Protein AF-A0A9W9ZQ58-F1 (afdb_monomer_lite)

InterPro domains:
  IPR001190 SRCR domain [PF00530] (100-196)
  IPR001190 SRCR domain [PF00530] (314-384)
  IPR001190 SRCR domain [PR00258] (96-112)
  IPR001190 SRCR domain [PR00258] (115-126)
  IPR001190 SRCR domain [PR00258] (130-140)
  IPR001190 SRCR domain [PR00258] (161-175)
  IPR001190 SRCR domain [PR00258] (184-196)
  IPR001190 SRCR domain [PS50287] (96-196)
  IPR001190 SRCR domain [PS50287] (310-385)
  IPR001190 SRCR domain [SM00202] (96-196)
  IPR001190 SRCR domain [SM00202] (310-382)
  IPR006212 Furin-like repeat [SM00261] (34-82)
  IPR006212 Furin-like repeat [SM00261] (215-259)
  IPR006212 Furin-like repeat [SM00261] (260-304)
  IPR006212 Furin-like repeat [cd00064] (221-266)
  IPR009030 Growth factor receptor cysteine-rich domain superfamily [SSF57184] (6-83)
  IPR009030 Growth factor receptor cysteine-rich domain superfamily [SSF57184] (175-304)
  IPR036772 SRCR-like domain superfamily [G3DSA:3.10.250.10] (91-202)
  IPR036772 SRCR-like domain superfamily [G3DSA:3.10.250.10] (310-385)
  IPR036772 SRCR-like domain superfamily [SSF56487] (94-198)

Sequence (385 aa):
MNGKCADNCGPKMYRKNGRCVDDCGISMYKFPGNYSCLPCPSECITCEFTSGKPVCTICNPPLVLHDASTACVANCTVGKYAVPSVNFTLKTTPTIRLSNGVDYLEGLLEVYHEGVWGTVCDDGWDSSETNVICRELHLGSADTSASLGHIRKGTGKMWLDDIFCIGTEKSLLACRHRPWGHSNCQHNEDTVLRCTGPGVRTCKDSCPDGFFEKGTSCLQCNASCSTCSEAADKCNTCADGFFKKNDSCVTDCGIGYYLDNVCKQCSSSCADCEVTADNCSSCSLPLFRNGSTCVENCTYGYKPSSRPLVRLRNGNTPLEGRVEVLHDGVYGTVCDDNWDLVDANVVCNMLKMGNASRAVIRAGFGSGPALQKVWMDEVQCFGES

Foldseek 3Di:
DPDDPDPDLPPCWADDPNDTHNDLFWQWEQDPPRRYTDGADPQARHWYDDPNDTAHPWGQPPWAQEPPRSDTHNAYDPLKAWEADPPDDRPDDQQWAAPQAQDRQKHFIWGDDPNDIAFEFCVVDDQLLQQLVCQLQSFAGFDPPDDDVNHDFDDDFHFWYPWDGPNPDNHSVPTDTDHTRDDPDDRVRTDITGGPGPGITYIDSDHDFQWEDDPRYTDGAGSQARHAYPDNQQHPHGDPCWAADHRGTHNDLDFQWEDDSHTDGADQQARGAYPDNAQHPHGDPPWDDDHRHTHNDPDPPDDDPSDQQWAAPQDPDRQHHFIWGADPNATAGAAQPPWFQLNVQVVCVSVVVHGDPGTDHPRPSHDDPPPGDHPYYPDDDPNDD

Radius of gyration: 30.87 Å; chains: 1; bounding box: 72×53×91 Å

Structure (mmCIF, N/CA/C/O backbone):
data_AF-A0A9W9ZQ58-F1
#
_entry.id   AF-A0A9W9ZQ58-F1
#
loop_
_atom_site.group_PDB
_atom_site.id
_atom_site.type_symbol
_atom_site.label_atom_id
_atom_site.label_alt_id
_atom_site.label_comp_id
_atom_site.label_asym_id
_atom_site.label_entity_id
_atom_site.label_seq_id
_atom_site.pdbx_PDB_ins_code
_atom_site.Cartn_x
_atom_site.Cartn_y
_atom_site.Cartn_z
_atom_site.occupancy
_atom_site.B_iso_or_equiv
_atom_site.auth_seq_id
_atom_site.auth_comp_id
_atom_site.auth_asym_id
_atom_site.auth_atom_id
_atom_site.pdbx_PDB_model_num
ATOM 1 N N . MET A 1 1 ? -31.488 -34.896 37.523 1.00 40.81 1 MET A N 1
ATOM 2 C CA . MET A 1 1 ? -30.553 -33.750 37.546 1.00 40.81 1 MET A CA 1
ATOM 3 C C . MET A 1 1 ? -31.390 -32.484 37.454 1.00 40.81 1 MET A C 1
ATOM 5 O O . MET A 1 1 ? -31.941 -32.207 36.399 1.00 40.81 1 MET A O 1
ATOM 9 N N . ASN A 1 2 ? -31.589 -31.786 38.573 1.00 36.47 2 ASN A N 1
ATOM 10 C CA . ASN A 1 2 ? -32.520 -30.656 38.673 1.00 36.47 2 ASN A CA 1
ATOM 11 C C . ASN A 1 2 ? -31.843 -29.380 38.168 1.00 36.47 2 ASN A C 1
ATOM 13 O O . ASN A 1 2 ? -31.382 -28.589 38.986 1.00 36.47 2 ASN A O 1
ATOM 17 N N . GLY A 1 3 ? -31.722 -29.237 36.843 1.00 46.12 3 GLY A N 1
ATOM 18 C CA . GLY A 1 3 ? -31.059 -28.117 36.170 1.00 46.12 3 GLY A CA 1
ATOM 19 C C . GLY A 1 3 ? -31.509 -26.758 36.707 1.00 46.12 3 GLY A C 1
ATOM 20 O O . GLY A 1 3 ? -32.508 -26.203 36.263 1.00 46.12 3 GLY A O 1
ATOM 21 N N . LYS A 1 4 ? -30.765 -26.234 37.683 1.00 51.47 4 LYS A N 1
ATOM 22 C CA . LYS A 1 4 ? -30.830 -24.842 38.110 1.00 51.47 4 LYS A CA 1
ATOM 23 C C . LYS A 1 4 ? -29.865 -24.072 37.223 1.00 51.47 4 LYS A C 1
ATOM 25 O O . LYS A 1 4 ? -28.712 -24.481 37.093 1.00 51.47 4 LYS A O 1
ATOM 30 N N . CYS A 1 5 ? -30.322 -22.971 36.633 1.00 50.84 5 CYS A N 1
ATOM 31 C CA . CYS A 1 5 ? -29.423 -21.992 36.037 1.00 50.84 5 CYS A CA 1
ATOM 32 C C . CYS A 1 5 ? -28.441 -21.554 37.127 1.00 50.84 5 CYS A C 1
ATOM 34 O O . CYS A 1 5 ? -28.856 -21.050 38.169 1.00 50.84 5 CYS A O 1
ATOM 36 N N . ALA A 1 6 ? -27.154 -21.825 36.935 1.00 57.62 6 ALA A N 1
ATOM 37 C CA . ALA A 1 6 ? -26.137 -21.263 37.800 1.00 57.62 6 ALA A CA 1
ATOM 38 C C . ALA A 1 6 ? -26.036 -19.771 37.462 1.00 57.62 6 ALA A C 1
ATOM 40 O O . ALA A 1 6 ? -25.772 -19.417 36.316 1.00 57.62 6 ALA A O 1
ATOM 41 N N . ASP A 1 7 ? -26.251 -18.894 38.445 1.00 63.16 7 ASP A N 1
ATOM 42 C CA . ASP A 1 7 ? -26.105 -17.446 38.247 1.00 63.16 7 ASP A CA 1
ATOM 43 C C . ASP A 1 7 ? -24.662 -17.055 37.902 1.00 63.16 7 ASP A C 1
ATOM 45 O O . ASP A 1 7 ? -24.411 -15.947 37.431 1.00 63.16 7 ASP A O 1
ATOM 49 N N . ASN A 1 8 ? -23.691 -17.941 38.143 1.00 69.31 8 ASN A N 1
ATOM 50 C CA . ASN A 1 8 ? -22.284 -17.729 37.848 1.00 69.31 8 ASN A CA 1
ATOM 51 C C . ASN A 1 8 ? -21.863 -18.444 36.555 1.00 69.31 8 ASN A C 1
ATOM 53 O O . ASN A 1 8 ? -22.284 -19.554 36.253 1.00 69.31 8 ASN A O 1
ATOM 57 N N . CYS A 1 9 ? -20.973 -17.810 35.795 1.00 77.06 9 CYS A N 1
ATOM 58 C CA . CYS A 1 9 ? -20.492 -18.339 34.520 1.00 77.06 9 CYS A CA 1
ATOM 59 C C . CYS A 1 9 ? -19.511 -19.516 34.641 1.00 77.06 9 CYS A C 1
ATOM 61 O O . CYS A 1 9 ? -18.913 -19.919 33.653 1.00 77.06 9 CYS A O 1
ATOM 63 N N . GLY A 1 10 ? -19.323 -20.070 35.838 1.00 76.19 10 GLY A N 1
ATOM 64 C CA . GLY A 1 10 ? -18.224 -20.984 36.115 1.00 76.19 10 GLY A CA 1
ATOM 65 C C . GLY A 1 10 ? -16.858 -20.277 36.186 1.00 76.19 10 GLY A C 1
ATOM 66 O O . GLY A 1 10 ? -16.758 -19.051 36.065 1.00 76.19 10 GLY A O 1
ATOM 67 N N . PRO A 1 11 ? -15.785 -21.034 36.459 1.00 78.25 11 PRO A N 1
ATOM 68 C CA . PRO A 1 11 ? -14.446 -20.485 36.636 1.00 78.25 11 PRO A CA 1
ATOM 69 C C . PRO A 1 11 ? -13.883 -19.913 35.326 1.00 78.25 11 PRO A C 1
ATOM 71 O O . PRO A 1 11 ? -13.961 -20.547 34.279 1.00 78.25 11 PRO A O 1
ATOM 74 N N . LYS A 1 12 ? -13.248 -18.733 35.408 1.00 79.44 12 LYS A N 1
ATOM 75 C CA . LYS A 1 12 ? -12.567 -18.024 34.298 1.00 79.44 12 LYS A CA 1
ATOM 76 C C . LYS A 1 12 ? -13.462 -17.535 33.143 1.00 79.44 12 LYS A C 1
ATOM 78 O O . LYS A 1 12 ? -12.929 -17.085 32.132 1.00 79.44 12 LYS A O 1
ATOM 83 N N . MET A 1 13 ? -14.784 -17.556 33.300 1.00 89.00 13 MET A N 1
ATOM 84 C CA . MET A 1 13 ? -15.729 -16.972 32.341 1.00 89.00 13 MET A CA 1
ATOM 85 C C . MET A 1 13 ? -16.334 -15.668 32.873 1.00 89.00 13 MET A C 1
ATOM 87 O O . MET A 1 13 ? -16.415 -15.447 34.082 1.00 89.00 13 MET A O 1
ATOM 91 N N . TYR A 1 14 ? -16.781 -14.811 31.959 1.00 90.38 14 TYR A N 1
ATOM 92 C CA . TYR A 1 14 ? -17.277 -13.465 32.227 1.00 90.38 14 TYR A CA 1
ATOM 93 C C . TYR A 1 14 ? -18.670 -13.269 31.629 1.00 90.38 14 TYR A C 1
ATOM 95 O O . TYR A 1 14 ? -18.988 -13.785 30.559 1.00 90.38 14 TYR A O 1
ATOM 103 N N . ARG A 1 15 ? -19.516 -12.503 32.317 1.00 89.81 15 ARG A N 1
ATOM 104 C CA . ARG A 1 15 ? -20.858 -12.139 31.847 1.00 89.81 15 ARG A CA 1
ATOM 105 C C . ARG A 1 15 ? -20.784 -11.030 30.798 1.00 89.81 15 ARG A C 1
ATOM 107 O O . ARG A 1 15 ? -20.295 -9.942 31.093 1.00 89.81 15 ARG A O 1
ATOM 114 N N . LYS A 1 16 ? -21.339 -11.282 29.612 1.00 89.25 16 LYS A N 1
ATOM 115 C CA . LYS A 1 16 ? -21.502 -10.330 28.504 1.00 89.25 16 LYS A CA 1
ATOM 116 C C . LYS A 1 16 ? -22.903 -10.479 27.912 1.00 89.25 16 LYS A C 1
ATOM 118 O O . LYS A 1 16 ? -23.233 -11.538 27.389 1.00 89.25 16 LYS A O 1
ATOM 123 N N . ASN A 1 17 ? -23.734 -9.438 28.002 1.00 86.25 17 ASN A N 1
ATOM 124 C CA . ASN A 1 17 ? -25.108 -9.419 27.465 1.00 86.25 17 ASN A CA 1
ATOM 125 C C . ASN A 1 17 ? -25.938 -10.669 27.836 1.00 86.25 17 ASN A C 1
ATOM 127 O O . ASN A 1 17 ? -26.576 -11.283 26.984 1.00 86.25 17 ASN A O 1
ATOM 131 N N . GLY A 1 18 ? -25.873 -11.090 29.104 1.00 83.62 18 GLY A N 1
ATOM 132 C CA . GLY A 1 18 ? -26.597 -12.267 29.604 1.00 83.62 18 GLY A CA 1
ATOM 133 C C . GLY A 1 18 ? -26.001 -13.626 29.212 1.00 83.62 18 GLY A C 1
ATOM 134 O O . GLY A 1 18 ? -26.583 -14.653 29.543 1.00 83.62 18 GLY A O 1
ATOM 135 N N . ARG A 1 19 ? -24.845 -13.659 28.536 1.00 86.75 19 ARG A N 1
ATOM 136 C CA . ARG A 1 19 ? -24.116 -14.884 28.179 1.00 86.75 19 ARG A CA 1
ATOM 137 C C . ARG A 1 19 ? -22.779 -14.960 28.904 1.00 86.75 19 ARG A C 1
ATOM 139 O O . ARG A 1 19 ? -22.197 -13.940 29.267 1.00 86.75 19 ARG A O 1
ATOM 146 N N . CYS A 1 20 ? -22.292 -16.178 29.086 1.00 89.00 20 CYS A N 1
ATOM 147 C CA . CYS A 1 20 ? -20.977 -16.450 29.643 1.00 89.00 20 CYS A CA 1
ATOM 148 C C . CYS A 1 20 ? -19.968 -16.610 28.512 1.00 89.00 20 CYS A C 1
ATOM 150 O O . CYS A 1 20 ? -20.158 -17.453 27.639 1.00 89.00 20 CYS A O 1
ATOM 152 N N . VAL A 1 21 ? -18.918 -15.795 28.529 1.00 87.44 21 VAL A N 1
ATOM 153 C CA . VAL A 1 21 ? -17.858 -15.783 27.517 1.00 87.44 21 VAL A CA 1
ATOM 154 C C . VAL A 1 21 ? -16.493 -15.871 28.188 1.00 87.44 21 VAL A C 1
ATOM 156 O O . VAL A 1 21 ? -16.289 -15.345 29.281 1.00 87.44 21 VAL A O 1
ATOM 159 N N . ASP A 1 22 ? -15.551 -16.547 27.553 1.00 88.12 22 ASP A N 1
ATOM 160 C CA . ASP A 1 22 ? -14.147 -16.559 27.959 1.00 88.12 22 ASP A CA 1
ATOM 161 C C . ASP A 1 22 ? -13.369 -15.373 27.372 1.00 88.12 22 ASP A C 1
ATOM 163 O O . ASP A 1 22 ? -12.344 -14.993 27.934 1.00 88.12 22 ASP A O 1
ATOM 167 N N . ASP A 1 23 ? -13.874 -14.737 26.314 1.00 86.44 23 ASP A N 1
ATOM 168 C CA . ASP A 1 23 ? -13.363 -13.489 25.753 1.00 86.44 23 ASP A CA 1
ATOM 169 C C . ASP A 1 23 ? -14.442 -12.399 25.671 1.00 86.44 23 ASP A C 1
ATOM 171 O O . ASP A 1 23 ? -15.541 -12.590 25.147 1.00 86.44 23 ASP A O 1
ATOM 175 N N . CYS A 1 24 ? -14.109 -11.213 26.184 1.00 87.25 24 CYS A N 1
ATOM 176 C CA . CYS A 1 24 ? -14.990 -10.053 26.121 1.00 87.25 24 CYS A CA 1
ATOM 177 C C . CYS A 1 24 ? -14.992 -9.401 24.731 1.00 87.25 24 CYS A C 1
ATOM 179 O O . CYS A 1 24 ? -15.927 -8.658 24.429 1.00 87.25 24 CYS A O 1
ATOM 181 N N . GLY A 1 25 ? -14.025 -9.729 23.868 1.00 82.31 25 GLY A N 1
ATOM 182 C CA . GLY A 1 25 ? -13.881 -9.154 22.533 1.00 82.31 25 GLY A CA 1
ATOM 183 C C . GLY A 1 25 ? -13.372 -7.710 22.554 1.00 82.31 25 GLY A C 1
ATOM 184 O O . GLY A 1 25 ? -13.005 -7.175 23.599 1.00 82.31 25 GLY A O 1
ATOM 185 N N . ILE A 1 26 ? -13.347 -7.079 21.379 1.00 82.38 26 ILE A N 1
ATOM 186 C CA . ILE A 1 26 ? -12.883 -5.695 21.219 1.00 82.38 26 ILE A CA 1
ATOM 187 C C . ILE A 1 26 ? -13.761 -4.699 21.989 1.00 82.38 26 ILE A C 1
ATOM 189 O O . ILE A 1 26 ? -14.945 -4.946 22.235 1.00 82.38 26 ILE A O 1
ATOM 193 N N . SER A 1 27 ? -13.163 -3.573 22.383 1.00 87.25 27 SER A N 1
ATOM 194 C CA . SER A 1 27 ? -13.812 -2.483 23.126 1.00 87.25 27 SER A CA 1
ATOM 195 C C . SER A 1 27 ? -14.394 -2.863 24.494 1.00 87.25 27 SER A C 1
ATOM 197 O O . SER A 1 27 ? -15.096 -2.055 25.102 1.00 87.25 27 SER A O 1
ATOM 199 N N . MET A 1 28 ? -14.102 -4.059 25.014 1.00 91.94 28 MET A N 1
ATOM 200 C CA . MET A 1 28 ? -14.491 -4.489 26.356 1.00 91.94 28 MET A CA 1
ATOM 201 C C . MET A 1 28 ? -13.335 -5.204 27.057 1.00 91.94 28 MET A C 1
ATOM 203 O O . MET A 1 28 ? -12.514 -5.858 26.422 1.00 91.94 28 MET A O 1
ATOM 207 N N . TYR A 1 29 ? -13.302 -5.135 28.384 1.00 92.25 29 TYR A N 1
ATOM 208 C CA . TYR A 1 29 ? -12.316 -5.822 29.208 1.00 92.25 29 TYR A CA 1
ATOM 209 C C . TYR A 1 29 ? -12.969 -6.718 30.256 1.00 92.25 29 TYR A C 1
ATOM 211 O O . TYR A 1 29 ? -14.121 -6.540 30.659 1.00 92.25 29 TYR A O 1
ATOM 219 N N . LYS A 1 30 ? -12.182 -7.681 30.727 1.00 93.00 30 LYS A N 1
ATOM 220 C CA . LYS A 1 30 ? -12.534 -8.618 31.793 1.00 93.00 30 LYS A CA 1
ATOM 221 C C . LYS A 1 30 ? -12.411 -7.938 33.151 1.00 93.00 30 LYS A C 1
ATOM 223 O O . LYS A 1 30 ? -11.296 -7.687 33.599 1.00 93.00 30 LYS A O 1
ATOM 228 N N . PHE A 1 31 ? -13.524 -7.667 33.827 1.00 93.38 31 PHE A N 1
ATOM 229 C CA . PHE A 1 31 ? -13.512 -7.097 35.173 1.00 93.38 31 PHE A CA 1
ATOM 230 C C . PHE A 1 31 ? -13.568 -8.204 36.243 1.00 93.38 31 PHE A C 1
ATOM 232 O O . PHE A 1 31 ? -14.587 -8.896 36.356 1.00 93.38 31 PHE A O 1
ATOM 239 N N . PRO A 1 32 ? -12.509 -8.390 37.059 1.00 90.50 32 PRO A N 1
ATOM 240 C CA . PRO A 1 32 ? -12.459 -9.473 38.045 1.00 90.50 32 PRO A CA 1
ATOM 241 C C . PRO A 1 32 ? -13.435 -9.303 39.214 1.00 90.50 32 PRO A C 1
ATOM 243 O O . PRO A 1 32 ? -13.824 -10.295 39.818 1.00 90.50 32 PRO A O 1
ATOM 246 N N . GLY A 1 33 ? -13.850 -8.069 39.533 1.00 88.69 33 GLY A N 1
ATOM 247 C CA . GLY A 1 33 ? -14.642 -7.785 40.736 1.00 88.69 33 GLY A CA 1
ATOM 248 C C . GLY A 1 33 ? -15.998 -8.495 40.779 1.00 88.69 33 GLY A C 1
ATOM 249 O O . GLY A 1 33 ? -16.446 -8.905 41.844 1.00 88.69 33 GLY A O 1
ATOM 250 N N . ASN A 1 34 ? -16.647 -8.681 39.627 1.00 88.75 34 ASN A N 1
ATOM 251 C CA . ASN A 1 34 ? -17.929 -9.392 39.526 1.00 88.75 34 ASN A CA 1
ATOM 252 C C . ASN A 1 34 ? -18.010 -10.350 38.319 1.00 88.75 34 ASN A C 1
ATOM 254 O O . ASN A 1 34 ? -19.106 -10.807 37.970 1.00 88.75 34 ASN A O 1
ATOM 258 N N . TYR A 1 35 ? -16.863 -10.655 37.700 1.00 90.25 35 TYR A N 1
ATOM 259 C CA . TYR A 1 35 ? -16.748 -11.497 36.507 1.00 90.25 35 TYR A CA 1
ATOM 260 C C . TYR A 1 35 ? -17.660 -11.017 35.367 1.00 90.25 35 TYR A C 1
ATOM 262 O O . TYR A 1 35 ? -18.465 -11.780 34.834 1.00 90.25 35 TYR A O 1
ATOM 270 N N . SER A 1 36 ? -17.577 -9.734 35.012 1.00 92.12 36 SER A N 1
ATOM 271 C CA . SER A 1 36 ? -18.322 -9.151 33.887 1.00 92.12 36 SER A CA 1
ATOM 272 C C . SER A 1 36 ? -17.393 -8.570 32.829 1.00 92.12 36 SER A C 1
ATOM 274 O O . SER A 1 36 ? -16.236 -8.247 33.102 1.00 92.12 36 SER A O 1
ATOM 276 N N . CYS A 1 37 ? -17.909 -8.461 31.611 1.00 92.81 37 CYS A N 1
ATOM 277 C CA . CYS A 1 37 ? -17.290 -7.697 30.542 1.00 92.81 37 CYS A CA 1
ATOM 278 C C . CYS A 1 37 ? -17.782 -6.252 30.616 1.00 92.81 37 CYS A C 1
ATOM 280 O O . CYS A 1 37 ? -18.981 -6.001 30.482 1.00 92.81 37 CYS A O 1
ATOM 282 N N . LEU A 1 38 ? -16.861 -5.313 30.817 1.00 94.50 38 LEU A N 1
ATOM 283 C CA . LEU A 1 38 ? -17.153 -3.881 30.901 1.00 94.50 38 LEU A CA 1
ATOM 284 C C . LEU A 1 38 ? -16.532 -3.139 29.711 1.00 94.50 38 LEU A C 1
ATOM 286 O O . LEU A 1 38 ? -15.508 -3.590 29.200 1.00 94.50 38 LEU A O 1
ATOM 290 N N . PRO A 1 39 ? -17.133 -2.031 29.242 1.00 94.56 39 PRO A N 1
ATOM 291 C CA . PRO A 1 39 ? -16.610 -1.279 28.106 1.00 94.56 39 PRO A CA 1
ATOM 292 C C . PRO A 1 39 ? -15.254 -0.639 28.424 1.00 94.56 39 PRO A C 1
ATOM 294 O O . PRO A 1 39 ? -15.016 -0.179 29.541 1.00 94.56 39 PRO A O 1
ATOM 297 N N . CYS A 1 40 ? -14.378 -0.595 27.424 1.00 94.19 40 CYS A N 1
ATOM 298 C CA . CYS A 1 40 ? -13.123 0.141 27.486 1.00 94.19 40 CYS A CA 1
ATOM 299 C C . CYS A 1 40 ? -13.343 1.659 27.548 1.00 94.19 40 CYS A C 1
ATOM 301 O O . CYS A 1 40 ? -14.402 2.142 27.137 1.00 94.19 40 CYS A O 1
ATOM 303 N N . PRO A 1 41 ? -12.336 2.424 28.014 1.00 94.62 41 PRO A N 1
ATOM 304 C CA . PRO A 1 41 ? -12.286 3.861 27.774 1.00 94.62 41 PRO A CA 1
ATOM 305 C C . PRO A 1 41 ? -12.460 4.180 26.285 1.00 94.62 41 PRO A C 1
ATOM 307 O O . PRO A 1 41 ? -12.010 3.424 25.423 1.00 94.62 41 PRO A O 1
ATOM 310 N N . SER A 1 42 ? -13.115 5.302 25.987 1.00 92.06 42 SER A N 1
ATOM 311 C CA . SER A 1 42 ? -13.490 5.707 24.625 1.00 92.06 42 SER A CA 1
ATOM 312 C C . SER A 1 42 ? -12.306 5.903 23.675 1.00 92.06 42 SER A C 1
ATOM 314 O O . SER A 1 42 ? -12.446 5.798 22.461 1.00 92.06 42 SER A O 1
ATOM 316 N N . GLU A 1 43 ? -11.133 6.183 24.223 1.00 92.88 43 GLU A N 1
ATOM 317 C CA . GLU A 1 43 ? -9.871 6.355 23.521 1.00 92.88 43 GLU A CA 1
ATOM 318 C C . GLU A 1 43 ? -9.165 5.028 23.203 1.00 92.88 43 GLU A C 1
ATOM 320 O O . GLU A 1 43 ? -8.200 5.045 22.442 1.00 92.88 43 GLU A O 1
ATOM 325 N N . CYS A 1 44 ? -9.621 3.889 23.740 1.00 91.75 44 CYS A N 1
ATOM 326 C CA . CYS A 1 44 ? -9.026 2.582 23.465 1.00 91.75 44 CYS A CA 1
ATOM 327 C C . CYS A 1 44 ? -9.845 1.772 22.441 1.00 91.75 44 CYS A C 1
ATOM 329 O O . CYS A 1 44 ? -11.064 1.644 22.564 1.00 91.75 44 CYS A O 1
ATOM 331 N N . ILE A 1 45 ? -9.158 1.095 21.518 1.00 89.38 45 ILE A N 1
ATOM 332 C CA . ILE A 1 45 ? -9.736 -0.019 20.744 1.00 89.38 45 ILE A CA 1
ATOM 333 C C . ILE A 1 45 ? -9.850 -1.251 21.650 1.00 89.38 45 ILE A C 1
ATOM 335 O O . ILE A 1 45 ? -10.902 -1.887 21.732 1.00 89.38 45 ILE A O 1
ATOM 339 N N . THR A 1 46 ? -8.771 -1.572 22.368 1.00 89.06 46 THR A N 1
ATOM 340 C CA . THR A 1 46 ? -8.715 -2.672 23.338 1.00 89.06 46 THR A CA 1
ATOM 341 C C . THR A 1 46 ? -8.102 -2.200 24.646 1.00 89.06 46 THR A C 1
ATOM 343 O O . THR A 1 46 ? -7.272 -1.289 24.678 1.00 89.06 46 THR A O 1
ATOM 346 N N . CYS A 1 47 ? -8.506 -2.827 25.744 1.00 91.81 47 CYS A N 1
ATOM 347 C CA . CYS A 1 47 ? -8.018 -2.497 27.071 1.00 91.81 47 CYS A CA 1
ATOM 348 C C . CYS A 1 47 ? -8.037 -3.725 27.987 1.00 91.81 47 CYS A C 1
ATOM 350 O O . CYS A 1 47 ? -8.733 -4.709 27.729 1.00 91.81 47 CYS A O 1
ATOM 352 N N . GLU A 1 48 ? -7.281 -3.650 29.076 1.00 91.88 48 GLU A N 1
ATOM 353 C CA . GLU A 1 48 ? -7.198 -4.683 30.105 1.00 91.88 48 GLU A CA 1
ATOM 354 C C . GLU A 1 48 ? -7.368 -4.074 31.497 1.00 91.88 48 GLU A C 1
ATOM 356 O O . GLU A 1 48 ? -7.098 -2.894 31.713 1.00 91.88 48 GLU A O 1
ATOM 361 N N . PHE A 1 49 ? -7.852 -4.867 32.455 1.00 92.06 49 PHE A N 1
ATOM 362 C CA . PHE A 1 49 ? -7.993 -4.411 33.836 1.00 92.06 49 PHE A CA 1
ATOM 363 C C . PHE A 1 49 ? -6.730 -4.714 34.629 1.00 92.06 49 PHE A C 1
ATOM 365 O O . PHE A 1 49 ? -6.484 -5.865 34.993 1.00 92.06 49 PHE A O 1
ATOM 372 N N . THR A 1 50 ? -5.978 -3.668 34.954 1.00 90.56 50 THR A N 1
ATOM 373 C CA . THR A 1 50 ? -4.703 -3.783 35.661 1.00 90.56 50 THR A CA 1
ATOM 374 C C . THR A 1 50 ? -4.623 -2.706 36.733 1.00 90.56 50 THR A C 1
ATOM 376 O O . THR A 1 50 ? -5.028 -1.564 36.523 1.00 90.56 50 THR A O 1
ATOM 379 N N . SER A 1 51 ? -4.119 -3.063 37.916 1.00 88.56 51 SER A N 1
ATOM 380 C CA . SER A 1 51 ? -3.921 -2.113 39.023 1.00 88.56 51 SER A CA 1
ATOM 381 C C . SER A 1 51 ? -5.185 -1.320 39.404 1.00 88.56 51 SER A C 1
ATOM 383 O O . SER A 1 51 ? -5.119 -0.130 39.704 1.00 88.56 51 SER A O 1
ATOM 385 N N . GLY A 1 52 ? -6.350 -1.977 39.382 1.00 89.81 52 GLY A N 1
ATOM 386 C CA . GLY A 1 52 ? -7.617 -1.403 39.849 1.00 89.81 52 GLY A CA 1
ATOM 387 C C . GLY A 1 52 ? -8.360 -0.515 38.844 1.00 89.81 52 GLY A C 1
ATOM 388 O O . GLY A 1 52 ? -9.407 0.025 39.197 1.00 89.81 52 GLY A O 1
ATOM 389 N N . LYS A 1 53 ? -7.873 -0.371 37.607 1.00 91.62 53 LYS A N 1
ATOM 390 C CA . LYS A 1 53 ? -8.523 0.428 36.556 1.00 91.62 53 LYS A CA 1
ATOM 391 C C . LYS A 1 53 ? -8.380 -0.223 35.173 1.00 91.62 53 LYS A C 1
ATOM 393 O O . LYS A 1 53 ? -7.464 -1.023 34.976 1.00 91.62 53 LYS A O 1
ATOM 398 N N . PRO A 1 54 ? -9.260 0.091 34.206 1.00 92.25 54 PRO A N 1
ATOM 399 C CA . PRO A 1 54 ? -9.030 -0.284 32.820 1.00 92.25 54 PRO A CA 1
ATOM 400 C C . PRO A 1 54 ? -7.891 0.540 32.221 1.00 92.25 54 PRO A C 1
ATOM 402 O O . PRO A 1 54 ? -7.761 1.738 32.472 1.00 92.25 54 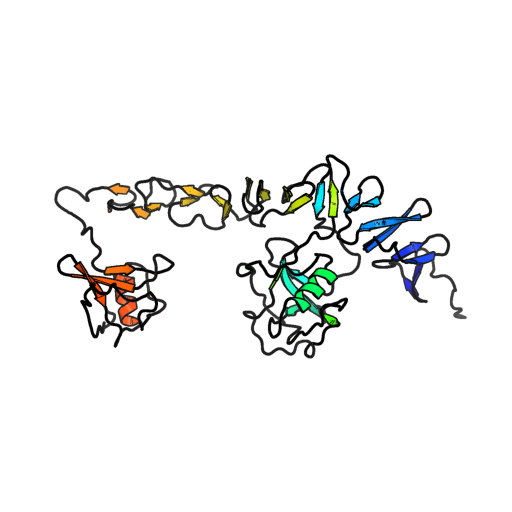PRO A O 1
ATOM 405 N N . VAL A 1 55 ? -7.071 -0.125 31.424 1.00 92.31 55 VAL A N 1
ATOM 406 C CA . VAL A 1 55 ? -5.828 0.386 30.866 1.00 92.31 55 VAL A CA 1
ATOM 407 C C . VAL A 1 55 ? -5.789 0.045 29.378 1.00 92.31 55 VAL A C 1
ATOM 409 O O . VAL A 1 55 ? -6.014 -1.111 29.022 1.00 92.31 55 VAL A O 1
ATOM 412 N N . CYS A 1 56 ? -5.530 1.021 28.503 1.00 92.00 56 CYS A N 1
ATOM 413 C CA . CYS A 1 56 ? -5.509 0.765 27.064 1.00 92.00 56 CYS A CA 1
ATOM 414 C C . CYS A 1 56 ? -4.343 -0.158 26.686 1.00 92.00 56 CYS A C 1
ATOM 416 O O . CYS A 1 56 ? -3.213 0.025 27.135 1.00 92.00 56 CYS A O 1
ATOM 418 N N . THR A 1 57 ? -4.618 -1.113 25.803 1.00 89.81 57 THR A N 1
ATOM 419 C CA . THR A 1 57 ? -3.597 -1.928 25.129 1.00 89.81 57 THR A CA 1
ATOM 420 C C . THR A 1 57 ? -3.460 -1.559 23.657 1.00 89.81 57 THR A C 1
ATOM 422 O O . THR A 1 57 ? -2.408 -1.785 23.072 1.00 89.81 57 THR A O 1
ATOM 425 N N . ILE A 1 58 ? -4.495 -0.947 23.073 1.00 89.50 58 ILE A N 1
ATOM 426 C CA . ILE A 1 58 ? -4.485 -0.355 21.736 1.00 89.50 58 ILE A CA 1
ATOM 427 C C . ILE A 1 58 ? -5.316 0.929 21.783 1.00 89.50 58 ILE A C 1
ATOM 429 O O . ILE A 1 58 ? -6.440 0.920 22.289 1.00 89.50 58 ILE A O 1
ATOM 433 N N . CYS A 1 59 ? -4.780 2.020 21.239 1.00 92.25 59 CYS A N 1
ATOM 434 C CA . CYS A 1 59 ? -5.457 3.314 21.165 1.00 92.25 59 CYS A CA 1
ATOM 435 C C . CYS A 1 59 ? -6.227 3.487 19.855 1.00 92.25 59 CYS A C 1
ATOM 437 O O . CYS A 1 59 ? -5.789 3.019 18.806 1.00 92.25 59 CYS A O 1
ATOM 439 N N . ASN A 1 60 ? -7.348 4.203 19.917 1.00 90.38 60 ASN A N 1
ATOM 440 C CA . ASN A 1 60 ? -8.058 4.679 18.738 1.00 90.38 60 ASN A CA 1
ATOM 441 C C . ASN A 1 60 ? -7.191 5.718 18.007 1.00 90.38 60 ASN A C 1
ATOM 443 O O . ASN A 1 60 ? -6.797 6.714 18.625 1.00 90.38 60 ASN A O 1
ATOM 447 N N . PRO A 1 61 ? -6.919 5.546 16.701 1.00 90.25 61 PRO A N 1
ATOM 448 C CA . PRO A 1 61 ? -6.293 6.591 15.902 1.00 90.25 61 PRO A CA 1
ATOM 449 C C . PRO A 1 61 ? -7.116 7.894 15.983 1.00 90.25 61 PRO A C 1
ATOM 451 O O . PRO A 1 61 ? -8.347 7.832 16.005 1.00 90.25 61 PRO A O 1
ATOM 454 N N . PRO A 1 62 ? -6.476 9.078 16.045 1.00 90.06 62 PRO A N 1
ATOM 455 C CA . PRO A 1 62 ? -5.048 9.324 15.841 1.00 90.06 62 PRO A CA 1
ATOM 456 C C . PRO A 1 62 ? -4.186 9.187 17.109 1.00 90.06 62 PRO A C 1
ATOM 458 O O . PRO A 1 62 ? -2.997 9.491 17.044 1.00 90.06 62 PRO A O 1
ATOM 461 N N . LEU A 1 63 ? -4.732 8.762 18.252 1.00 92.88 63 LEU A N 1
ATOM 462 C CA . LEU A 1 63 ? -3.960 8.648 19.491 1.00 92.88 63 LEU A CA 1
ATOM 463 C C . LEU A 1 63 ? -2.926 7.518 19.410 1.00 92.88 63 LEU A C 1
ATOM 465 O O . LEU A 1 63 ? -3.114 6.512 18.728 1.00 92.88 63 LEU A O 1
ATOM 469 N N . VAL A 1 64 ? -1.826 7.698 20.134 1.00 93.19 64 VAL A N 1
ATOM 470 C CA . VAL A 1 64 ? -0.679 6.789 20.161 1.00 93.19 64 VAL A CA 1
ATOM 471 C C . VAL A 1 64 ? -0.580 6.161 21.544 1.00 93.19 64 VAL A C 1
ATOM 473 O O . VAL A 1 64 ? -0.694 6.859 22.554 1.00 93.19 64 VAL A O 1
ATOM 476 N N . LEU A 1 65 ? -0.360 4.849 21.605 1.00 93.06 65 LEU A N 1
ATOM 477 C CA . LEU A 1 65 ? -0.136 4.168 22.875 1.00 93.06 65 LEU A CA 1
ATOM 478 C C . LEU A 1 65 ? 1.255 4.516 23.415 1.00 93.06 65 LEU A C 1
ATOM 480 O O . LEU A 1 65 ? 2.269 4.282 22.755 1.00 93.06 65 LEU A O 1
ATOM 484 N N . HIS A 1 66 ? 1.305 5.065 24.625 1.00 90.44 66 HIS A N 1
ATOM 485 C CA . HIS A 1 66 ? 2.558 5.393 25.290 1.00 90.44 66 HIS A CA 1
ATOM 486 C C . HIS A 1 66 ? 3.095 4.194 26.089 1.00 90.44 66 HIS A C 1
ATOM 488 O O . HIS A 1 66 ? 2.518 3.809 27.110 1.00 90.44 66 HIS A O 1
ATOM 494 N N . ASP A 1 67 ? 4.235 3.655 25.646 1.00 75.06 67 ASP A N 1
ATOM 495 C CA . ASP A 1 67 ? 4.851 2.411 26.133 1.00 75.06 67 ASP A CA 1
ATOM 496 C C . ASP A 1 67 ? 4.987 2.301 27.666 1.00 75.06 67 ASP A C 1
ATOM 498 O O . ASP A 1 67 ? 4.836 1.215 28.216 1.00 75.06 67 ASP A O 1
ATOM 502 N N . ALA A 1 68 ? 5.235 3.403 28.383 1.00 66.12 68 ALA A N 1
ATOM 503 C CA . ALA A 1 68 ? 5.483 3.364 29.832 1.00 66.12 68 ALA A CA 1
ATOM 504 C C . ALA A 1 68 ? 4.239 3.589 30.707 1.00 66.12 68 ALA A C 1
ATOM 506 O O . ALA A 1 68 ? 4.264 3.304 31.902 1.00 66.12 68 ALA A O 1
ATOM 507 N N . SER A 1 69 ? 3.163 4.148 30.150 1.00 67.75 69 SER A N 1
ATOM 508 C CA . SER A 1 69 ? 1.987 4.560 30.935 1.00 67.75 69 SER A CA 1
ATOM 509 C C . SER A 1 69 ? 0.701 3.901 30.480 1.00 67.75 69 SER A C 1
ATOM 511 O O . SER A 1 69 ? -0.329 4.111 31.127 1.00 67.75 69 SER A O 1
ATOM 513 N N . THR A 1 70 ? 0.740 3.110 29.395 1.00 80.19 70 THR A N 1
ATOM 514 C CA . THR A 1 70 ? -0.432 2.433 28.814 1.00 80.19 70 THR A CA 1
ATOM 515 C C . THR A 1 70 ? -1.595 3.402 28.542 1.00 80.19 70 THR A C 1
ATOM 517 O O . THR A 1 70 ? -2.772 3.042 28.545 1.00 80.19 70 THR A O 1
ATOM 520 N N . ALA A 1 71 ? -1.240 4.675 28.358 1.00 88.62 71 ALA A N 1
ATOM 521 C CA . ALA A 1 71 ? -2.142 5.786 28.137 1.00 88.62 71 ALA A CA 1
ATOM 522 C C . ALA A 1 71 ? -2.104 6.176 26.662 1.00 88.62 71 ALA A C 1
ATOM 524 O O . ALA A 1 71 ? -1.050 6.123 26.022 1.00 88.62 71 ALA A O 1
ATOM 525 N N . CYS A 1 72 ? -3.249 6.602 26.145 1.00 93.62 72 CYS A N 1
ATOM 526 C CA . CYS A 1 72 ? -3.360 7.138 24.800 1.00 93.62 72 CYS A CA 1
ATOM 527 C C . CYS A 1 72 ? -3.019 8.626 24.809 1.00 93.62 72 CYS A C 1
ATOM 529 O O . CYS A 1 72 ? -3.662 9.414 25.501 1.00 93.62 72 CYS A O 1
ATOM 531 N N . VAL A 1 73 ? -1.996 9.007 24.051 1.00 93.50 73 VAL A N 1
ATOM 532 C CA . VAL A 1 73 ? -1.499 10.385 23.964 1.00 93.50 73 VAL A CA 1
ATOM 533 C C . VAL A 1 73 ? -1.578 10.888 22.528 1.00 93.50 73 VAL A C 1
ATOM 535 O O . VAL A 1 73 ? -1.488 10.109 21.582 1.00 93.50 73 VAL A O 1
ATOM 538 N N . ALA A 1 74 ? -1.740 12.199 22.346 1.00 91.94 74 ALA A N 1
ATOM 539 C CA . ALA A 1 74 ? -1.761 12.794 21.008 1.00 91.94 74 ALA A CA 1
ATOM 540 C C . ALA A 1 74 ? -0.389 12.709 20.318 1.00 91.94 74 ALA A C 1
ATOM 542 O O . ALA A 1 74 ? -0.316 12.460 19.119 1.00 91.94 74 ALA A O 1
ATOM 543 N N . ASN A 1 75 ? 0.688 12.884 21.090 1.00 91.38 75 ASN A N 1
ATOM 544 C CA . ASN A 1 75 ? 2.069 12.854 20.621 1.00 91.38 75 ASN A CA 1
ATOM 545 C C . ASN A 1 75 ? 2.943 12.070 21.599 1.00 91.38 75 ASN A C 1
ATOM 547 O O . ASN A 1 75 ? 2.706 12.094 22.809 1.00 91.38 75 ASN A O 1
ATOM 551 N N . CYS A 1 76 ? 3.981 11.423 21.075 1.00 91.81 76 CYS A N 1
ATOM 552 C CA . CYS A 1 76 ? 4.999 10.790 21.900 1.00 91.81 76 CYS A CA 1
ATOM 553 C C . CYS A 1 76 ? 5.830 11.829 22.662 1.00 91.81 76 CYS A C 1
ATOM 555 O O . CYS A 1 76 ? 5.925 12.993 22.266 1.00 91.81 76 CYS A O 1
ATOM 557 N N . THR A 1 77 ? 6.429 11.407 23.777 1.00 90.81 77 THR A N 1
ATOM 558 C CA . THR A 1 77 ? 7.377 12.238 24.528 1.00 90.81 77 THR A CA 1
ATOM 559 C C . THR A 1 77 ? 8.573 12.620 23.658 1.00 90.81 77 THR A C 1
ATOM 561 O O . THR A 1 77 ? 8.917 11.900 22.722 1.00 90.81 77 THR A O 1
ATOM 564 N N . VAL A 1 78 ? 9.236 13.731 23.989 1.00 89.00 78 VAL A N 1
ATOM 565 C CA . VAL A 1 78 ? 10.432 14.204 23.270 1.00 89.00 78 VAL A CA 1
ATOM 566 C C . VAL A 1 78 ? 11.461 13.076 23.136 1.00 89.00 78 VAL A C 1
ATOM 568 O O . VAL A 1 78 ? 11.750 12.386 24.113 1.00 89.00 78 VAL A O 1
ATOM 571 N N . GLY A 1 79 ? 11.992 12.893 21.923 1.00 88.06 79 GLY A N 1
ATOM 572 C CA . GLY A 1 79 ? 12.953 11.833 21.598 1.00 88.06 79 GLY A CA 1
ATOM 573 C C . GLY A 1 79 ? 12.333 10.470 21.275 1.00 88.06 79 GLY A C 1
ATOM 574 O O . GLY A 1 79 ? 13.075 9.514 21.102 1.00 88.06 79 GLY A O 1
ATOM 575 N N . LYS A 1 80 ? 11.000 10.366 21.197 1.00 92.19 80 LYS A N 1
ATOM 576 C CA . LYS A 1 80 ? 10.293 9.153 20.768 1.00 92.19 80 LYS A CA 1
ATOM 577 C C . LYS A 1 80 ? 9.460 9.404 19.517 1.00 92.19 80 LYS A C 1
ATOM 579 O O . LYS A 1 80 ? 8.968 10.511 19.294 1.00 92.19 80 LYS A O 1
ATOM 584 N N . TYR A 1 81 ? 9.227 8.337 18.765 1.00 92.56 81 TYR A N 1
ATOM 585 C CA . TYR A 1 81 ? 8.500 8.352 17.506 1.00 92.56 81 TYR A CA 1
ATOM 586 C C . TYR A 1 81 ? 7.228 7.518 17.582 1.00 92.56 81 TYR A C 1
ATOM 588 O O . TYR A 1 81 ? 7.192 6.451 18.198 1.00 92.56 81 TYR A O 1
ATOM 596 N N . ALA A 1 82 ? 6.173 7.997 16.928 1.00 92.44 82 ALA A N 1
ATOM 597 C CA . ALA A 1 82 ? 4.957 7.222 16.745 1.00 92.44 82 ALA A CA 1
ATOM 598 C C . ALA A 1 82 ? 5.169 6.190 15.626 1.00 92.44 82 ALA A C 1
ATOM 600 O O . ALA A 1 82 ? 5.199 6.549 14.448 1.00 92.44 82 ALA A O 1
ATOM 601 N N . VAL A 1 83 ? 5.309 4.920 16.006 1.00 90.81 83 VAL A N 1
ATOM 602 C CA . VAL A 1 83 ? 5.538 3.795 15.091 1.00 90.81 83 VAL A CA 1
ATOM 603 C C . VAL A 1 83 ? 4.224 3.068 14.811 1.00 90.81 83 VAL A C 1
ATOM 605 O O . VAL A 1 83 ? 3.556 2.670 15.773 1.00 90.81 83 VAL A O 1
ATOM 608 N N . PRO A 1 84 ? 3.846 2.855 13.538 1.00 88.12 84 PRO A N 1
ATOM 609 C CA . PRO A 1 84 ? 2.751 1.967 13.175 1.00 88.12 84 PRO A CA 1
ATOM 610 C C . PRO A 1 84 ? 2.905 0.560 13.739 1.00 88.12 84 PRO A C 1
ATOM 612 O O . PRO A 1 84 ? 3.928 -0.099 13.579 1.00 88.12 84 PRO A O 1
ATOM 615 N N . SER A 1 85 ? 1.861 0.082 14.401 1.00 83.81 85 SER A N 1
ATOM 616 C CA . SER A 1 85 ? 1.775 -1.312 14.817 1.00 83.81 85 SER A CA 1
ATOM 617 C C . SER A 1 85 ? 1.173 -2.110 13.669 1.00 83.81 85 SER A C 1
ATOM 619 O O . SER A 1 85 ? -0.010 -1.974 13.397 1.00 83.81 85 SER A O 1
ATOM 621 N N . VAL A 1 86 ? 1.975 -2.933 12.996 1.00 71.38 86 VAL A N 1
ATOM 622 C CA . VAL A 1 86 ? 1.514 -3.775 11.870 1.00 71.38 86 VAL A CA 1
ATOM 623 C C . VAL A 1 86 ? 1.160 -5.207 12.289 1.00 71.38 86 VAL A C 1
ATOM 625 O O . VAL A 1 86 ? 0.426 -5.894 11.593 1.00 71.38 86 VAL A O 1
ATOM 628 N N . ASN A 1 87 ? 1.618 -5.633 13.472 1.00 64.38 87 ASN A N 1
ATOM 629 C CA . ASN A 1 87 ? 1.465 -6.999 13.989 1.00 64.38 87 ASN A CA 1
ATOM 630 C C . ASN A 1 87 ? 0.587 -7.067 15.248 1.00 64.38 87 ASN A C 1
ATOM 632 O O . ASN A 1 87 ? 0.891 -7.810 16.182 1.00 64.38 87 ASN A O 1
ATOM 636 N N . PHE A 1 88 ? -0.485 -6.276 15.324 1.00 66.19 88 PHE A N 1
ATOM 637 C CA . PHE A 1 88 ? -1.447 -6.433 16.414 1.00 66.19 88 PHE A CA 1
ATOM 638 C C . PHE A 1 88 ? -2.572 -7.376 15.979 1.00 66.19 88 PHE A C 1
ATOM 640 O O . PHE A 1 88 ? -3.351 -7.095 15.075 1.00 66.19 88 PHE A O 1
ATOM 647 N N . THR A 1 89 ? -2.676 -8.521 16.644 1.00 58.28 89 THR A N 1
ATOM 648 C CA . THR A 1 89 ? -3.845 -9.393 16.515 1.00 58.28 89 THR A CA 1
ATOM 649 C C . THR A 1 89 ? -4.996 -8.807 17.319 1.00 58.28 89 THR A C 1
ATOM 651 O O . THR A 1 89 ? -5.006 -8.873 18.551 1.00 58.28 89 THR A O 1
ATOM 654 N N . LEU A 1 90 ? -5.998 -8.265 16.627 1.00 64.75 90 LEU A N 1
ATOM 655 C CA . LEU A 1 90 ? -7.318 -8.089 17.224 1.00 64.75 90 LEU A CA 1
ATOM 656 C C . LEU A 1 90 ? -7.869 -9.484 17.550 1.00 64.75 90 LEU A C 1
ATOM 658 O O . LEU A 1 90 ? -7.782 -10.397 16.732 1.00 64.75 90 LEU A O 1
ATOM 662 N N . LYS A 1 91 ? -8.452 -9.671 18.740 1.00 58.59 91 LYS A N 1
ATOM 663 C CA . LYS A 1 91 ? -9.039 -10.962 19.171 1.00 58.59 91 LYS A CA 1
ATOM 664 C C . LYS A 1 91 ? -10.305 -11.365 18.392 1.00 58.59 91 LYS A C 1
ATOM 666 O O . LYS A 1 91 ? -11.040 -12.258 18.795 1.00 58.59 91 LYS A O 1
ATOM 671 N N . THR A 1 92 ? -10.567 -10.712 17.269 1.00 58.91 92 THR A N 1
ATOM 672 C CA . THR A 1 92 ? -11.654 -10.999 16.340 1.00 58.91 92 THR A CA 1
ATOM 673 C C . THR A 1 92 ? -11.055 -11.112 14.949 1.00 58.91 92 THR A C 1
ATOM 675 O O . THR A 1 92 ? -10.348 -10.202 14.519 1.00 58.91 92 THR A O 1
ATOM 678 N N . THR A 1 93 ? -11.333 -12.205 14.242 1.00 58.31 93 THR A N 1
ATOM 679 C CA . THR A 1 93 ? -11.009 -12.315 12.818 1.00 58.31 93 THR A CA 1
ATOM 680 C C . THR A 1 93 ? -11.759 -11.218 12.064 1.00 58.31 93 THR A C 1
ATOM 682 O O . THR A 1 93 ? -12.989 -11.169 12.154 1.00 58.31 93 THR A O 1
ATOM 685 N N . PRO A 1 94 ? -11.056 -10.308 11.370 1.00 63.50 94 PRO A N 1
ATOM 686 C CA . PRO A 1 94 ? -11.721 -9.249 10.635 1.00 63.50 94 PRO A CA 1
ATOM 687 C C . PRO A 1 94 ? -12.487 -9.855 9.455 1.00 63.50 94 PRO A C 1
ATOM 689 O O . PRO A 1 94 ? -12.025 -10.795 8.809 1.00 63.50 94 PRO A O 1
ATOM 692 N N . THR A 1 95 ? -13.683 -9.329 9.201 1.00 86.31 95 THR A N 1
ATOM 693 C CA . THR A 1 95 ? -14.535 -9.730 8.071 1.00 86.31 95 THR A CA 1
ATOM 694 C C . THR A 1 95 ? -14.030 -9.184 6.743 1.00 86.31 95 THR A C 1
ATOM 696 O O . THR A 1 95 ? -14.442 -9.680 5.700 1.00 86.31 95 THR A O 1
ATOM 699 N N . ILE A 1 96 ? -13.134 -8.195 6.781 1.00 92.94 96 ILE A N 1
ATOM 700 C CA . ILE A 1 96 ? -12.494 -7.585 5.618 1.00 92.94 96 ILE A CA 1
ATOM 701 C C . ILE A 1 96 ? -10.975 -7.501 5.813 1.00 92.94 96 ILE A C 1
ATOM 703 O O . ILE A 1 96 ? -10.498 -7.450 6.948 1.00 92.94 96 ILE A O 1
ATOM 707 N N . ARG A 1 97 ? -10.204 -7.472 4.724 1.00 90.88 97 ARG A N 1
ATOM 708 C CA . ARG A 1 97 ? -8.753 -7.224 4.755 1.00 90.88 97 ARG A CA 1
ATOM 709 C C . ARG A 1 97 ? -8.272 -6.550 3.474 1.00 90.88 97 ARG A C 1
ATOM 711 O O . ARG A 1 97 ? -8.955 -6.606 2.455 1.00 90.88 97 ARG A O 1
ATOM 718 N N . LEU A 1 98 ? -7.072 -5.981 3.539 1.00 92.56 98 LEU A N 1
ATOM 719 C CA . LEU A 1 98 ? -6.314 -5.527 2.377 1.00 92.56 98 LEU A CA 1
ATOM 720 C C . LEU A 1 98 ? -5.164 -6.510 2.125 1.00 92.56 98 LEU A C 1
ATOM 722 O O . LEU A 1 98 ? -4.441 -6.861 3.060 1.00 92.56 98 LEU A O 1
ATOM 726 N N . SER A 1 99 ? -5.018 -6.990 0.892 1.00 89.81 99 SER A N 1
ATOM 727 C CA . SER A 1 99 ? -3.935 -7.894 0.477 1.00 89.81 99 SER A CA 1
ATOM 728 C C . SER A 1 99 ? -3.204 -7.366 -0.758 1.00 89.81 99 SER A C 1
ATOM 730 O O . SER A 1 99 ? -3.652 -6.426 -1.400 1.00 89.81 99 SER A O 1
ATOM 732 N N . ASN A 1 100 ? -2.044 -7.932 -1.098 1.00 82.00 100 ASN A N 1
ATOM 733 C CA . ASN A 1 100 ? -1.249 -7.559 -2.283 1.00 82.00 100 ASN A CA 1
ATOM 734 C C . ASN A 1 100 ? -0.796 -6.082 -2.373 1.00 82.00 100 ASN A C 1
ATOM 736 O O . ASN A 1 100 ? -0.286 -5.677 -3.418 1.00 82.00 100 ASN A O 1
ATOM 740 N N . GLY A 1 101 ? -0.975 -5.285 -1.316 1.00 82.31 101 GLY A N 1
ATOM 741 C CA . GLY A 1 101 ? -0.443 -3.928 -1.212 1.00 82.31 101 GLY A CA 1
ATOM 742 C C . GLY A 1 101 ? 1.057 -3.912 -0.928 1.00 82.31 101 GLY A C 1
ATOM 743 O O . GLY A 1 101 ? 1.614 -4.901 -0.442 1.00 82.31 101 GLY A O 1
ATOM 744 N N . VAL A 1 102 ? 1.722 -2.785 -1.206 1.00 74.94 102 VAL A N 1
ATOM 745 C CA . VAL A 1 102 ? 3.134 -2.601 -0.816 1.00 74.94 102 VAL A CA 1
ATOM 746 C C . VAL A 1 102 ? 3.303 -2.261 0.669 1.00 74.94 102 VAL A C 1
ATOM 748 O O . VAL A 1 102 ? 4.411 -2.281 1.196 1.00 74.94 102 VAL A O 1
ATOM 751 N N . ASP A 1 103 ? 2.221 -1.925 1.361 1.00 77.69 103 ASP A N 1
ATOM 752 C CA . ASP A 1 103 ? 2.202 -1.680 2.798 1.00 77.69 103 ASP A CA 1
ATOM 753 C C . ASP A 1 103 ? 0.829 -2.068 3.387 1.00 77.69 103 ASP A C 1
ATOM 755 O O . ASP A 1 103 ? -0.038 -2.560 2.669 1.00 77.69 103 ASP A O 1
ATOM 759 N N . TYR A 1 104 ? 0.627 -1.902 4.702 1.00 82.31 104 TYR A N 1
ATOM 760 C CA . TYR A 1 104 ? -0.640 -2.276 5.360 1.00 82.31 104 TYR A CA 1
ATOM 761 C C . TYR A 1 104 ? -1.770 -1.247 5.167 1.00 82.31 104 TYR A C 1
ATOM 763 O O . TYR A 1 104 ? -2.891 -1.491 5.615 1.00 82.31 104 TYR A O 1
ATOM 771 N N . LEU A 1 105 ? -1.484 -0.082 4.576 1.00 89.69 105 LEU A N 1
ATOM 772 C CA . LEU A 1 105 ? -2.459 0.981 4.323 1.00 89.69 105 LEU A CA 1
ATOM 773 C C . LEU A 1 105 ? -3.144 0.827 2.970 1.00 89.69 105 LEU A C 1
ATOM 775 O O . LEU A 1 105 ? -4.149 1.495 2.735 1.00 89.69 105 LEU A O 1
ATOM 779 N N . GLU A 1 106 ? -2.629 -0.027 2.093 1.00 92.06 106 GLU A N 1
ATOM 780 C CA . GLU A 1 106 ? -3.214 -0.292 0.788 1.00 92.06 106 GLU A CA 1
ATOM 781 C C . GLU A 1 106 ? -3.368 -1.780 0.499 1.00 92.06 106 GLU A C 1
ATOM 783 O O . GLU A 1 106 ? -2.750 -2.642 1.123 1.00 92.06 106 GLU A O 1
ATOM 788 N N . GLY A 1 107 ? -4.195 -2.084 -0.491 1.00 93.75 107 GLY A N 1
ATOM 789 C CA . GLY A 1 107 ? -4.318 -3.435 -1.007 1.00 93.75 107 GLY A CA 1
ATOM 790 C C . GLY A 1 107 ? -5.573 -3.652 -1.833 1.00 93.75 107 GLY A C 1
ATOM 791 O O . GLY A 1 107 ? -6.450 -2.793 -1.934 1.00 93.75 107 GLY A O 1
ATOM 792 N N . LEU A 1 108 ? -5.638 -4.850 -2.399 1.00 95.56 108 LEU A N 1
ATOM 793 C CA . LEU A 1 108 ? -6.838 -5.508 -2.878 1.00 95.56 108 LEU A CA 1
ATOM 794 C C . LEU A 1 108 ? -7.779 -5.745 -1.698 1.00 95.56 108 LEU A C 1
ATOM 796 O O . LEU A 1 108 ? -7.394 -6.363 -0.702 1.00 95.56 108 LEU A O 1
ATOM 800 N N . LEU A 1 109 ? -9.009 -5.262 -1.823 1.00 96.88 109 LEU A N 1
ATOM 801 C CA . LEU A 1 109 ? -10.040 -5.470 -0.823 1.00 96.88 109 LEU A CA 1
ATOM 802 C C . LEU A 1 109 ? -10.604 -6.890 -0.924 1.00 96.88 109 LEU A C 1
ATOM 804 O O . LEU A 1 109 ? -11.140 -7.293 -1.957 1.00 96.88 109 LEU A O 1
ATOM 808 N N . GLU A 1 110 ? -10.546 -7.626 0.183 1.00 95.38 110 GLU A N 1
ATOM 809 C CA . GLU A 1 110 ? -11.162 -8.946 0.300 1.00 95.38 110 GLU A CA 1
ATOM 810 C C . GLU A 1 110 ? -12.126 -9.007 1.488 1.00 95.38 110 GLU 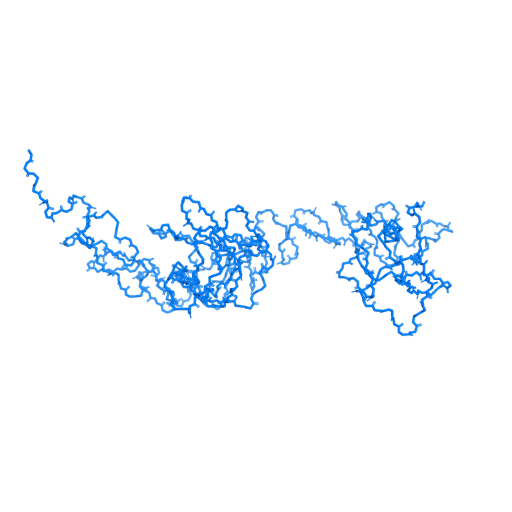A C 1
ATOM 812 O O . GLU A 1 110 ? -11.884 -8.411 2.540 1.00 95.38 110 GLU A O 1
ATOM 817 N N . VAL A 1 111 ? -13.198 -9.787 1.333 1.00 95.19 111 VAL A N 1
ATOM 818 C CA . VAL A 1 111 ? -14.223 -10.044 2.352 1.00 95.19 111 VAL A CA 1
ATOM 819 C C . VAL A 1 111 ? -14.294 -11.539 2.644 1.00 95.19 111 VAL A C 1
ATOM 821 O O . VAL A 1 111 ? -14.229 -12.367 1.734 1.00 95.19 111 VAL A O 1
ATOM 824 N N . TYR A 1 112 ? -14.429 -11.897 3.918 1.00 90.19 112 TYR A N 1
ATOM 825 C CA . TYR A 1 112 ? -14.605 -13.276 4.355 1.00 90.19 112 TYR A CA 1
ATOM 826 C C . TYR A 1 112 ? -16.090 -13.617 4.479 1.00 90.19 112 TYR A C 1
ATOM 828 O O . TYR A 1 112 ? -16.796 -13.062 5.324 1.00 90.19 112 TYR A O 1
ATOM 836 N N . HIS A 1 113 ? -16.561 -14.557 3.662 1.00 91.38 113 HIS A N 1
ATOM 837 C CA . HIS A 1 113 ? -17.948 -15.013 3.666 1.00 91.38 113 HIS A CA 1
ATOM 838 C C . HIS A 1 113 ? -18.016 -16.519 3.391 1.00 91.38 113 HIS A C 1
ATOM 840 O O . HIS A 1 113 ? -17.231 -17.051 2.612 1.00 91.38 113 HIS A O 1
ATOM 846 N N . GLU A 1 114 ? -18.913 -17.226 4.087 1.00 90.25 114 GLU A N 1
ATOM 847 C CA . GLU A 1 114 ? -19.107 -18.684 3.954 1.00 90.25 114 GLU A CA 1
ATOM 848 C C . GLU A 1 114 ? -17.813 -19.520 4.001 1.00 90.25 114 GLU A C 1
ATOM 850 O O . GLU A 1 114 ? -17.656 -20.530 3.320 1.00 90.25 114 GLU A O 1
ATOM 855 N N . GLY A 1 115 ? -16.866 -19.114 4.847 1.00 85.31 115 GLY A N 1
ATOM 856 C CA . GLY A 1 115 ? -15.638 -19.873 5.062 1.00 85.31 115 GLY A CA 1
ATOM 857 C C . GLY A 1 115 ? -14.498 -19.542 4.095 1.00 85.31 115 GLY A C 1
ATOM 858 O O . GLY A 1 115 ? -13.393 -20.054 4.291 1.00 85.31 115 GLY A O 1
ATOM 859 N N . VAL A 1 116 ? -14.721 -18.681 3.096 1.00 89.69 116 VAL A N 1
ATOM 860 C CA . VAL A 1 116 ? -13.728 -18.342 2.068 1.00 89.69 116 VAL A CA 1
ATOM 861 C C . VAL A 1 116 ? -13.579 -16.831 1.878 1.00 89.69 116 VAL A C 1
ATOM 863 O O . VAL A 1 116 ? -14.534 -16.060 1.979 1.00 89.69 116 VAL A O 1
ATOM 866 N N . TRP A 1 117 ? -12.350 -16.403 1.594 1.00 92.56 117 TRP A N 1
ATOM 867 C CA . TRP A 1 117 ? -12.064 -15.034 1.169 1.00 92.56 117 TRP A CA 1
ATOM 868 C C . TRP A 1 117 ? -12.448 -14.852 -0.299 1.00 92.56 117 TRP A C 1
ATOM 870 O O . TRP A 1 117 ? -12.269 -15.767 -1.104 1.00 92.56 117 TRP A O 1
ATOM 880 N N . GLY A 1 118 ? -12.971 -13.678 -0.627 1.00 94.56 118 GLY A N 1
ATOM 881 C CA . GLY A 1 118 ? -13.294 -13.293 -1.995 1.00 94.56 118 GLY A CA 1
ATOM 882 C C . GLY A 1 118 ? -13.190 -11.788 -2.204 1.00 94.56 118 GLY A C 1
ATOM 883 O O . GLY A 1 118 ? -13.165 -11.027 -1.235 1.00 94.56 118 GLY A O 1
ATOM 884 N N . THR A 1 119 ? -13.108 -11.378 -3.465 1.00 96.44 119 THR A N 1
ATOM 885 C CA . THR A 1 119 ? -12.900 -9.981 -3.867 1.00 96.44 119 THR A CA 1
ATOM 886 C C . THR A 1 119 ? -14.202 -9.181 -3.901 1.00 96.44 119 THR A C 1
ATOM 888 O O . THR A 1 119 ? -15.301 -9.720 -3.709 1.00 96.44 119 THR A O 1
ATOM 891 N N . VAL A 1 120 ? -14.063 -7.877 -4.125 1.00 97.25 120 VAL A N 1
ATOM 892 C CA . VAL A 1 120 ? -15.149 -6.899 -4.218 1.00 97.25 120 VAL A CA 1
ATOM 893 C C . VAL A 1 120 ? -15.012 -6.149 -5.541 1.00 97.25 120 VAL A C 1
ATOM 895 O O . VAL A 1 120 ? -13.894 -5.766 -5.879 1.00 97.25 120 VAL A O 1
ATOM 898 N N . CYS A 1 121 ? -16.114 -5.966 -6.268 1.00 96.88 121 CYS A N 1
ATOM 899 C CA . CYS A 1 121 ? -16.131 -5.199 -7.518 1.00 96.88 121 CYS A CA 1
ATOM 900 C C . CYS A 1 121 ? -16.059 -3.680 -7.274 1.00 96.88 121 CYS A C 1
ATOM 902 O O . CYS A 1 121 ? -16.590 -3.193 -6.270 1.00 96.88 121 CYS A O 1
ATOM 904 N N . ASP A 1 122 ? -15.437 -2.949 -8.204 1.00 94.44 122 ASP A N 1
ATOM 905 C CA . ASP A 1 122 ? -15.310 -1.488 -8.201 1.00 94.44 122 ASP A CA 1
ATOM 906 C C . ASP A 1 122 ? -16.479 -0.742 -8.882 1.00 94.44 122 ASP A C 1
ATOM 908 O O . ASP A 1 122 ? -16.506 0.493 -8.889 1.00 94.44 122 ASP A O 1
ATOM 912 N N . ASP A 1 123 ? -17.496 -1.462 -9.368 1.00 93.81 123 ASP A N 1
ATOM 913 C CA . ASP A 1 123 ? -18.740 -0.876 -9.875 1.00 93.81 123 ASP A CA 1
ATOM 914 C C . ASP A 1 123 ? -19.422 -0.014 -8.798 1.00 93.81 123 ASP A C 1
ATOM 916 O O . ASP A 1 123 ? -19.768 -0.465 -7.701 1.00 93.81 123 ASP A O 1
ATOM 920 N N . GLY A 1 124 ? -19.620 1.268 -9.123 1.00 85.88 124 GLY A N 1
ATOM 921 C CA . GLY A 1 124 ? -20.224 2.247 -8.216 1.00 85.88 124 GLY A CA 1
ATOM 922 C C . GLY A 1 124 ? -19.312 2.720 -7.079 1.00 85.88 124 GLY A C 1
ATOM 923 O O . GLY A 1 124 ? -19.797 3.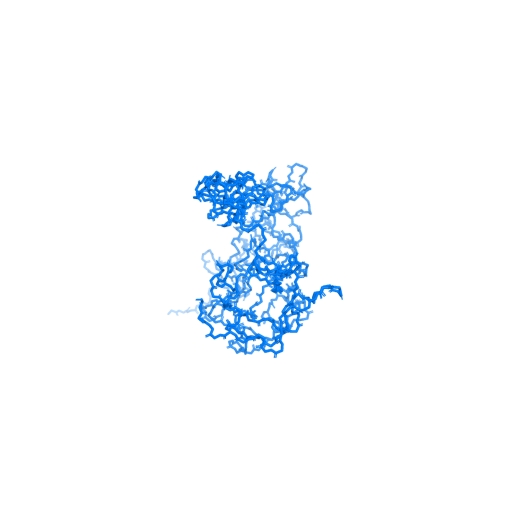423 -6.196 1.00 85.88 124 GLY A O 1
ATOM 924 N N . TRP A 1 125 ? -18.021 2.374 -7.105 1.00 92.69 125 TRP A N 1
ATOM 925 C CA . TRP A 1 125 ? -17.079 2.678 -6.032 1.00 92.69 125 TRP A CA 1
ATOM 926 C C . TRP A 1 125 ? -16.638 4.141 -5.999 1.00 92.69 125 TRP A C 1
ATOM 928 O O . TRP A 1 125 ? -16.147 4.682 -6.995 1.00 92.69 125 TRP A O 1
ATOM 938 N N . ASP A 1 126 ? -16.707 4.769 -4.823 1.00 90.88 126 ASP A N 1
ATOM 939 C CA . ASP A 1 126 ? -16.130 6.084 -4.587 1.00 90.88 126 ASP A CA 1
ATOM 940 C C . ASP A 1 126 ? -15.376 6.200 -3.240 1.00 90.88 126 ASP A C 1
ATOM 942 O O . ASP A 1 126 ? -14.958 5.234 -2.583 1.00 90.88 126 ASP A O 1
ATOM 946 N N . SER A 1 127 ? -15.061 7.439 -2.860 1.00 93.81 127 SER A N 1
ATOM 947 C CA . SER A 1 127 ? -14.339 7.731 -1.619 1.00 93.81 127 SER A CA 1
ATOM 948 C C . SER A 1 127 ? -15.119 7.340 -0.353 1.00 93.81 127 SER A C 1
ATOM 950 O O . SER A 1 127 ? -14.515 7.171 0.706 1.00 93.81 127 SER A O 1
ATOM 952 N N . SER A 1 128 ? -16.440 7.198 -0.428 1.00 96.12 128 SER A N 1
ATOM 953 C CA . SER A 1 128 ? -17.349 6.907 0.682 1.00 96.12 128 SER A CA 1
ATOM 954 C C . SER A 1 128 ? -17.179 5.472 1.165 1.00 96.12 128 SER A C 1
ATOM 956 O O . SER A 1 128 ? -16.974 5.261 2.364 1.00 96.12 128 SER A O 1
ATOM 958 N N . GLU A 1 129 ? -17.154 4.500 0.249 1.00 96.25 129 GLU A N 1
ATOM 959 C CA . GLU A 1 129 ? -16.866 3.088 0.542 1.00 96.25 129 GLU A CA 1
ATOM 960 C C . GLU A 1 129 ? -15.458 2.950 1.119 1.00 96.25 129 GLU A C 1
ATOM 962 O O . GLU A 1 129 ? -15.242 2.322 2.161 1.00 96.25 129 GLU A O 1
ATOM 967 N N . THR A 1 130 ? -14.500 3.635 0.490 1.00 95.56 130 THR A N 1
ATOM 968 C CA . THR A 1 130 ? -13.104 3.638 0.931 1.00 95.56 130 THR A CA 1
ATOM 969 C C . THR A 1 130 ? -12.967 4.190 2.354 1.00 95.56 130 THR A C 1
ATOM 971 O O . THR A 1 130 ? -12.266 3.612 3.182 1.00 95.56 130 THR A O 1
ATOM 974 N N . ASN A 1 131 ? -13.684 5.265 2.694 1.00 95.38 131 ASN A N 1
ATOM 975 C CA . ASN A 1 131 ? -13.689 5.826 4.046 1.00 95.38 131 ASN A CA 1
ATOM 976 C C . ASN A 1 131 ? -14.302 4.875 5.081 1.00 95.38 131 ASN A C 1
ATOM 978 O O . ASN A 1 131 ? -13.805 4.802 6.208 1.00 95.38 131 ASN A O 1
ATOM 982 N N . VAL A 1 132 ? -15.363 4.143 4.724 1.00 95.75 132 VAL A N 1
ATOM 983 C CA . VAL A 1 132 ? -15.953 3.118 5.601 1.00 95.75 132 VAL A CA 1
ATOM 984 C C . VAL A 1 132 ? -14.924 2.035 5.908 1.00 95.75 132 VAL A C 1
ATOM 986 O O . VAL A 1 132 ? -14.724 1.716 7.078 1.00 95.75 132 VAL A O 1
ATOM 989 N N . ILE A 1 133 ? -14.211 1.544 4.894 1.00 94.81 133 ILE A N 1
ATOM 990 C CA . ILE A 1 133 ? -13.203 0.489 5.053 1.00 94.81 133 ILE A CA 1
ATOM 991 C C . ILE A 1 133 ? -11.988 0.969 5.835 1.00 94.81 133 ILE A C 1
ATOM 993 O O . ILE A 1 133 ? -11.569 0.308 6.784 1.00 94.81 133 ILE A O 1
ATOM 997 N N . CYS A 1 134 ? -11.441 2.136 5.493 1.00 94.06 134 CYS A N 1
ATOM 998 C CA . CYS A 1 134 ? -10.306 2.699 6.218 1.00 94.06 134 CYS A CA 1
ATOM 999 C C . CYS A 1 134 ? -10.646 2.939 7.692 1.00 94.06 134 CYS A C 1
ATOM 1001 O O . CYS A 1 134 ? -9.799 2.738 8.563 1.00 94.06 134 CYS A O 1
ATOM 1003 N N . ARG A 1 135 ? -11.899 3.287 8.005 1.00 91.25 135 ARG A N 1
ATOM 1004 C CA . ARG A 1 135 ? -12.374 3.387 9.386 1.00 91.25 135 ARG A CA 1
ATOM 1005 C C . ARG A 1 135 ? -12.561 2.020 10.045 1.00 91.25 135 ARG A C 1
ATOM 1007 O O . ARG A 1 135 ? -12.128 1.864 11.184 1.00 91.25 135 ARG A O 1
ATOM 1014 N N . GLU A 1 136 ? -13.182 1.059 9.362 1.00 91.19 136 GLU A N 1
ATOM 1015 C CA . GLU A 1 136 ? -13.410 -0.311 9.856 1.00 91.19 136 GLU A CA 1
ATOM 1016 C C . GLU A 1 136 ? -12.090 -1.025 10.183 1.00 91.19 136 GLU A C 1
ATOM 1018 O O . GLU A 1 136 ? -11.992 -1.713 11.196 1.00 91.19 136 GLU A O 1
ATOM 1023 N N . LEU A 1 137 ? -11.047 -0.788 9.383 1.00 89.12 137 LEU A N 1
ATOM 1024 C CA . LEU A 1 137 ? -9.698 -1.319 9.591 1.00 89.12 137 LEU A CA 1
ATOM 1025 C C . LEU A 1 137 ? -8.832 -0.469 10.537 1.00 89.12 137 LEU A C 1
ATOM 1027 O O . LEU A 1 137 ? -7.690 -0.831 10.816 1.00 89.12 137 LEU A O 1
ATOM 1031 N N . HIS A 1 138 ? -9.347 0.658 11.038 1.00 89.25 138 HIS A N 1
ATOM 1032 C CA . HIS A 1 138 ? -8.600 1.626 11.848 1.00 89.25 138 HIS A CA 1
ATOM 1033 C C . HIS A 1 138 ? -7.342 2.185 11.157 1.00 89.25 138 HIS A C 1
ATOM 1035 O O . HIS A 1 138 ? -6.342 2.464 11.813 1.00 89.25 138 HIS A O 1
ATOM 1041 N N . LEU A 1 139 ? -7.402 2.388 9.840 1.00 90.31 139 LEU A N 1
ATOM 1042 C CA . LEU A 1 139 ? -6.324 2.887 8.978 1.00 90.31 139 LEU A CA 1
ATOM 1043 C C . LEU A 1 139 ? -6.498 4.357 8.562 1.00 90.31 139 LEU A C 1
ATOM 1045 O O . LEU A 1 139 ? -5.728 4.854 7.748 1.00 90.31 139 LEU A O 1
ATOM 1049 N N . GLY A 1 140 ? -7.464 5.078 9.135 1.00 90.44 140 GLY A N 1
ATOM 1050 C CA . GLY A 1 140 ? -7.683 6.502 8.864 1.00 90.44 140 GLY A CA 1
ATOM 1051 C C . GLY A 1 140 ? -8.808 6.754 7.865 1.00 90.44 140 GLY A C 1
ATOM 1052 O O . GLY A 1 140 ? -9.889 6.189 8.010 1.00 90.44 140 GLY A O 1
ATOM 1053 N N . SER A 1 141 ? -8.571 7.648 6.903 1.00 91.81 141 SER A N 1
ATOM 1054 C CA . SER A 1 141 ? -9.528 8.036 5.850 1.00 91.81 141 SER A CA 1
ATOM 1055 C C . SER A 1 141 ? -9.057 7.544 4.479 1.00 91.81 141 SER A C 1
ATOM 1057 O O . SER A 1 141 ? -7.955 7.017 4.364 1.00 91.81 141 SER A O 1
ATOM 1059 N N . ALA A 1 142 ? -9.876 7.714 3.446 1.00 94.06 142 ALA A N 1
ATOM 1060 C CA . ALA A 1 142 ? -9.522 7.387 2.068 1.00 94.06 142 ALA A CA 1
ATOM 1061 C C . ALA A 1 142 ? -8.398 8.291 1.530 1.00 94.06 142 ALA A C 1
ATOM 1063 O O . ALA A 1 142 ? -8.477 9.515 1.654 1.00 94.06 142 ALA A O 1
ATOM 1064 N N . ASP A 1 143 ? -7.384 7.698 0.896 1.00 93.56 143 ASP A N 1
ATOM 1065 C CA . ASP A 1 143 ? -6.383 8.416 0.101 1.00 93.56 143 ASP A CA 1
ATOM 1066 C C . ASP A 1 143 ? -6.692 8.245 -1.390 1.00 93.56 143 ASP A C 1
ATOM 1068 O O . ASP A 1 143 ? -6.333 7.249 -2.016 1.00 93.56 143 ASP A O 1
ATOM 1072 N N . THR A 1 144 ? -7.370 9.234 -1.970 1.00 88.50 144 THR A N 1
ATOM 1073 C CA . THR A 1 144 ? -7.772 9.218 -3.385 1.00 88.50 144 THR A CA 1
ATOM 1074 C C . THR A 1 144 ? -6.679 9.720 -4.331 1.00 88.50 144 THR A C 1
ATOM 1076 O O . THR A 1 144 ? -6.920 9.842 -5.529 1.00 88.50 144 THR A O 1
ATOM 1079 N N . SER A 1 145 ? -5.504 10.090 -3.811 1.00 85.44 145 SER A N 1
ATOM 1080 C CA . SER A 1 145 ? -4.404 10.646 -4.610 1.00 85.44 145 SER A CA 1
ATOM 1081 C C . SER A 1 145 ? -3.413 9.587 -5.104 1.00 85.44 145 SER A C 1
ATOM 1083 O O . SER A 1 145 ? -2.586 9.871 -5.971 1.00 85.44 145 SER A O 1
ATOM 1085 N N . ALA A 1 146 ? -3.497 8.368 -4.568 1.00 81.25 146 ALA A N 1
ATOM 1086 C CA . ALA A 1 146 ? -2.569 7.290 -4.865 1.00 81.25 146 ALA A CA 1
ATOM 1087 C C . ALA A 1 146 ? -2.895 6.559 -6.176 1.00 81.25 146 ALA A C 1
ATOM 1089 O O . ALA A 1 146 ? -4.040 6.200 -6.446 1.00 81.25 146 ALA A O 1
ATOM 1090 N N . SER A 1 147 ? -1.857 6.284 -6.971 1.00 84.81 147 SER A N 1
ATOM 1091 C CA . SER A 1 147 ? -1.945 5.365 -8.110 1.00 84.81 147 SER A CA 1
ATOM 1092 C C . SER A 1 147 ? -1.703 3.937 -7.625 1.00 84.81 147 SER A C 1
ATOM 1094 O O . SER A 1 147 ? -0.649 3.656 -7.060 1.00 84.81 147 SER A O 1
ATOM 1096 N N . LEU A 1 148 ? -2.672 3.045 -7.845 1.00 88.69 148 LEU A N 1
ATOM 1097 C CA . LEU A 1 148 ? -2.684 1.681 -7.294 1.00 88.69 148 LEU A CA 1
ATOM 1098 C C . LEU A 1 148 ? -2.562 0.587 -8.367 1.00 88.69 148 LEU A C 1
ATOM 1100 O O . LEU A 1 148 ? -2.881 -0.575 -8.126 1.00 88.69 148 LEU A O 1
ATOM 1104 N N . GLY A 1 149 ? -2.096 0.948 -9.568 1.00 85.56 149 GLY A N 1
ATOM 1105 C CA . GLY A 1 149 ? -1.986 0.025 -10.705 1.00 85.56 149 GLY A CA 1
ATOM 1106 C C . GLY A 1 149 ? -0.984 -1.123 -10.510 1.00 85.56 149 GLY A C 1
ATOM 1107 O O . GLY A 1 149 ? -1.013 -2.089 -11.267 1.00 85.56 149 GLY A O 1
ATOM 1108 N N . HIS A 1 150 ? -0.106 -1.040 -9.507 1.00 83.94 150 HIS A N 1
ATOM 1109 C CA . HIS A 1 150 ? 0.838 -2.102 -9.141 1.00 83.94 150 HIS A CA 1
ATOM 1110 C C . HIS A 1 150 ? 0.197 -3.240 -8.340 1.00 83.94 150 HIS A C 1
ATOM 1112 O O . HIS A 1 150 ? 0.764 -4.334 -8.280 1.00 83.94 150 HIS A O 1
ATOM 1118 N N . ILE A 1 151 ? -0.960 -3.002 -7.718 1.00 87.00 151 ILE A N 1
ATOM 1119 C CA . ILE A 1 151 ? -1.636 -3.996 -6.886 1.00 87.00 151 ILE A CA 1
ATOM 1120 C C . ILE A 1 151 ? -2.270 -5.041 -7.796 1.00 87.00 151 ILE A C 1
ATOM 1122 O O . ILE A 1 151 ? -3.117 -4.750 -8.644 1.00 87.00 151 ILE A O 1
ATOM 1126 N N . ARG A 1 152 ? -1.845 -6.292 -7.615 1.00 86.19 152 ARG A N 1
ATOM 1127 C CA . ARG A 1 152 ? -2.367 -7.408 -8.399 1.00 86.19 152 ARG A CA 1
ATOM 1128 C C . ARG A 1 152 ? -3.825 -7.659 -8.044 1.00 86.19 152 ARG A C 1
ATOM 1130 O O . ARG A 1 152 ? -4.175 -7.797 -6.870 1.00 86.19 152 ARG A O 1
ATOM 1137 N N . LYS A 1 153 ? -4.632 -7.782 -9.094 1.00 90.56 153 LYS A N 1
ATOM 1138 C CA . LYS A 1 153 ? -6.023 -8.212 -9.020 1.00 90.56 153 LYS A CA 1
ATOM 1139 C C . LYS A 1 153 ? -6.126 -9.625 -8.445 1.00 90.56 153 LYS A C 1
ATOM 1141 O O . LYS A 1 153 ? -5.171 -10.407 -8.501 1.00 90.56 153 LYS A O 1
ATOM 1146 N N . GLY A 1 154 ? -7.266 -9.915 -7.844 1.00 89.44 154 GLY A N 1
ATOM 1147 C CA . GLY A 1 154 ? -7.537 -11.185 -7.205 1.00 89.44 154 GLY A CA 1
ATOM 1148 C C . GLY A 1 154 ? -7.897 -12.282 -8.195 1.00 89.44 154 GLY A C 1
ATOM 1149 O O . GLY A 1 154 ? -7.819 -12.146 -9.416 1.00 89.44 154 GLY A O 1
ATOM 1150 N N . THR A 1 155 ? -8.250 -13.427 -7.623 1.00 87.56 155 THR A N 1
ATOM 1151 C CA . THR A 1 155 ? -8.729 -14.600 -8.353 1.00 87.56 155 THR A CA 1
ATOM 1152 C C . THR A 1 155 ? -9.797 -15.299 -7.517 1.00 87.56 155 THR A C 1
ATOM 1154 O O . THR A 1 155 ? -9.805 -15.181 -6.291 1.00 87.56 155 THR A O 1
ATOM 1157 N N . GLY A 1 156 ? -10.669 -16.076 -8.155 1.00 90.31 156 GLY A N 1
ATOM 1158 C CA . GLY A 1 156 ? -11.636 -16.920 -7.458 1.00 90.31 156 GLY A CA 1
ATOM 1159 C C . GLY A 1 156 ? -12.985 -16.240 -7.242 1.00 90.31 156 GLY A C 1
ATOM 1160 O O . GLY A 1 156 ? -13.601 -15.755 -8.186 1.00 90.31 156 GLY A O 1
ATOM 1161 N N . LYS A 1 157 ? -13.518 -16.317 -6.018 1.00 92.81 157 LYS A N 1
ATOM 1162 C CA . LYS A 1 157 ? -14.878 -15.852 -5.720 1.00 92.81 157 LYS A CA 1
ATOM 1163 C C . LYS A 1 157 ? -14.892 -14.334 -5.566 1.00 92.81 157 LYS A C 1
ATOM 1165 O O . LYS A 1 157 ? -14.113 -13.787 -4.795 1.00 92.81 157 LYS A O 1
ATOM 1170 N N . MET A 1 158 ? -15.844 -13.686 -6.224 1.00 94.56 158 MET A N 1
ATOM 1171 C CA . MET A 1 158 ? -16.223 -12.306 -5.943 1.00 94.56 158 MET A CA 1
ATOM 1172 C C . MET A 1 158 ? -17.480 -12.309 -5.074 1.00 94.56 158 MET A C 1
ATOM 1174 O O . MET A 1 158 ? -18.473 -12.965 -5.414 1.00 94.56 158 MET A O 1
ATOM 1178 N N . TRP A 1 159 ? -17.411 -11.660 -3.913 1.00 96.75 159 TRP A N 1
ATOM 1179 C CA . TRP A 1 159 ? -18.470 -11.723 -2.906 1.00 96.75 159 TRP A CA 1
ATOM 1180 C C . TRP A 1 159 ? -19.444 -10.563 -2.967 1.00 96.75 159 TRP A C 1
ATOM 1182 O O . TRP A 1 159 ? -20.636 -10.782 -2.748 1.00 96.75 159 TRP A O 1
ATOM 1192 N N . LEU A 1 160 ? -18.946 -9.363 -3.241 1.00 96.56 160 LEU A N 1
ATOM 1193 C CA . LEU A 1 160 ? -19.744 -8.148 -3.224 1.00 96.56 160 LEU A CA 1
ATOM 1194 C C . LEU A 1 160 ? -19.579 -7.374 -4.528 1.00 96.56 160 LEU A C 1
ATOM 1196 O O . LEU A 1 160 ? -18.520 -7.392 -5.153 1.00 96.56 160 LEU A O 1
ATOM 1200 N N . ASP A 1 161 ? -20.662 -6.708 -4.895 1.00 96.62 161 ASP A N 1
ATOM 1201 C CA . ASP A 1 161 ? -20.849 -5.929 -6.110 1.00 96.62 161 ASP A CA 1
ATOM 1202 C C . ASP A 1 161 ? -21.877 -4.828 -5.813 1.00 96.62 161 ASP A C 1
ATOM 1204 O O . ASP A 1 161 ? -22.730 -5.010 -4.926 1.00 96.62 161 ASP A O 1
ATOM 1208 N N . ASP A 1 162 ? -21.803 -3.716 -6.549 1.00 94.62 162 ASP A N 1
ATOM 1209 C CA . ASP A 1 162 ? -22.684 -2.554 -6.411 1.00 94.62 162 ASP A CA 1
ATOM 1210 C C . ASP A 1 162 ? -22.764 -2.085 -4.944 1.00 94.62 162 ASP A C 1
ATOM 1212 O O . ASP A 1 162 ? -23.849 -1.997 -4.351 1.00 94.62 162 ASP A O 1
ATOM 1216 N N . ILE A 1 163 ? -21.605 -1.853 -4.317 1.00 95.50 163 ILE A N 1
ATOM 1217 C CA . ILE A 1 163 ? -21.557 -1.342 -2.944 1.00 95.50 163 ILE A CA 1
ATOM 1218 C C . ILE A 1 163 ? -21.792 0.165 -2.966 1.00 95.50 163 ILE A C 1
ATOM 1220 O O . ILE A 1 163 ? -21.057 0.909 -3.596 1.00 95.50 163 ILE A O 1
ATOM 1224 N N . PHE A 1 164 ? -22.794 0.605 -2.210 1.00 95.38 164 PHE A N 1
ATOM 1225 C CA . PHE A 1 164 ? -23.122 2.009 -2.014 1.00 95.38 164 PHE A CA 1
ATOM 1226 C C . PHE A 1 164 ? -23.221 2.318 -0.524 1.00 95.38 164 PHE A C 1
ATOM 1228 O O . PHE A 1 164 ? -24.177 1.921 0.158 1.00 95.38 164 PHE A O 1
ATOM 1235 N N . CYS A 1 165 ? -22.230 3.047 -0.036 1.00 96.38 165 CYS A N 1
ATOM 1236 C CA . CYS A 1 165 ? -22.141 3.591 1.301 1.00 96.38 165 CYS A CA 1
ATOM 1237 C C . CYS A 1 165 ? -22.542 5.074 1.305 1.00 96.38 165 CYS A C 1
ATOM 1239 O O . CYS A 1 165 ? -22.297 5.833 0.374 1.00 96.38 165 CYS A O 1
ATOM 1241 N N . ILE A 1 166 ? -23.111 5.523 2.418 1.00 95.12 166 ILE A N 1
ATOM 1242 C CA . ILE A 1 166 ? -23.281 6.944 2.743 1.00 95.12 166 ILE A CA 1
ATOM 1243 C C . ILE A 1 166 ? -21.943 7.533 3.235 1.00 95.12 166 ILE A C 1
ATOM 1245 O O . ILE A 1 166 ? -21.731 8.742 3.187 1.00 95.12 166 ILE A O 1
ATOM 1249 N N . GLY A 1 167 ? -21.045 6.688 3.754 1.00 92.50 167 GLY A N 1
ATOM 1250 C CA . GLY A 1 167 ? -19.729 7.053 4.289 1.00 92.50 167 GLY A CA 1
ATOM 1251 C C . GLY A 1 167 ? -19.665 7.075 5.823 1.00 92.50 167 GLY A C 1
ATOM 1252 O O . GLY A 1 167 ? -18.596 7.275 6.411 1.00 92.50 167 GLY A O 1
ATOM 1253 N N . THR A 1 168 ? -20.785 6.834 6.513 1.00 93.94 168 THR A N 1
ATOM 1254 C CA . THR A 1 168 ? -20.900 6.880 7.993 1.00 93.94 168 THR A CA 1
ATOM 1255 C C . THR A 1 168 ? -21.086 5.504 8.635 1.00 93.94 168 THR A C 1
ATOM 1257 O O . THR A 1 168 ? -21.050 5.365 9.859 1.00 93.94 168 THR A O 1
ATOM 1260 N N . GLU A 1 169 ? -21.230 4.471 7.812 1.00 95.56 169 GLU A N 1
ATOM 1261 C CA . GLU A 1 169 ? -21.408 3.085 8.203 1.00 95.56 169 GLU A CA 1
ATOM 1262 C C . GLU A 1 169 ? -20.206 2.565 8.997 1.00 95.56 169 GLU A C 1
ATOM 1264 O O . GLU A 1 169 ? -19.051 2.864 8.705 1.00 95.56 169 GLU A O 1
ATOM 1269 N N . LYS A 1 170 ? -20.450 1.754 10.026 1.00 90.31 170 LYS A N 1
ATOM 1270 C CA . LYS A 1 170 ? -19.355 1.191 10.836 1.00 90.31 170 LYS A CA 1
ATOM 1271 C C . LYS A 1 170 ? -18.652 0.006 10.177 1.00 90.31 170 LYS A C 1
ATOM 1273 O O . LYS A 1 170 ? -17.587 -0.373 10.646 1.00 90.31 170 LYS A O 1
ATOM 1278 N N . SER A 1 171 ? -19.273 -0.587 9.164 1.00 92.12 171 SER A N 1
ATOM 1279 C CA . SER A 1 171 ? -18.749 -1.731 8.427 1.00 92.12 171 SER A CA 1
ATOM 1280 C C . SER A 1 171 ? -19.233 -1.680 6.984 1.00 92.12 171 SER A C 1
ATOM 1282 O O . SER A 1 171 ? -20.363 -1.248 6.741 1.00 92.12 171 SER A O 1
ATOM 1284 N N . LEU A 1 172 ? -18.410 -2.171 6.059 1.00 94.50 172 LEU A N 1
ATOM 1285 C CA . LEU A 1 172 ? -18.740 -2.339 4.644 1.00 94.50 172 LEU A CA 1
ATOM 1286 C C . LEU A 1 172 ? -20.043 -3.128 4.453 1.00 94.50 172 LEU A C 1
ATOM 1288 O O . LEU A 1 172 ? -20.854 -2.810 3.590 1.00 94.50 172 LEU A O 1
ATOM 1292 N N . LEU A 1 173 ? -20.286 -4.118 5.316 1.00 91.75 173 LEU A N 1
ATOM 1293 C CA . LEU A 1 173 ? -21.467 -4.986 5.243 1.00 91.75 173 LEU A CA 1
ATOM 1294 C C . LEU A 1 173 ? -22.765 -4.294 5.679 1.00 91.75 173 LEU A C 1
ATOM 1296 O O . LEU A 1 173 ? -23.841 -4.876 5.573 1.00 91.75 173 LEU A O 1
ATOM 1300 N N . ALA A 1 174 ? -22.674 -3.077 6.221 1.00 94.69 174 ALA A N 1
ATOM 1301 C CA . ALA A 1 174 ? -23.836 -2.253 6.532 1.00 94.69 174 ALA A CA 1
ATOM 1302 C C . ALA A 1 174 ? -24.215 -1.314 5.376 1.00 94.69 174 ALA A C 1
ATOM 1304 O O . ALA A 1 174 ? -25.283 -0.703 5.425 1.00 94.69 174 ALA A O 1
ATOM 1305 N N . CYS A 1 175 ? -23.358 -1.195 4.359 1.00 95.31 175 CYS A N 1
ATOM 1306 C CA . CYS A 1 175 ? -23.670 -0.461 3.143 1.00 95.31 175 CYS A CA 1
ATOM 1307 C C . CYS A 1 175 ? -24.663 -1.247 2.285 1.00 95.31 175 CYS A C 1
ATOM 1309 O O . CYS A 1 175 ? -24.805 -2.466 2.407 1.00 95.31 175 CYS A O 1
ATOM 1311 N N . ARG A 1 176 ? -25.370 -0.553 1.393 1.00 95.50 176 ARG A N 1
ATOM 1312 C CA . ARG A 1 176 ? -26.235 -1.228 0.426 1.00 95.50 176 ARG A CA 1
ATOM 1313 C C . ARG A 1 176 ? -25.343 -1.973 -0.562 1.00 95.50 176 ARG A C 1
ATOM 1315 O O . ARG A 1 176 ? -24.458 -1.363 -1.137 1.00 95.50 176 ARG A O 1
ATOM 1322 N N . HIS A 1 177 ? -25.603 -3.253 -0.780 1.00 95.06 177 HIS A N 1
ATOM 1323 C CA . HIS A 1 177 ? -24.875 -4.063 -1.753 1.00 95.06 177 HIS A CA 1
ATOM 1324 C C . HIS A 1 177 ? -25.809 -5.099 -2.388 1.00 95.06 177 HIS A C 1
ATOM 1326 O O . HIS A 1 177 ? -26.899 -5.373 -1.866 1.00 95.06 177 HIS A O 1
ATOM 1332 N N . ARG A 1 178 ? -25.408 -5.685 -3.520 1.00 94.62 178 ARG A N 1
ATOM 1333 C CA . ARG A 1 178 ? -26.133 -6.819 -4.119 1.00 94.62 178 ARG A CA 1
ATOM 1334 C C . ARG A 1 178 ? -26.100 -8.064 -3.228 1.00 94.62 178 ARG A C 1
ATOM 1336 O O . ARG A 1 178 ? -25.244 -8.170 -2.352 1.00 94.62 178 ARG A O 1
ATOM 1343 N N . PRO A 1 179 ? -27.008 -9.037 -3.428 1.00 95.88 179 PRO A N 1
ATOM 1344 C CA . PRO A 1 179 ? -26.935 -10.312 -2.722 1.00 95.88 179 PRO A CA 1
ATOM 1345 C C . PRO A 1 179 ? -25.549 -10.963 -2.834 1.00 95.88 179 PRO A C 1
ATOM 1347 O O . PRO A 1 179 ? -24.903 -10.901 -3.877 1.00 95.88 179 PRO A O 1
ATOM 1350 N N . TRP A 1 180 ? -25.110 -11.611 -1.757 1.00 95.12 180 TRP A N 1
ATOM 1351 C CA . TRP A 1 180 ? -23.791 -12.233 -1.664 1.00 95.12 180 TRP A CA 1
ATOM 1352 C C . TRP A 1 180 ? -23.481 -13.161 -2.838 1.00 95.12 180 TRP A C 1
ATOM 1354 O O . TRP A 1 180 ? -24.247 -14.068 -3.159 1.00 95.12 180 TRP A O 1
ATOM 1364 N N . GLY A 1 181 ? -22.325 -12.951 -3.463 1.00 94.19 181 GLY A N 1
ATOM 1365 C CA . GLY A 1 181 ? -21.827 -13.782 -4.551 1.00 94.19 181 GLY A CA 1
ATOM 1366 C C . GLY A 1 181 ? -22.527 -13.576 -5.895 1.00 94.19 181 GLY A C 1
ATOM 1367 O O . GLY A 1 181 ? -22.232 -14.341 -6.816 1.00 94.19 181 GLY A O 1
ATOM 1368 N N . HIS A 1 182 ? -23.422 -12.587 -6.001 1.00 94.56 182 HIS A N 1
ATOM 1369 C CA . HIS A 1 182 ? -24.003 -12.124 -7.256 1.00 94.56 182 HIS A CA 1
ATOM 1370 C C . HIS A 1 182 ? -23.223 -10.911 -7.759 1.00 94.56 182 HIS A C 1
ATOM 1372 O O . HIS A 1 182 ? -23.368 -9.818 -7.219 1.00 94.56 182 HIS A O 1
ATOM 1378 N N . SER A 1 183 ? -22.434 -11.117 -8.809 1.00 92.94 183 SER A N 1
ATOM 1379 C CA . SER A 1 183 ? -21.709 -10.059 -9.507 1.00 92.94 183 SER A CA 1
ATOM 1380 C C . SER A 1 183 ? -21.701 -10.326 -11.009 1.00 92.94 183 SER A C 1
ATOM 1382 O O . SER A 1 183 ? -21.700 -11.487 -11.430 1.00 92.94 183 SER A O 1
ATOM 1384 N N . ASN A 1 184 ? -21.712 -9.259 -11.809 1.00 93.75 184 ASN A N 1
ATOM 1385 C CA . ASN A 1 184 ? -21.448 -9.317 -13.250 1.00 93.75 184 ASN A CA 1
ATOM 1386 C C . ASN A 1 184 ? -20.019 -8.891 -13.622 1.00 93.75 184 ASN A C 1
ATOM 1388 O O . ASN A 1 184 ? -19.736 -8.787 -14.815 1.00 93.75 184 ASN A O 1
ATOM 1392 N N . CYS A 1 185 ? -19.156 -8.655 -12.635 1.00 95.88 185 CYS A N 1
ATOM 1393 C CA . CYS A 1 185 ? -17.804 -8.163 -12.847 1.00 95.88 185 CYS A CA 1
ATOM 1394 C C . CYS A 1 185 ? -16.787 -9.289 -13.085 1.00 95.88 185 CYS A C 1
ATOM 1396 O O . CYS A 1 185 ? -17.007 -10.466 -12.772 1.00 95.88 185 CYS A O 1
ATOM 1398 N N . GLN A 1 186 ? -15.637 -8.904 -13.622 1.00 94.38 186 GLN A N 1
ATOM 1399 C CA . GLN A 1 186 ? -14.429 -9.706 -13.779 1.00 94.38 186 GLN A CA 1
ATOM 1400 C C . GLN A 1 186 ? -13.309 -9.170 -12.869 1.00 94.38 186 GLN A C 1
ATOM 1402 O O . GLN A 1 186 ? -13.388 -8.073 -12.334 1.00 94.38 186 GLN A O 1
ATOM 1407 N N . HIS A 1 187 ? -12.223 -9.924 -12.671 1.00 94.94 187 HIS A N 1
ATOM 1408 C CA . HIS A 1 187 ? -11.168 -9.520 -11.722 1.00 94.94 187 HIS A CA 1
ATOM 1409 C C . HIS A 1 187 ? -10.373 -8.268 -12.132 1.00 94.94 187 HIS A C 1
ATOM 1411 O O . HIS A 1 187 ? -9.724 -7.644 -11.298 1.00 94.94 187 HIS A O 1
ATOM 1417 N N . ASN A 1 188 ? -10.422 -7.836 -13.392 1.00 92.81 188 ASN A N 1
ATOM 1418 C CA . ASN A 1 188 ? -9.899 -6.517 -13.772 1.00 92.81 188 ASN A CA 1
ATOM 1419 C C . ASN A 1 188 ? -10.652 -5.358 -13.087 1.00 92.81 188 ASN A C 1
ATOM 1421 O O . ASN A 1 188 ? -10.070 -4.281 -12.970 1.00 92.81 188 ASN A O 1
ATOM 1425 N N . GLU A 1 189 ? -11.862 -5.613 -12.590 1.00 95.19 189 GLU A N 1
ATOM 1426 C CA . GLU A 1 189 ? -12.741 -4.707 -11.838 1.00 95.19 189 GLU A CA 1
ATOM 1427 C C . GLU A 1 189 ? -12.648 -4.957 -10.318 1.00 95.19 189 GLU A C 1
ATOM 1429 O O . GLU A 1 189 ? -13.487 -4.497 -9.554 1.00 95.19 189 GLU A O 1
ATOM 1434 N N . ASP A 1 190 ? -11.645 -5.706 -9.825 1.00 96.06 190 ASP A N 1
ATOM 1435 C CA . ASP A 1 190 ? -11.481 -5.830 -8.372 1.00 96.06 190 ASP A CA 1
ATOM 1436 C C . ASP A 1 190 ? -11.050 -4.492 -7.755 1.00 96.06 190 ASP A C 1
ATOM 1438 O O . ASP A 1 190 ? -10.079 -3.861 -8.202 1.00 96.06 190 ASP A O 1
ATOM 1442 N N . THR A 1 191 ? -11.691 -4.131 -6.649 1.00 96.00 191 THR A N 1
ATOM 1443 C CA . THR A 1 191 ? -11.393 -2.928 -5.880 1.00 96.00 191 THR A CA 1
ATOM 1444 C C . THR A 1 191 ? -10.036 -3.014 -5.194 1.00 96.00 191 THR A C 1
ATOM 1446 O O . THR A 1 191 ? -9.771 -3.886 -4.361 1.00 96.00 191 THR A O 1
ATOM 1449 N N . VAL A 1 192 ? -9.194 -2.025 -5.480 1.00 95.94 192 VAL A N 1
ATOM 1450 C CA . VAL A 1 192 ? -7.959 -1.747 -4.743 1.00 95.94 192 VAL A CA 1
ATOM 1451 C C . VAL A 1 192 ? -8.076 -0.365 -4.115 1.00 95.94 192 VAL A C 1
ATOM 1453 O O . VAL A 1 192 ? -8.617 0.552 -4.731 1.00 95.94 192 VAL A O 1
ATOM 1456 N N . LEU A 1 193 ? -7.598 -0.202 -2.886 1.00 95.88 193 LEU A N 1
ATOM 1457 C CA . LEU A 1 193 ? -7.723 1.065 -2.168 1.00 95.88 193 LEU A CA 1
ATOM 1458 C C . LEU A 1 193 ? -6.499 1.369 -1.317 1.00 95.88 193 LEU A C 1
ATOM 1460 O O . LEU A 1 193 ? -5.715 0.474 -0.999 1.00 95.88 193 LEU A O 1
ATOM 1464 N N . ARG A 1 194 ? -6.374 2.640 -0.927 1.00 94.06 194 ARG A N 1
ATOM 1465 C CA . ARG A 1 194 ? -5.373 3.126 0.020 1.00 94.06 194 ARG A CA 1
ATOM 1466 C C . ARG A 1 194 ? -6.009 4.026 1.071 1.00 94.06 194 ARG A C 1
ATOM 1468 O O . ARG A 1 194 ? -6.881 4.844 0.778 1.00 94.06 194 ARG A O 1
ATOM 1475 N N . CYS A 1 195 ? -5.531 3.880 2.297 1.00 94.25 195 CYS A N 1
ATOM 1476 C CA . CYS A 1 195 ? -5.895 4.693 3.441 1.00 94.25 195 CYS A CA 1
ATOM 1477 C C . CYS A 1 195 ? -4.788 5.695 3.789 1.00 94.25 195 CYS A C 1
ATOM 1479 O O . CYS A 1 195 ? -3.601 5.443 3.588 1.00 94.25 195 CYS A O 1
ATOM 1481 N N . THR A 1 196 ? -5.162 6.822 4.389 1.00 90.75 196 THR A N 1
ATOM 1482 C CA . THR A 1 196 ? -4.232 7.900 4.761 1.00 90.75 196 THR A CA 1
ATOM 1483 C C . THR A 1 196 ? -3.335 7.560 5.952 1.00 90.75 196 THR A C 1
ATOM 1485 O O . THR A 1 196 ? -2.401 8.302 6.256 1.00 90.75 196 THR A O 1
ATOM 1488 N N . GLY A 1 197 ? -3.645 6.503 6.704 1.00 88.25 197 GLY A N 1
ATOM 1489 C CA . GLY A 1 197 ? -3.088 6.310 8.034 1.00 88.25 197 GLY A CA 1
ATOM 1490 C C . GLY A 1 197 ? -3.654 7.326 9.046 1.00 88.25 197 GLY A C 1
ATOM 1491 O O . GLY A 1 197 ? -4.618 8.042 8.761 1.00 88.25 197 GLY A O 1
ATOM 1492 N N . PRO A 1 198 ? -3.091 7.395 10.263 1.00 82.25 198 PRO A N 1
ATOM 1493 C CA . PRO A 1 198 ? -1.799 6.823 10.634 1.00 82.25 198 PRO A CA 1
ATOM 1494 C C . PRO A 1 198 ? -1.877 5.387 11.182 1.00 82.25 198 PRO A C 1
ATOM 1496 O O . PRO A 1 198 ? -0.860 4.846 11.611 1.00 82.25 198 PRO A O 1
ATOM 1499 N N . GLY A 1 199 ? -3.060 4.763 11.177 1.00 86.62 199 GLY A N 1
ATOM 1500 C CA . GLY A 1 199 ? -3.236 3.435 11.757 1.00 86.62 199 GLY A CA 1
ATOM 1501 C C . GLY A 1 199 ? -3.124 3.428 13.285 1.00 86.62 199 GLY A C 1
ATOM 1502 O O . GLY A 1 199 ? -2.995 4.472 13.936 1.00 86.62 199 GLY A O 1
ATOM 1503 N N . VAL A 1 200 ? -3.127 2.228 13.862 1.00 88.19 200 VAL A N 1
ATOM 1504 C CA . VAL A 1 200 ? -2.726 2.011 15.257 1.00 88.19 200 VAL A CA 1
ATOM 1505 C C . VAL A 1 200 ? -1.227 2.266 15.401 1.00 88.19 200 VAL A C 1
ATOM 1507 O O . VAL A 1 200 ? -0.430 1.777 14.602 1.00 88.19 200 VAL A O 1
ATOM 1510 N N . ARG A 1 201 ? -0.826 3.006 16.441 1.00 90.94 201 ARG A N 1
ATOM 1511 C CA . ARG A 1 201 ? 0.579 3.359 16.687 1.00 90.94 201 ARG A CA 1
ATOM 1512 C C . ARG A 1 201 ? 0.982 3.224 18.150 1.00 90.94 201 ARG A C 1
ATOM 1514 O O . ARG A 1 201 ? 0.172 3.433 19.054 1.00 90.94 201 ARG A O 1
ATOM 1521 N N . THR A 1 202 ? 2.272 2.985 18.363 1.00 91.56 202 THR A N 1
ATOM 1522 C CA . THR A 1 202 ? 2.934 2.930 19.677 1.00 91.56 202 THR A CA 1
ATOM 1523 C C . THR A 1 202 ? 4.152 3.846 19.700 1.00 91.56 202 THR A C 1
ATOM 1525 O O . THR A 1 202 ? 4.837 3.979 18.686 1.00 91.56 202 THR A O 1
ATOM 1528 N N . CYS A 1 203 ? 4.450 4.456 20.842 1.00 92.50 203 CYS A N 1
ATOM 1529 C CA . CYS A 1 203 ? 5.636 5.295 20.992 1.00 92.50 203 CYS A CA 1
ATOM 1530 C C . CYS A 1 203 ? 6.895 4.457 21.202 1.00 92.50 203 CYS A C 1
ATOM 1532 O O . CYS A 1 203 ? 7.023 3.823 22.242 1.00 92.50 203 CYS A O 1
ATOM 1534 N N . LYS A 1 204 ? 7.856 4.529 20.281 1.00 92.00 204 LYS A N 1
ATOM 1535 C CA . LYS A 1 204 ? 9.159 3.854 20.388 1.00 92.00 204 LYS A CA 1
ATOM 1536 C C . LYS A 1 204 ? 10.306 4.852 20.406 1.00 92.00 204 LYS A C 1
ATOM 1538 O O . LYS A 1 204 ? 10.141 5.997 19.999 1.00 92.00 204 LYS A O 1
ATOM 1543 N N . ASP A 1 205 ? 11.463 4.409 20.884 1.00 91.88 205 ASP A N 1
ATOM 1544 C CA . ASP A 1 205 ? 12.667 5.246 20.966 1.00 91.88 205 ASP A CA 1
ATOM 1545 C C . ASP A 1 205 ? 13.311 5.488 19.585 1.00 91.88 205 ASP A C 1
ATOM 1547 O O . ASP A 1 205 ? 14.020 6.471 19.402 1.00 91.88 205 ASP A O 1
ATOM 1551 N N . SER A 1 206 ? 13.025 4.637 18.595 1.00 91.94 206 SER A N 1
ATOM 1552 C CA . SER A 1 206 ? 13.480 4.777 17.206 1.00 91.94 206 SER A CA 1
ATOM 1553 C C . SER A 1 206 ? 12.494 4.130 16.226 1.00 91.94 206 SER A C 1
ATOM 1555 O O . SER A 1 206 ? 11.655 3.312 16.624 1.00 91.94 206 SER A O 1
ATOM 1557 N N . CYS A 1 207 ? 12.591 4.485 14.940 1.00 91.56 207 CYS A N 1
ATOM 1558 C CA . CYS A 1 207 ? 11.887 3.768 13.877 1.00 91.56 207 CYS A CA 1
ATOM 1559 C C . CYS A 1 207 ? 12.562 2.407 13.626 1.00 91.56 207 CYS A C 1
ATOM 1561 O O . CYS A 1 207 ? 13.778 2.376 13.435 1.00 91.56 207 CYS A O 1
ATOM 1563 N N . PRO A 1 208 ? 11.819 1.286 13.655 1.00 91.94 208 PRO A N 1
ATOM 1564 C CA . PRO A 1 208 ? 12.370 -0.022 13.311 1.00 91.94 208 PRO A CA 1
ATOM 1565 C C . PRO A 1 208 ? 12.568 -0.169 11.794 1.00 91.94 208 PRO A C 1
ATOM 1567 O O . PRO A 1 208 ? 12.040 0.627 11.015 1.00 91.94 208 PRO A O 1
ATOM 1570 N N . ASP A 1 209 ? 13.282 -1.221 11.382 1.00 91.56 209 ASP A N 1
ATOM 1571 C CA . ASP A 1 209 ? 13.415 -1.607 9.972 1.00 91.56 209 ASP A CA 1
ATOM 1572 C C . ASP A 1 209 ? 12.042 -1.714 9.290 1.00 91.56 209 ASP A C 1
ATOM 1574 O O . ASP 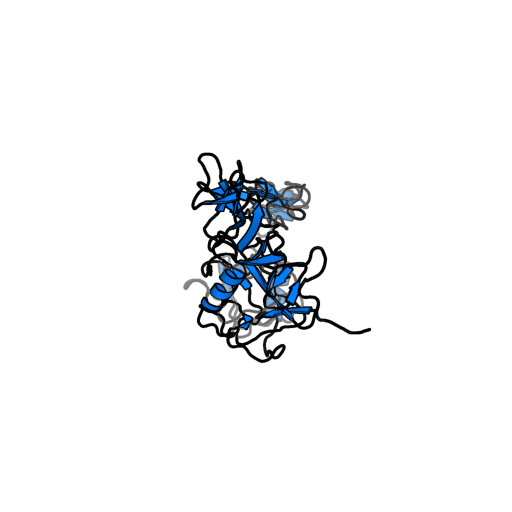A 1 209 ? 11.033 -2.063 9.911 1.00 91.56 209 ASP A O 1
ATOM 1578 N N . GLY A 1 210 ? 12.000 -1.373 8.003 1.00 88.38 210 GLY A N 1
ATOM 1579 C CA . GLY A 1 210 ? 10.757 -1.170 7.261 1.00 88.38 210 GLY A CA 1
ATOM 1580 C C . GLY A 1 210 ? 10.100 0.193 7.495 1.00 88.38 210 GLY A C 1
ATOM 1581 O O . GLY A 1 210 ? 9.063 0.457 6.892 1.00 88.38 210 GLY A O 1
ATOM 1582 N N . PHE A 1 211 ? 10.685 1.079 8.310 1.00 90.56 211 PHE A N 1
ATOM 1583 C CA . PHE A 1 211 ? 10.209 2.448 8.510 1.00 90.56 211 PHE A CA 1
ATOM 1584 C C . PHE A 1 211 ? 11.346 3.474 8.432 1.00 90.56 211 PHE A C 1
ATOM 1586 O O . PHE A 1 211 ? 12.500 3.171 8.721 1.00 90.56 211 PHE A O 1
ATOM 1593 N N . PHE A 1 212 ? 11.001 4.717 8.097 1.00 91.38 212 PHE A N 1
ATOM 1594 C CA . PHE A 1 212 ? 11.897 5.870 8.126 1.00 91.38 212 PHE A CA 1
ATOM 1595 C C . PHE A 1 212 ? 11.289 7.033 8.914 1.00 91.38 212 PHE A C 1
ATOM 1597 O O . PHE A 1 212 ? 10.070 7.165 9.062 1.00 91.38 212 PHE A O 1
ATOM 1604 N N . GLU A 1 213 ? 12.161 7.895 9.426 1.00 91.00 213 GLU A N 1
ATOM 1605 C CA . GLU A 1 213 ? 11.777 9.048 10.235 1.00 91.00 213 GLU A CA 1
ATOM 1606 C C . GLU A 1 213 ? 11.177 10.167 9.371 1.00 91.00 213 GLU A C 1
ATOM 1608 O O . GLU A 1 213 ? 11.780 10.624 8.398 1.00 91.00 213 GLU A O 1
ATOM 1613 N N . LYS A 1 214 ? 9.997 10.663 9.765 1.00 88.12 214 LYS A N 1
ATOM 1614 C CA . LYS A 1 214 ? 9.409 11.897 9.230 1.00 88.12 214 LYS A CA 1
ATOM 1615 C C . LYS A 1 214 ? 8.809 12.728 10.362 1.00 88.12 214 LYS A C 1
ATOM 1617 O O . LYS A 1 214 ? 7.693 12.485 10.826 1.00 88.12 214 LYS A O 1
ATOM 1622 N N . GLY A 1 215 ? 9.551 13.740 10.808 1.00 87.56 215 GLY A N 1
ATOM 1623 C CA . GLY A 1 215 ? 9.170 14.536 11.977 1.00 87.56 215 GLY A CA 1
ATOM 1624 C C . GLY A 1 215 ? 9.202 13.684 13.248 1.00 87.56 215 GLY A C 1
ATOM 1625 O O . GLY A 1 215 ? 10.236 13.124 13.578 1.00 87.56 215 GLY A O 1
ATOM 1626 N N . THR A 1 216 ? 8.077 13.568 13.956 1.00 88.00 216 THR A N 1
ATOM 1627 C CA . THR A 1 216 ? 7.929 12.743 15.178 1.00 88.00 216 THR A CA 1
ATOM 1628 C C . THR A 1 216 ? 7.212 11.410 14.926 1.00 88.00 216 THR A C 1
ATOM 1630 O O . THR A 1 216 ? 6.737 10.754 15.856 1.00 88.00 216 THR A O 1
ATOM 1633 N N . SER A 1 217 ? 7.073 11.013 13.661 1.00 88.56 217 SER A N 1
ATOM 1634 C CA . SER A 1 217 ? 6.404 9.776 13.252 1.00 88.56 217 SER A CA 1
ATOM 1635 C C . SER A 1 217 ? 7.322 8.922 12.392 1.00 88.56 217 SER A C 1
ATOM 1637 O O . SER A 1 217 ? 8.180 9.442 11.679 1.00 88.56 217 SER A O 1
ATOM 1639 N N . CYS A 1 218 ? 7.103 7.615 12.443 1.00 90.50 218 CYS A N 1
ATOM 1640 C CA . CYS A 1 218 ? 7.733 6.671 11.536 1.00 90.50 218 CYS A CA 1
ATOM 1641 C C . CYS A 1 218 ? 6.766 6.370 10.398 1.00 90.50 218 CYS A C 1
ATOM 1643 O O . CYS A 1 218 ? 5.636 5.944 10.643 1.00 90.50 218 CYS A O 1
ATOM 1645 N N . LEU A 1 219 ? 7.198 6.617 9.166 1.00 86.06 219 LEU A N 1
ATOM 1646 C CA . LEU A 1 219 ? 6.460 6.220 7.973 1.00 86.06 219 LEU A CA 1
ATOM 1647 C C . LEU A 1 219 ? 7.068 4.955 7.395 1.00 86.06 219 LEU A C 1
ATOM 1649 O O . LEU A 1 219 ? 8.269 4.740 7.509 1.00 86.06 219 LEU A O 1
ATOM 1653 N N . GLN A 1 220 ? 6.238 4.109 6.802 1.00 85.12 220 GLN A N 1
ATOM 1654 C CA . GLN A 1 220 ? 6.705 2.842 6.263 1.00 85.12 220 GLN A CA 1
ATOM 1655 C C . GLN A 1 220 ? 7.502 3.049 4.973 1.00 85.12 220 GLN A C 1
ATOM 1657 O O . GLN A 1 220 ? 7.205 3.935 4.169 1.00 85.12 220 GLN A O 1
ATOM 1662 N N . CYS A 1 221 ? 8.515 2.215 4.787 1.00 88.62 221 CYS A N 1
ATOM 1663 C CA . CYS A 1 221 ? 9.193 2.039 3.518 1.00 88.62 221 CYS A CA 1
ATOM 1664 C C . CYS A 1 221 ? 8.265 1.388 2.487 1.00 88.62 221 CYS A C 1
ATOM 1666 O O . CYS A 1 221 ? 7.305 0.702 2.831 1.00 88.62 221 CYS A O 1
ATOM 1668 N N . ASN A 1 222 ? 8.584 1.560 1.209 1.00 83.62 222 ASN A N 1
ATOM 1669 C CA . ASN A 1 222 ? 7.993 0.771 0.138 1.00 83.62 222 ASN A CA 1
ATOM 1670 C C . ASN A 1 222 ? 8.296 -0.723 0.378 1.00 83.62 222 ASN A C 1
ATOM 1672 O O . ASN A 1 222 ? 9.415 -1.034 0.784 1.00 83.62 222 ASN A O 1
ATOM 1676 N N . ALA A 1 223 ? 7.360 -1.641 0.090 1.00 84.44 223 ALA A N 1
ATOM 1677 C CA . ALA A 1 223 ? 7.576 -3.095 0.213 1.00 84.44 223 ALA A CA 1
ATOM 1678 C C . ALA A 1 223 ? 8.852 -3.598 -0.465 1.00 84.44 223 ALA A C 1
ATOM 1680 O O . ALA A 1 223 ? 9.416 -4.596 -0.026 1.00 84.44 223 ALA A O 1
ATOM 1681 N N . SER A 1 224 ? 9.305 -2.949 -1.543 1.00 85.19 224 SER A N 1
ATOM 1682 C CA . SER A 1 224 ? 10.548 -3.344 -2.210 1.00 85.19 224 SER A CA 1
ATOM 1683 C C . SER A 1 224 ? 11.788 -3.139 -1.327 1.00 85.19 224 SER A C 1
ATOM 1685 O O . SER A 1 224 ? 12.837 -3.728 -1.591 1.00 85.19 224 SER A O 1
ATOM 1687 N N . CYS A 1 225 ? 11.693 -2.298 -0.292 1.00 91.06 225 CYS A N 1
ATOM 1688 C CA . CYS A 1 225 ? 12.774 -1.993 0.635 1.00 91.06 225 CYS A CA 1
ATOM 1689 C C . CYS A 1 225 ? 12.644 -2.804 1.937 1.00 91.06 225 CYS A C 1
ATOM 1691 O O . CYS A 1 225 ? 11.600 -2.798 2.584 1.00 91.06 225 CYS A O 1
ATOM 1693 N N . SER A 1 226 ? 13.755 -3.375 2.404 1.00 92.69 226 SER A N 1
ATOM 1694 C CA . SER A 1 226 ? 13.882 -3.837 3.797 1.00 92.69 226 SER A CA 1
ATOM 1695 C C . SER A 1 226 ? 14.129 -2.660 4.746 1.00 92.69 226 SER A C 1
ATOM 1697 O O . SER A 1 226 ? 13.607 -2.615 5.856 1.00 92.69 226 SER A O 1
ATOM 1699 N N . THR A 1 227 ? 14.914 -1.674 4.306 1.00 94.88 227 THR A N 1
ATOM 1700 C CA . THR A 1 227 ? 15.162 -0.420 5.034 1.00 94.88 227 THR A CA 1
ATOM 1701 C C . THR A 1 227 ? 15.186 0.746 4.051 1.00 94.88 227 THR A C 1
ATOM 1703 O O . THR A 1 227 ? 15.567 0.575 2.891 1.00 94.88 227 THR A O 1
ATOM 1706 N N . CYS A 1 228 ? 14.803 1.941 4.494 1.00 93.50 228 CYS A N 1
ATOM 1707 C CA . CYS A 1 228 ? 14.769 3.147 3.668 1.00 93.50 228 CYS A CA 1
ATOM 1708 C C . CYS A 1 228 ? 15.100 4.392 4.499 1.00 93.50 228 CYS A C 1
ATOM 1710 O O . CYS A 1 228 ? 15.111 4.348 5.730 1.00 93.50 228 CYS A O 1
ATOM 1712 N N . SER A 1 229 ? 15.388 5.502 3.825 1.00 93.50 229 SER A N 1
ATOM 1713 C CA . SER A 1 229 ? 15.635 6.794 4.470 1.00 93.50 229 SER A CA 1
ATOM 1714 C C . SER A 1 229 ? 15.145 7.944 3.606 1.00 93.50 229 SER A C 1
ATOM 1716 O O . SER A 1 229 ? 15.179 7.856 2.386 1.00 93.50 229 SER A O 1
ATOM 1718 N N . GLU A 1 230 ? 14.749 9.050 4.243 1.00 88.56 230 GLU A N 1
ATOM 1719 C CA . GLU A 1 230 ? 14.244 10.290 3.618 1.00 88.56 230 GLU A CA 1
ATOM 1720 C C . GLU A 1 230 ? 12.880 10.166 2.915 1.00 88.56 230 GLU A C 1
ATOM 1722 O O . GLU A 1 230 ? 12.041 11.059 3.047 1.00 88.56 230 GLU A O 1
ATOM 1727 N N . ALA A 1 231 ? 12.645 9.074 2.189 1.00 87.50 231 ALA A N 1
ATOM 1728 C CA . ALA A 1 231 ? 11.401 8.760 1.499 1.00 87.50 231 ALA A CA 1
ATOM 1729 C C . ALA A 1 231 ? 11.147 7.246 1.505 1.00 87.50 231 ALA A C 1
ATOM 1731 O O . ALA A 1 231 ? 12.068 6.450 1.690 1.00 87.50 231 ALA A O 1
ATOM 1732 N N . ALA A 1 232 ? 9.893 6.849 1.278 1.00 85.44 232 ALA A N 1
ATOM 1733 C CA . ALA A 1 232 ? 9.494 5.444 1.323 1.00 85.44 232 ALA A CA 1
ATOM 1734 C C . ALA A 1 232 ? 10.197 4.595 0.247 1.00 85.44 232 ALA A C 1
ATOM 1736 O O . ALA A 1 232 ? 10.507 3.435 0.485 1.00 85.44 232 ALA A O 1
ATOM 1737 N N . ASP A 1 233 ? 10.458 5.171 -0.924 1.00 83.88 233 ASP A N 1
ATOM 1738 C CA . ASP A 1 233 ? 11.050 4.538 -2.107 1.00 83.88 233 ASP A CA 1
ATOM 1739 C C . ASP A 1 233 ? 12.579 4.674 -2.200 1.00 83.88 233 ASP A C 1
ATOM 1741 O O . ASP A 1 233 ? 13.198 4.054 -3.065 1.00 83.88 233 ASP A O 1
ATOM 1745 N N . LYS A 1 234 ? 13.194 5.446 -1.295 1.00 93.19 234 LYS A N 1
ATOM 1746 C CA . LYS A 1 234 ? 14.649 5.583 -1.158 1.00 93.19 234 LYS A CA 1
ATOM 1747 C C . LYS A 1 234 ? 15.213 4.460 -0.286 1.00 93.19 234 LYS A C 1
ATOM 1749 O O . LYS A 1 234 ? 15.475 4.629 0.908 1.00 93.19 234 LYS A O 1
ATOM 1754 N N . CYS A 1 235 ? 15.361 3.285 -0.884 1.00 94.00 235 CYS A N 1
ATOM 1755 C CA . CYS A 1 235 ? 15.791 2.064 -0.224 1.00 94.00 235 CYS A CA 1
ATOM 1756 C C . CYS A 1 235 ? 17.295 2.059 0.117 1.00 94.00 235 CYS A C 1
ATOM 1758 O O . CYS A 1 235 ? 18.177 2.149 -0.745 1.00 94.00 235 CYS A O 1
ATOM 1760 N N . ASN A 1 236 ? 17.599 1.794 1.385 1.00 95.00 236 ASN A N 1
ATOM 1761 C CA . ASN A 1 236 ? 18.950 1.492 1.853 1.00 95.00 236 ASN A CA 1
ATOM 1762 C C . ASN A 1 236 ? 19.300 0.022 1.606 1.00 95.00 236 ASN A C 1
ATOM 1764 O O . ASN A 1 236 ? 20.380 -0.275 1.089 1.00 95.00 236 ASN A O 1
ATOM 1768 N N . THR A 1 237 ? 18.368 -0.885 1.891 1.00 95.50 237 THR A N 1
ATOM 1769 C CA . THR A 1 237 ? 18.476 -2.320 1.598 1.00 95.50 237 THR A CA 1
ATOM 1770 C C . THR A 1 237 ? 17.176 -2.831 0.989 1.00 95.50 237 THR A C 1
ATOM 1772 O O . THR A 1 237 ? 16.104 -2.290 1.262 1.00 95.50 237 THR A O 1
ATOM 1775 N N . CYS A 1 238 ? 17.263 -3.867 0.156 1.00 93.69 238 CYS A N 1
ATOM 1776 C CA . CYS A 1 238 ? 16.107 -4.432 -0.538 1.00 93.69 238 CYS A CA 1
ATOM 1777 C C . CYS A 1 238 ? 15.470 -5.580 0.236 1.00 93.69 238 CYS A C 1
ATOM 1779 O O . CYS A 1 238 ? 16.145 -6.262 1.011 1.00 93.69 238 CYS A O 1
ATOM 1781 N N . ALA A 1 239 ? 14.166 -5.753 0.038 1.00 90.75 239 ALA A N 1
ATOM 1782 C CA . ALA A 1 239 ? 13.437 -6.938 0.466 1.00 90.75 239 ALA A CA 1
ATOM 1783 C C . ALA A 1 239 ? 13.866 -8.164 -0.353 1.00 90.75 239 ALA A C 1
ATOM 1785 O O . ALA A 1 239 ? 14.425 -8.036 -1.447 1.00 90.75 239 ALA A O 1
ATOM 1786 N N . ASP A 1 240 ? 13.596 -9.355 0.175 1.00 89.00 240 ASP A N 1
ATOM 1787 C CA . ASP A 1 240 ? 13.920 -10.608 -0.504 1.00 89.00 240 ASP A CA 1
ATOM 1788 C C . ASP A 1 240 ? 13.275 -10.667 -1.899 1.00 89.00 240 ASP A C 1
ATOM 1790 O O . ASP A 1 240 ? 12.098 -10.354 -2.082 1.00 89.00 240 ASP A O 1
ATOM 1794 N N . GLY A 1 241 ? 14.062 -11.068 -2.900 1.00 85.25 241 GLY A N 1
ATOM 1795 C CA . GLY A 1 241 ? 13.629 -11.107 -4.302 1.00 85.25 241 GLY A CA 1
ATOM 1796 C C . GLY A 1 241 ? 13.726 -9.772 -5.052 1.00 85.25 241 GLY A C 1
ATOM 1797 O O . GLY A 1 241 ? 13.413 -9.740 -6.242 1.00 85.25 241 GLY A O 1
ATOM 1798 N N . PHE A 1 242 ? 14.189 -8.697 -4.404 1.00 88.81 242 PHE A N 1
ATOM 1799 C CA . PHE A 1 242 ? 14.486 -7.415 -5.045 1.00 88.81 242 PHE A CA 1
ATOM 1800 C C . PHE A 1 242 ? 15.990 -7.119 -5.053 1.00 88.81 242 PHE A C 1
ATOM 1802 O O . PHE A 1 242 ? 16.728 -7.460 -4.129 1.00 88.81 242 PHE A O 1
ATOM 1809 N N . PHE A 1 243 ? 16.436 -6.414 -6.089 1.00 91.25 243 PHE A N 1
ATOM 1810 C CA . PHE A 1 243 ? 17.824 -6.030 -6.310 1.00 91.25 243 PHE A CA 1
ATOM 1811 C C . PHE A 1 243 ? 17.984 -4.517 -6.221 1.00 91.25 243 PHE A C 1
ATOM 1813 O O . PHE A 1 243 ? 17.164 -3.754 -6.737 1.00 91.25 243 PHE A O 1
ATOM 1820 N N . LYS A 1 244 ? 19.066 -4.068 -5.578 1.00 95.12 244 LYS A N 1
ATOM 1821 C CA . LYS A 1 244 ? 19.327 -2.636 -5.416 1.00 95.12 244 LYS A CA 1
ATOM 1822 C C . LYS A 1 244 ? 19.773 -2.027 -6.742 1.00 95.12 244 LYS A C 1
ATOM 1824 O O . LYS A 1 244 ? 20.764 -2.471 -7.318 1.00 95.12 244 LYS A O 1
ATOM 1829 N N . LYS A 1 245 ? 19.075 -0.986 -7.188 1.00 93.25 245 LYS A N 1
ATOM 1830 C CA . LYS A 1 245 ? 19.409 -0.139 -8.334 1.00 93.25 245 LYS A CA 1
ATOM 1831 C C . LYS A 1 245 ? 19.412 1.314 -7.874 1.00 93.25 245 LYS A C 1
ATOM 1833 O O . LYS A 1 245 ? 18.357 1.923 -7.718 1.00 93.25 245 LYS A O 1
ATOM 1838 N N . ASN A 1 246 ? 20.605 1.872 -7.676 1.00 91.50 246 ASN A N 1
ATOM 1839 C CA . ASN A 1 246 ? 20.785 3.182 -7.041 1.00 91.50 246 ASN A CA 1
ATOM 1840 C C . ASN A 1 246 ? 20.061 3.218 -5.678 1.00 91.50 246 ASN A C 1
ATOM 1842 O O . ASN A 1 246 ? 20.315 2.347 -4.846 1.00 91.50 246 ASN A O 1
ATOM 1846 N N . ASP A 1 247 ? 19.145 4.165 -5.474 1.00 92.38 247 ASP A N 1
ATOM 1847 C CA . ASP A 1 247 ? 18.342 4.301 -4.251 1.00 92.38 247 ASP A CA 1
ATOM 1848 C C . ASP A 1 247 ? 17.009 3.540 -4.310 1.00 92.38 247 ASP A C 1
ATOM 1850 O O . ASP A 1 247 ? 16.164 3.733 -3.449 1.00 92.38 247 ASP A O 1
ATOM 1854 N N . SER A 1 248 ? 16.781 2.677 -5.301 1.00 90.88 248 SER A N 1
ATOM 1855 C CA . SER A 1 248 ? 15.525 1.927 -5.443 1.00 90.88 248 SER A CA 1
ATOM 1856 C C . SER A 1 248 ? 15.771 0.423 -5.477 1.00 90.88 248 SER A C 1
ATOM 1858 O O . SER A 1 248 ? 16.871 -0.042 -5.776 1.00 90.88 248 SER A O 1
ATOM 1860 N N . CYS A 1 249 ? 14.733 -0.354 -5.187 1.00 90.31 249 CYS A N 1
ATOM 1861 C CA . CYS A 1 249 ? 14.770 -1.810 -5.245 1.00 90.31 249 CYS A CA 1
ATOM 1862 C C . CYS A 1 249 ? 13.845 -2.306 -6.353 1.00 90.31 249 CYS A C 1
ATOM 1864 O O . CYS A 1 249 ? 12.671 -1.948 -6.404 1.00 90.31 249 CYS A O 1
ATOM 1866 N N . VAL A 1 250 ? 14.389 -3.106 -7.266 1.00 85.50 250 VAL A N 1
ATOM 1867 C CA . VAL A 1 250 ? 13.715 -3.545 -8.495 1.00 85.50 250 VAL A CA 1
ATOM 1868 C C . VAL A 1 250 ? 13.844 -5.053 -8.665 1.00 85.50 250 VAL A C 1
ATOM 1870 O O . VAL A 1 250 ? 14.812 -5.651 -8.210 1.00 85.50 250 VAL A O 1
ATOM 1873 N N . THR A 1 251 ? 12.881 -5.686 -9.326 1.00 82.75 251 THR A N 1
ATOM 1874 C CA . THR A 1 251 ? 12.949 -7.122 -9.657 1.00 82.75 251 THR A CA 1
ATOM 1875 C C . THR A 1 251 ? 13.746 -7.396 -10.932 1.00 82.75 251 THR A C 1
ATOM 1877 O O . THR A 1 251 ? 14.231 -8.506 -11.124 1.00 82.75 251 THR A O 1
ATOM 1880 N N . ASP A 1 252 ? 13.902 -6.381 -11.783 1.00 81.56 252 ASP A N 1
ATOM 1881 C CA . ASP A 1 252 ? 14.706 -6.400 -13.002 1.00 81.56 252 ASP A CA 1
ATOM 1882 C C . ASP A 1 252 ? 15.514 -5.098 -13.093 1.00 81.56 252 ASP A C 1
ATOM 1884 O O . ASP A 1 252 ? 14.987 -4.001 -12.880 1.00 81.56 252 ASP A O 1
ATOM 1888 N N . CYS A 1 253 ? 16.806 -5.217 -13.395 1.00 81.69 253 CYS A N 1
ATOM 1889 C CA . CYS A 1 253 ? 17.696 -4.075 -13.554 1.00 81.69 253 CYS A CA 1
ATOM 1890 C C . CYS A 1 253 ? 17.342 -3.233 -14.786 1.00 81.69 253 CYS A C 1
ATOM 1892 O O . CYS A 1 253 ? 17.583 -2.019 -14.772 1.00 81.69 253 CYS A O 1
ATOM 1894 N N . GLY A 1 254 ? 16.716 -3.836 -15.800 1.00 79.56 254 GLY A N 1
ATOM 1895 C CA . GLY A 1 254 ? 16.330 -3.180 -17.044 1.00 79.56 254 GLY A CA 1
ATOM 1896 C C . GLY A 1 254 ? 17.521 -2.717 -17.892 1.00 79.56 254 GLY A C 1
ATOM 1897 O O . GLY A 1 254 ? 18.681 -2.861 -17.514 1.00 79.56 254 GLY A O 1
ATOM 1898 N N . ILE A 1 255 ? 17.210 -2.118 -19.043 1.00 77.00 255 ILE A N 1
ATOM 1899 C CA . ILE A 1 255 ? 18.194 -1.723 -20.064 1.00 77.00 255 ILE A CA 1
ATOM 1900 C C . ILE A 1 255 ? 19.275 -0.796 -19.483 1.00 77.00 255 ILE A C 1
ATOM 1902 O O . ILE A 1 255 ? 18.974 0.164 -18.764 1.00 77.00 255 ILE A O 1
ATOM 1906 N N . GLY A 1 256 ? 20.532 -1.067 -19.840 1.00 83.00 256 GLY A N 1
ATOM 1907 C CA . GLY A 1 256 ? 21.705 -0.288 -19.442 1.00 83.00 256 GLY A CA 1
ATOM 1908 C C . GLY A 1 256 ? 22.297 -0.706 -18.095 1.00 83.00 256 GLY A C 1
ATOM 1909 O O . GLY A 1 256 ? 23.221 -0.049 -17.601 1.00 83.00 256 GLY A O 1
ATOM 1910 N N . TYR A 1 257 ? 21.783 -1.785 -17.499 1.00 90.94 257 TYR A N 1
ATOM 1911 C CA . TYR A 1 257 ? 22.267 -2.361 -16.252 1.00 90.94 257 TYR A CA 1
ATOM 1912 C C . TYR A 1 257 ? 22.315 -3.889 -16.342 1.00 90.94 257 TYR A C 1
ATOM 1914 O O . TYR A 1 257 ? 21.436 -4.511 -16.924 1.00 90.94 257 TYR A O 1
ATOM 1922 N N . TYR A 1 258 ? 23.289 -4.498 -15.672 1.00 89.44 258 TYR A N 1
ATOM 1923 C CA . TYR A 1 258 ? 23.366 -5.946 -15.481 1.00 89.44 258 TYR A CA 1
ATOM 1924 C C . TYR A 1 258 ? 23.278 -6.296 -13.993 1.00 89.44 258 TYR A C 1
ATOM 1926 O O . TYR A 1 258 ? 23.590 -5.479 -13.118 1.00 89.44 258 TYR A O 1
ATOM 1934 N N . LEU A 1 259 ? 22.842 -7.520 -13.696 1.00 89.69 259 LEU A N 1
ATOM 1935 C CA . LEU A 1 259 ? 22.712 -8.014 -12.330 1.00 89.69 259 LEU A CA 1
ATOM 1936 C C . LEU A 1 259 ? 24.009 -8.685 -11.856 1.00 89.69 259 LEU A C 1
ATOM 1938 O O . LEU A 1 259 ? 24.421 -9.703 -12.405 1.00 89.69 259 LEU A O 1
ATOM 1942 N N . ASP A 1 260 ? 24.598 -8.157 -10.783 1.00 92.06 260 ASP A N 1
ATOM 1943 C CA . ASP A 1 260 ? 25.694 -8.784 -10.031 1.00 92.06 260 ASP A CA 1
ATOM 1944 C C . ASP A 1 260 ? 25.469 -8.569 -8.527 1.00 92.06 260 ASP A C 1
ATOM 1946 O O . ASP A 1 260 ? 26.068 -7.685 -7.904 1.00 92.06 260 ASP A O 1
ATOM 1950 N N . ASN A 1 261 ? 24.506 -9.318 -7.971 1.00 89.69 261 ASN A N 1
ATOM 1951 C CA . ASN A 1 261 ? 23.872 -9.142 -6.647 1.00 89.69 261 ASN A CA 1
ATOM 1952 C C . ASN A 1 261 ? 23.147 -7.794 -6.444 1.00 89.69 261 ASN A C 1
ATOM 1954 O O . ASN A 1 261 ? 22.164 -7.710 -5.713 1.00 89.69 261 ASN A O 1
ATOM 1958 N N . VAL A 1 262 ? 23.607 -6.748 -7.121 1.00 94.25 262 VAL A N 1
ATOM 1959 C CA . VAL A 1 262 ? 23.013 -5.422 -7.261 1.00 94.25 262 VAL A CA 1
ATOM 1960 C C . VAL A 1 262 ? 23.022 -5.044 -8.740 1.00 94.25 262 VAL A C 1
ATOM 1962 O O . VAL A 1 262 ? 23.824 -5.566 -9.519 1.00 94.25 262 VAL A O 1
ATOM 1965 N N . CYS A 1 263 ? 22.146 -4.130 -9.137 1.00 93.94 263 CYS A N 1
ATOM 1966 C CA . CYS A 1 263 ? 22.111 -3.622 -10.499 1.00 93.94 263 CYS A CA 1
ATOM 1967 C C . CYS A 1 263 ? 23.292 -2.683 -10.729 1.00 93.94 263 CYS A C 1
ATOM 1969 O O . CYS A 1 263 ? 23.357 -1.588 -10.165 1.00 93.94 263 CYS A O 1
ATOM 1971 N N . LYS A 1 264 ? 24.224 -3.113 -11.577 1.00 95.44 264 LYS A N 1
ATOM 1972 C CA . LYS A 1 264 ? 25.407 -2.341 -11.954 1.00 95.44 264 LYS A CA 1
ATOM 1973 C C . LYS A 1 264 ? 25.232 -1.789 -13.354 1.00 95.44 264 LYS A C 1
ATOM 1975 O O . LYS A 1 264 ? 24.710 -2.465 -14.233 1.00 95.44 264 LYS A O 1
ATOM 1980 N N . GLN A 1 265 ? 25.654 -0.548 -13.548 1.00 95.25 265 GLN A N 1
ATOM 1981 C CA . GLN A 1 265 ? 25.538 0.115 -14.838 1.00 95.25 265 GLN A CA 1
ATOM 1982 C C . GLN A 1 265 ? 26.490 -0.520 -15.856 1.00 95.25 265 GLN A C 1
ATOM 1984 O O . GLN A 1 265 ? 27.611 -0.909 -15.513 1.00 95.25 265 GLN A O 1
ATOM 1989 N N . CYS A 1 266 ? 26.043 -0.604 -17.104 1.00 92.56 266 CYS A N 1
ATOM 1990 C CA . CYS A 1 266 ? 26.894 -0.981 -18.221 1.00 92.56 266 CYS A CA 1
ATOM 1991 C C . CYS A 1 266 ? 27.983 0.067 -18.479 1.00 92.56 266 CYS A C 1
ATOM 1993 O O . CYS A 1 266 ? 27.844 1.244 -18.131 1.00 92.56 266 CYS A O 1
ATOM 1995 N N . SER A 1 267 ? 29.067 -0.354 -19.127 1.00 95.50 267 SER A N 1
ATOM 1996 C CA . SER A 1 267 ? 30.095 0.559 -19.620 1.00 95.50 267 SER A CA 1
ATOM 1997 C C . SER A 1 267 ? 29.489 1.554 -20.606 1.00 95.50 267 SER A C 1
ATOM 1999 O O . SER A 1 267 ? 28.565 1.228 -21.345 1.00 95.50 267 SER A O 1
ATOM 2001 N N . SER A 1 268 ? 30.026 2.775 -20.658 1.00 93.12 268 SER A N 1
ATOM 2002 C CA . SER A 1 268 ? 29.468 3.872 -21.468 1.00 93.12 268 SER A CA 1
ATOM 2003 C C . SER A 1 268 ? 29.381 3.569 -22.971 1.00 93.12 268 SER A C 1
ATOM 2005 O O . SER A 1 268 ? 28.568 4.165 -23.681 1.00 93.12 268 SER A O 1
ATOM 2007 N N . SER A 1 269 ? 30.199 2.636 -23.461 1.00 91.25 269 SER A N 1
ATOM 2008 C CA . SER A 1 269 ? 30.172 2.141 -24.837 1.00 91.25 269 SER A CA 1
ATOM 2009 C C . SER A 1 269 ? 28.972 1.230 -25.134 1.00 91.25 269 SER A C 1
ATOM 2011 O O . SER A 1 269 ? 28.542 1.152 -26.287 1.00 91.25 269 SER A O 1
ATOM 2013 N N . CYS A 1 270 ? 28.411 0.572 -24.120 1.00 85.81 270 CYS A N 1
ATOM 2014 C CA . CYS A 1 270 ? 27.235 -0.274 -24.241 1.00 85.81 270 CYS A CA 1
ATOM 2015 C C . CYS A 1 270 ? 25.959 0.550 -24.010 1.00 85.81 270 CYS A C 1
ATOM 2017 O O . CYS A 1 270 ? 25.843 1.260 -23.013 1.00 85.81 270 CYS A O 1
ATOM 2019 N N . ALA A 1 271 ? 24.970 0.394 -24.890 1.00 81.50 271 ALA A N 1
ATOM 2020 C CA . ALA A 1 271 ? 23.605 0.824 -24.585 1.00 81.50 271 ALA A CA 1
ATOM 2021 C C . ALA A 1 271 ? 22.927 -0.184 -23.644 1.00 81.50 271 ALA A C 1
ATOM 2023 O O . ALA A 1 271 ? 22.073 0.200 -22.849 1.00 81.50 271 ALA A O 1
ATOM 2024 N N . ASP A 1 272 ? 23.339 -1.453 -23.717 1.00 82.75 272 ASP A N 1
ATOM 2025 C CA . ASP A 1 272 ? 22.911 -2.520 -22.821 1.00 82.75 272 ASP A CA 1
ATOM 2026 C C . ASP A 1 272 ? 23.968 -3.631 -22.743 1.00 82.75 272 ASP A C 1
ATOM 2028 O O . ASP A 1 272 ? 24.772 -3.786 -23.672 1.00 82.75 272 ASP A O 1
ATOM 2032 N N . CYS A 1 273 ? 23.994 -4.385 -21.645 1.00 86.06 273 CYS A N 1
ATOM 2033 C CA . CYS A 1 273 ? 25.034 -5.372 -21.359 1.00 86.06 273 CYS A CA 1
ATOM 2034 C C . CYS A 1 273 ? 24.516 -6.575 -20.563 1.00 86.06 273 CYS A C 1
ATOM 2036 O O . CYS A 1 273 ? 23.531 -6.493 -19.835 1.00 86.06 273 CYS A O 1
ATOM 2038 N N . GLU A 1 274 ? 25.219 -7.699 -20.682 1.00 84.19 274 GLU A N 1
ATOM 2039 C CA . GLU A 1 274 ? 24.894 -8.959 -20.015 1.00 84.19 274 GLU A CA 1
ATOM 2040 C C . GLU A 1 274 ? 26.115 -9.485 -19.257 1.00 84.19 274 GLU A C 1
ATOM 2042 O O . GLU A 1 274 ? 27.228 -9.446 -19.766 1.00 84.19 274 GLU A O 1
ATOM 2047 N N . VAL A 1 275 ? 25.922 -10.056 -18.064 1.00 86.50 275 VAL A N 1
ATOM 2048 C CA . VAL A 1 275 ? 26.975 -10.673 -17.223 1.00 86.50 275 VAL A CA 1
ATOM 2049 C C . VAL A 1 275 ? 27.998 -9.689 -16.630 1.00 86.50 275 VAL A C 1
ATOM 2051 O O . VAL A 1 275 ? 28.260 -9.754 -15.432 1.00 86.50 275 VAL A O 1
ATOM 2054 N N . THR A 1 276 ? 28.588 -8.794 -17.425 1.00 93.56 276 THR A N 1
ATOM 2055 C CA . THR A 1 276 ? 29.557 -7.776 -16.984 1.00 93.56 276 THR A CA 1
ATOM 2056 C C . THR A 1 276 ? 29.322 -6.440 -17.687 1.00 93.56 276 THR A C 1
ATOM 2058 O O . THR A 1 276 ? 28.684 -6.382 -18.734 1.00 93.56 276 THR A O 1
ATOM 2061 N N . ALA A 1 277 ? 29.890 -5.358 -17.140 1.00 95.00 277 ALA A N 1
ATOM 2062 C CA . ALA A 1 277 ? 29.701 -4.004 -17.668 1.00 95.00 277 ALA A CA 1
ATOM 2063 C C . ALA A 1 277 ? 30.131 -3.844 -19.141 1.00 95.00 277 ALA A C 1
ATOM 2065 O O . ALA A 1 277 ? 29.500 -3.085 -19.872 1.00 95.00 277 ALA A O 1
ATOM 2066 N N . ASP A 1 278 ? 31.175 -4.560 -19.574 1.00 93.75 278 ASP A N 1
ATOM 2067 C CA . ASP A 1 278 ? 31.762 -4.455 -20.920 1.00 93.75 278 ASP A CA 1
ATOM 2068 C C . ASP A 1 278 ? 31.233 -5.493 -21.919 1.00 93.75 278 ASP A C 1
ATOM 2070 O O . ASP A 1 278 ? 31.592 -5.456 -23.096 1.00 93.75 278 ASP A O 1
ATOM 2074 N N . ASN A 1 279 ? 30.421 -6.451 -21.472 1.00 92.50 279 ASN A N 1
ATOM 2075 C CA . ASN A 1 279 ? 29.843 -7.464 -22.346 1.00 92.50 279 ASN A CA 1
ATOM 2076 C C . ASN A 1 279 ? 28.534 -6.923 -22.929 1.00 92.50 279 ASN A C 1
ATOM 2078 O O . ASN A 1 279 ? 27.439 -7.169 -22.430 1.00 92.50 279 ASN A O 1
ATOM 2082 N N . CYS A 1 280 ? 28.675 -6.104 -23.969 1.00 84.62 280 CYS A N 1
ATOM 2083 C CA . CYS A 1 280 ? 27.575 -5.367 -24.564 1.00 84.62 280 CYS A CA 1
ATOM 2084 C C . CYS A 1 280 ? 26.629 -6.290 -25.357 1.00 84.62 280 CYS A C 1
ATOM 2086 O O . CYS A 1 280 ? 27.033 -6.951 -26.326 1.00 84.62 280 CYS A O 1
ATOM 2088 N N . SER A 1 281 ? 25.340 -6.248 -25.019 1.00 81.88 281 SER A N 1
ATOM 2089 C CA . SER A 1 281 ? 24.241 -6.789 -25.829 1.00 81.88 281 SER A CA 1
ATOM 2090 C C . SER A 1 281 ? 23.790 -5.774 -26.892 1.00 81.88 281 SER A C 1
ATOM 2092 O O . SER A 1 281 ? 23.373 -6.150 -27.993 1.00 81.88 281 SER A O 1
ATOM 2094 N N . SER A 1 282 ? 23.966 -4.476 -26.627 1.00 80.75 282 SER A N 1
ATOM 2095 C CA . SER A 1 282 ? 23.753 -3.392 -27.590 1.00 80.75 282 SER A CA 1
ATOM 2096 C C . SER A 1 282 ? 24.720 -2.226 -27.354 1.00 80.75 282 SER A C 1
ATOM 2098 O O . SER A 1 282 ? 25.295 -2.089 -26.276 1.00 80.75 282 SER A O 1
ATOM 2100 N N . CYS A 1 283 ? 24.934 -1.383 -28.368 1.00 79.38 283 CYS A N 1
ATOM 2101 C CA . CYS A 1 283 ? 25.941 -0.319 -28.329 1.00 79.38 283 CYS A CA 1
ATOM 2102 C C . CYS A 1 283 ? 25.326 1.071 -28.239 1.00 79.38 283 CYS A C 1
ATOM 2104 O O . CYS A 1 283 ? 24.345 1.372 -28.921 1.00 79.38 283 CYS A O 1
ATOM 2106 N N . SER A 1 284 ? 25.954 1.930 -27.438 1.00 81.50 284 SER A N 1
ATOM 2107 C CA . SER A 1 284 ? 25.637 3.353 -27.387 1.00 81.50 284 SER A CA 1
ATOM 2108 C C . SER A 1 284 ? 25.929 3.979 -28.743 1.00 81.50 284 SER A C 1
ATOM 2110 O O . SER A 1 284 ? 26.985 3.743 -29.332 1.00 81.50 284 SER A O 1
ATOM 2112 N N . LEU A 1 285 ? 25.014 4.804 -29.250 1.00 70.19 285 LEU A N 1
ATOM 2113 C CA . LEU A 1 285 ? 25.257 5.537 -30.492 1.00 70.19 285 LEU A CA 1
ATOM 2114 C C . LEU A 1 285 ? 26.485 6.455 -30.329 1.00 70.19 285 LEU A C 1
ATOM 2116 O O . LEU A 1 285 ? 26.591 7.122 -29.298 1.00 70.19 285 LEU A O 1
ATOM 2120 N N . PRO A 1 286 ? 27.390 6.544 -31.327 1.00 73.81 286 PRO A N 1
ATOM 2121 C CA . PRO A 1 286 ? 27.319 5.993 -32.690 1.00 73.81 286 PRO A CA 1
ATOM 2122 C C . PRO A 1 286 ? 28.056 4.647 -32.895 1.00 73.81 286 PRO A C 1
ATOM 2124 O O . PRO A 1 286 ? 28.399 4.318 -34.029 1.00 73.81 286 PRO A O 1
ATOM 2127 N N . LEU A 1 287 ? 28.360 3.901 -31.832 1.00 75.69 287 LEU A N 1
ATOM 2128 C CA . LEU A 1 287 ? 29.179 2.686 -31.892 1.00 75.69 287 LEU A CA 1
ATOM 2129 C C . LEU A 1 287 ? 28.419 1.491 -32.489 1.00 75.69 287 LEU A C 1
ATOM 2131 O O . LEU A 1 287 ? 27.191 1.410 -32.437 1.00 75.69 287 LEU A O 1
ATOM 2135 N N . PHE A 1 288 ? 29.171 0.522 -33.009 1.00 76.69 288 PHE A N 1
ATOM 2136 C CA . PHE A 1 288 ? 28.654 -0.700 -33.621 1.00 76.69 288 PHE A CA 1
ATOM 2137 C C . PHE A 1 288 ? 29.083 -1.937 -32.839 1.00 76.69 288 PHE A C 1
ATOM 2139 O O . PHE A 1 288 ? 30.212 -2.026 -32.357 1.00 76.69 288 PHE A O 1
ATOM 2146 N N . ARG A 1 289 ? 28.187 -2.922 -32.747 1.00 77.31 289 ARG A N 1
ATOM 2147 C CA . ARG A 1 289 ? 28.442 -4.168 -32.020 1.00 77.31 289 ARG A CA 1
ATOM 2148 C C . ARG A 1 289 ? 29.324 -5.105 -32.846 1.00 77.31 289 ARG A C 1
ATOM 2150 O O . ARG A 1 289 ? 28.962 -5.481 -33.957 1.00 77.31 289 ARG A O 1
ATOM 2157 N N . ASN A 1 290 ? 30.454 -5.513 -32.279 1.00 82.38 290 ASN A N 1
ATOM 2158 C CA . ASN A 1 290 ? 31.336 -6.562 -32.779 1.00 82.38 290 ASN A CA 1
ATOM 2159 C C . ASN A 1 290 ? 31.479 -7.644 -31.695 1.00 82.38 290 ASN A C 1
ATOM 2161 O O . ASN A 1 290 ? 32.212 -7.474 -30.716 1.00 82.38 290 ASN A O 1
ATOM 2165 N N . GLY A 1 291 ? 30.718 -8.733 -31.831 1.00 83.81 291 GLY A N 1
ATOM 2166 C CA . GLY A 1 291 ? 30.571 -9.729 -30.767 1.00 83.81 291 GLY A CA 1
ATOM 2167 C C . GLY A 1 291 ? 29.935 -9.110 -29.517 1.00 83.81 291 GLY A C 1
ATOM 2168 O O . GLY A 1 291 ? 28.822 -8.592 -29.583 1.00 83.81 291 GLY A O 1
ATOM 2169 N N . SER A 1 292 ? 30.640 -9.144 -28.386 1.00 86.38 292 SER A N 1
ATOM 2170 C CA . SER A 1 292 ? 30.225 -8.504 -27.127 1.00 86.38 292 SER A CA 1
ATOM 2171 C C . SER A 1 292 ? 30.868 -7.132 -26.894 1.00 86.38 292 SER A C 1
ATOM 2173 O O . SER A 1 292 ? 30.737 -6.579 -25.813 1.00 86.38 292 SER A O 1
ATOM 2175 N N . THR A 1 293 ? 31.599 -6.585 -27.869 1.00 90.00 293 THR A N 1
ATOM 2176 C CA . THR A 1 293 ? 32.288 -5.290 -27.734 1.00 90.00 293 THR A CA 1
ATOM 2177 C C . THR A 1 293 ? 31.707 -4.254 -28.686 1.00 90.00 293 THR A C 1
ATOM 2179 O O . THR A 1 293 ? 31.200 -4.599 -29.754 1.00 90.00 293 THR A O 1
ATOM 2182 N N . CYS A 1 294 ? 31.790 -2.979 -28.316 1.00 85.25 294 CYS A N 1
ATOM 2183 C CA . CYS A 1 294 ? 31.336 -1.870 -29.148 1.00 85.25 294 CYS A CA 1
ATOM 2184 C C . CYS A 1 294 ? 32.530 -1.128 -29.745 1.00 85.25 294 CYS A C 1
ATOM 2186 O O . CYS A 1 294 ? 33.437 -0.713 -29.025 1.00 85.25 294 CYS A O 1
ATOM 2188 N N . VAL A 1 295 ? 32.529 -0.974 -31.068 1.00 86.44 295 VAL A N 1
ATOM 2189 C CA . VAL A 1 295 ? 33.629 -0.390 -31.843 1.00 86.44 295 VAL A CA 1
ATOM 2190 C C . VAL A 1 295 ? 33.126 0.739 -32.734 1.00 86.44 295 VAL A C 1
ATOM 2192 O O . VAL A 1 295 ? 31.989 0.723 -33.196 1.00 86.44 295 VAL A O 1
ATOM 2195 N N . GLU A 1 296 ? 33.983 1.715 -33.025 1.00 82.62 296 GLU A N 1
ATOM 2196 C CA . GLU A 1 296 ? 33.637 2.816 -33.936 1.00 82.62 296 GLU A CA 1
ATOM 2197 C C . GLU A 1 296 ? 33.523 2.361 -35.399 1.00 82.62 296 GLU A C 1
ATOM 2199 O O . GLU A 1 296 ? 32.773 2.955 -36.168 1.00 82.62 296 GLU A O 1
ATOM 2204 N N . ASN A 1 297 ? 34.255 1.311 -35.797 1.00 74.50 297 ASN A N 1
ATOM 2205 C CA . ASN A 1 297 ? 34.263 0.777 -37.161 1.00 74.50 297 ASN A CA 1
ATOM 2206 C C . ASN A 1 297 ? 34.438 -0.750 -37.167 1.00 74.50 297 ASN A C 1
ATOM 2208 O O . ASN A 1 297 ? 35.273 -1.292 -36.442 1.00 74.50 297 ASN A O 1
ATOM 2212 N N . CYS A 1 298 ? 33.714 -1.448 -38.044 1.00 63.28 298 CYS A N 1
ATOM 2213 C CA . CYS A 1 298 ? 33.748 -2.909 -38.164 1.00 63.28 298 CYS A CA 1
ATOM 2214 C C . CYS A 1 298 ? 34.863 -3.405 -39.109 1.00 63.28 298 CYS A C 1
ATOM 2216 O O . CYS A 1 298 ? 34.599 -4.200 -40.008 1.00 63.28 298 CYS A O 1
ATOM 2218 N N . THR A 1 299 ? 36.122 -3.009 -38.867 1.00 67.94 299 THR A N 1
ATOM 2219 C CA . THR A 1 299 ? 37.331 -3.291 -39.694 1.00 67.94 299 THR A CA 1
ATOM 2220 C C . THR A 1 299 ? 37.479 -2.416 -40.958 1.00 67.94 299 THR A C 1
ATOM 2222 O O . THR A 1 299 ? 36.513 -1.829 -41.444 1.00 67.94 299 THR A O 1
ATOM 2225 N N . TYR A 1 300 ? 38.714 -2.288 -41.479 1.00 53.94 300 TYR A N 1
ATOM 2226 C CA . TYR A 1 300 ? 39.075 -1.421 -42.618 1.00 53.94 300 TYR A CA 1
ATOM 2227 C C . TYR A 1 300 ? 38.169 -1.661 -43.840 1.00 53.94 300 TYR A C 1
ATOM 2229 O O . TYR A 1 300 ? 38.280 -2.678 -44.516 1.00 53.94 300 TYR A O 1
ATOM 2237 N N . GLY A 1 301 ? 37.300 -0.691 -44.140 1.00 54.03 301 GLY A N 1
ATOM 2238 C CA . GLY A 1 301 ? 36.526 -0.635 -45.385 1.00 54.03 301 GLY A CA 1
ATOM 2239 C C . GLY A 1 301 ? 35.038 -0.975 -45.277 1.00 54.03 301 GLY A C 1
ATOM 2240 O O . GLY A 1 301 ? 34.306 -0.672 -46.216 1.00 54.03 301 GLY A O 1
ATOM 2241 N N . TYR A 1 302 ? 34.556 -1.505 -44.149 1.00 52.94 302 TYR A N 1
ATOM 2242 C CA . TYR A 1 302 ? 33.125 -1.760 -43.948 1.00 52.94 302 TYR A CA 1
ATOM 2243 C C . TYR A 1 302 ? 32.531 -0.750 -42.960 1.00 52.94 302 TYR A C 1
ATOM 2245 O O . TYR A 1 302 ? 32.817 -0.782 -41.765 1.00 52.94 302 TYR A O 1
ATOM 2253 N N . LYS A 1 303 ? 31.682 0.156 -43.465 1.00 49.84 303 LYS A N 1
ATOM 2254 C CA . LYS A 1 303 ? 30.755 0.941 -42.638 1.00 49.84 303 LYS A CA 1
ATOM 2255 C C . LYS A 1 303 ? 29.451 0.149 -42.530 1.00 49.84 303 LYS A C 1
ATOM 2257 O O . LYS A 1 303 ? 28.786 -0.002 -43.557 1.00 49.84 303 LYS A O 1
ATOM 2262 N N . PRO A 1 304 ? 29.038 -0.340 -41.350 1.00 52.66 304 PRO A N 1
ATOM 2263 C CA . PRO A 1 304 ? 27.638 -0.692 -41.158 1.00 52.66 304 PRO A CA 1
ATOM 2264 C C . PRO A 1 304 ? 26.818 0.573 -41.429 1.00 52.66 304 PRO A C 1
ATOM 2266 O O . PRO A 1 304 ? 27.206 1.660 -40.994 1.00 52.66 304 PRO A O 1
ATOM 2269 N N . SER A 1 305 ? 25.727 0.469 -42.190 1.00 46.91 305 SER A N 1
ATOM 2270 C CA . SER A 1 305 ? 24.849 1.616 -42.437 1.00 46.91 305 SER A CA 1
ATOM 2271 C C . SER A 1 305 ? 24.398 2.197 -41.094 1.00 46.91 305 SER A C 1
ATOM 2273 O O . SER A 1 305 ? 23.613 1.586 -40.376 1.00 46.91 305 SER A O 1
ATOM 2275 N N . SER A 1 306 ? 24.903 3.380 -40.742 1.00 50.62 306 SER A N 1
ATOM 2276 C CA . SER A 1 306 ? 24.620 4.072 -39.476 1.00 50.62 306 SER A CA 1
ATOM 2277 C C . SER A 1 306 ? 23.248 4.742 -39.443 1.00 50.62 306 SER A C 1
ATOM 2279 O O . SER A 1 306 ? 22.915 5.455 -38.496 1.00 50.62 306 SER A O 1
ATOM 2281 N N . ARG A 1 307 ? 22.434 4.534 -40.478 1.00 59.19 307 ARG A N 1
ATOM 2282 C CA . ARG A 1 307 ? 21.029 4.910 -40.473 1.00 59.19 307 ARG A CA 1
ATOM 2283 C C . ARG A 1 307 ? 20.211 3.651 -40.726 1.00 59.19 307 ARG A C 1
ATOM 2285 O O . ARG A 1 307 ? 20.351 3.070 -41.807 1.00 59.19 307 ARG A O 1
ATOM 2292 N N . PRO A 1 308 ? 19.413 3.204 -39.744 1.00 64.81 308 PRO A N 1
ATOM 2293 C CA . PRO A 1 308 ? 18.535 2.076 -39.975 1.00 64.81 308 PRO A CA 1
ATOM 2294 C C . PRO A 1 308 ? 17.549 2.454 -41.087 1.00 64.81 308 PRO A C 1
ATOM 2296 O O . PRO A 1 308 ? 17.032 3.571 -41.118 1.00 64.81 308 PRO A O 1
ATOM 2299 N N . LEU A 1 309 ? 17.333 1.540 -42.036 1.00 78.44 309 LEU A N 1
ATOM 2300 C CA . LEU A 1 309 ? 16.403 1.753 -43.150 1.00 78.44 309 LEU A CA 1
ATOM 2301 C C . LEU A 1 309 ? 14.993 2.075 -42.637 1.00 78.44 309 LEU A C 1
ATOM 2303 O O . LEU A 1 309 ? 14.271 2.837 -43.266 1.00 78.44 309 LEU A O 1
ATOM 2307 N N . VAL A 1 310 ? 14.638 1.530 -41.474 1.00 85.56 310 VAL A N 1
ATOM 2308 C CA . VAL A 1 310 ? 13.365 1.738 -40.789 1.00 85.56 310 VAL A CA 1
ATOM 2309 C C . VAL A 1 310 ? 13.638 2.118 -39.334 1.00 85.56 310 VAL A C 1
ATOM 2311 O O . VAL A 1 310 ? 14.571 1.598 -38.725 1.00 85.56 310 VAL A O 1
ATOM 2314 N N . ARG A 1 311 ? 12.843 3.016 -38.751 1.00 87.38 311 ARG A N 1
ATOM 2315 C CA . ARG A 1 311 ? 12.878 3.344 -37.317 1.00 87.38 311 ARG A CA 1
ATOM 2316 C C . ARG A 1 311 ? 11.475 3.549 -36.755 1.00 87.38 311 ARG A C 1
ATOM 2318 O O . ARG A 1 311 ? 10.571 3.919 -37.497 1.00 87.38 311 ARG A O 1
ATOM 2325 N N . LEU A 1 312 ? 11.333 3.395 -35.440 1.00 89.06 312 LEU A N 1
ATOM 2326 C CA . LEU A 1 312 ? 10.113 3.729 -34.702 1.00 89.06 312 LEU A CA 1
ATOM 2327 C C . LEU A 1 312 ? 10.284 5.062 -33.961 1.00 89.06 312 LEU A C 1
ATOM 2329 O O . LEU A 1 312 ? 11.362 5.363 -33.439 1.00 89.06 312 LEU A O 1
ATOM 2333 N N . ARG A 1 313 ? 9.241 5.898 -33.942 1.00 88.62 313 ARG A N 1
ATOM 2334 C CA . ARG A 1 313 ? 9.240 7.210 -33.271 1.00 88.62 313 ARG A CA 1
ATOM 2335 C C . ARG A 1 313 ? 7.977 7.416 -32.443 1.00 88.62 313 ARG A C 1
ATOM 2337 O O . ARG A 1 313 ? 6.906 6.983 -32.843 1.00 88.62 313 ARG A O 1
ATOM 2344 N N . ASN A 1 314 ? 8.098 8.152 -31.338 1.00 84.69 314 ASN A N 1
ATOM 2345 C CA . ASN A 1 314 ? 6.985 8.548 -30.461 1.00 84.69 314 ASN A CA 1
ATOM 2346 C C . ASN A 1 314 ? 6.234 7.381 -29.782 1.00 84.69 314 ASN A C 1
ATOM 2348 O O . ASN A 1 314 ? 5.074 7.537 -29.410 1.00 84.69 314 ASN A O 1
ATOM 2352 N N . GLY A 1 315 ? 6.879 6.224 -29.622 1.00 81.19 315 GLY A N 1
ATOM 2353 C CA . GLY A 1 315 ? 6.414 5.181 -28.708 1.00 81.19 315 GLY A CA 1
ATOM 2354 C C . GLY A 1 315 ? 6.790 5.488 -27.259 1.00 81.19 315 GLY A C 1
ATOM 2355 O O . GLY A 1 315 ? 7.737 6.240 -27.017 1.00 81.19 315 GLY A O 1
ATOM 2356 N N . ASN A 1 316 ? 6.085 4.889 -26.296 1.00 76.94 316 ASN A N 1
ATOM 2357 C CA . ASN A 1 316 ? 6.459 4.980 -24.879 1.00 76.94 316 ASN A CA 1
ATOM 2358 C C . ASN A 1 316 ? 7.570 3.983 -24.516 1.00 76.94 316 ASN A C 1
ATOM 2360 O O . ASN A 1 316 ? 8.220 4.125 -23.482 1.00 76.94 316 ASN A O 1
ATOM 2364 N N . THR A 1 317 ? 7.802 2.983 -25.373 1.00 78.12 317 THR A N 1
ATOM 2365 C CA . THR A 1 317 ? 8.883 1.998 -25.247 1.00 78.12 317 THR A CA 1
ATOM 2366 C C . THR A 1 317 ? 9.658 1.864 -26.566 1.00 78.12 317 THR A C 1
ATOM 2368 O O . THR A 1 317 ? 9.147 2.263 -27.615 1.00 78.12 317 THR A O 1
ATOM 2371 N N . PRO A 1 318 ? 10.867 1.270 -26.566 1.00 73.00 318 PRO A N 1
ATOM 2372 C CA . PRO A 1 318 ? 11.635 1.030 -27.793 1.00 73.00 318 PRO A CA 1
ATOM 2373 C C . PRO A 1 318 ? 10.994 0.045 -28.785 1.00 73.00 318 PRO A C 1
ATOM 2375 O O . PRO A 1 318 ? 11.474 -0.060 -29.910 1.00 73.00 318 PRO A O 1
ATOM 2378 N N . LEU A 1 319 ? 9.954 -0.689 -28.375 1.00 83.19 319 LEU A N 1
ATOM 2379 C CA . LEU A 1 319 ? 9.307 -1.743 -29.167 1.00 83.19 319 LEU A CA 1
ATOM 2380 C C . LEU A 1 319 ? 8.060 -1.256 -29.920 1.00 83.19 319 LEU A C 1
ATOM 2382 O O . LEU A 1 319 ? 7.397 -2.043 -30.589 1.00 83.19 319 LEU A O 1
ATOM 2386 N N . GLU A 1 320 ? 7.715 0.025 -29.805 1.00 88.31 320 GLU A N 1
ATOM 2387 C CA . GLU A 1 320 ? 6.529 0.600 -30.434 1.00 88.31 320 GLU A CA 1
ATOM 2388 C C . GLU A 1 320 ? 6.800 2.010 -30.976 1.00 88.31 320 GLU A C 1
ATOM 2390 O O . GLU A 1 320 ? 7.765 2.678 -30.603 1.00 88.31 320 GLU A O 1
ATOM 2395 N N . GLY A 1 321 ? 5.936 2.480 -31.874 1.00 89.56 321 GLY A N 1
ATOM 2396 C CA . GLY A 1 321 ? 5.990 3.838 -32.401 1.00 89.56 321 GLY A CA 1
ATOM 2397 C C . GLY A 1 321 ? 5.543 3.937 -33.854 1.00 89.56 321 GLY A C 1
ATOM 2398 O O . GLY A 1 321 ? 5.232 2.948 -34.513 1.00 89.56 321 GLY A O 1
ATOM 2399 N N . ARG A 1 322 ? 5.537 5.165 -34.370 1.00 92.25 322 ARG A N 1
ATOM 2400 C CA . ARG A 1 322 ? 5.333 5.466 -35.787 1.00 92.25 322 ARG A CA 1
ATOM 2401 C C . ARG A 1 322 ? 6.514 4.955 -36.608 1.00 92.25 322 ARG A C 1
ATOM 2403 O O . ARG A 1 322 ? 7.658 5.302 -36.311 1.00 92.25 322 ARG A O 1
ATOM 2410 N N . VAL A 1 323 ? 6.213 4.206 -37.664 1.00 92.56 323 VAL A N 1
ATOM 2411 C CA . VAL A 1 323 ? 7.189 3.706 -38.636 1.00 92.56 323 VAL A CA 1
ATOM 2412 C C . VAL A 1 323 ? 7.677 4.849 -39.526 1.00 92.56 323 VAL A C 1
ATOM 2414 O O . VAL A 1 323 ? 6.885 5.561 -40.145 1.00 92.56 323 VAL A O 1
ATOM 2417 N N . GLU A 1 324 ? 8.993 5.025 -39.600 1.00 89.94 324 GLU A N 1
ATOM 2418 C CA . GLU A 1 324 ? 9.640 5.952 -40.526 1.00 89.94 324 GLU A CA 1
ATOM 2419 C C . GLU A 1 324 ? 10.716 5.231 -41.336 1.00 89.94 324 GLU A C 1
ATOM 2421 O O . GLU A 1 324 ? 11.576 4.555 -40.771 1.00 89.94 324 GLU A O 1
ATOM 2426 N N . VAL A 1 325 ? 10.695 5.422 -42.653 1.00 88.81 325 VAL A N 1
ATOM 2427 C CA . VAL A 1 325 ? 11.605 4.780 -43.609 1.00 88.81 325 VAL A CA 1
ATOM 2428 C C . VAL A 1 325 ? 12.591 5.810 -44.149 1.00 88.81 325 VAL A C 1
ATOM 2430 O O . VAL A 1 325 ? 12.224 6.950 -44.441 1.00 88.81 325 VAL A O 1
ATOM 2433 N N . LEU A 1 326 ? 13.861 5.429 -44.256 1.00 79.19 326 LEU A N 1
ATOM 2434 C CA . LEU A 1 326 ? 14.917 6.251 -44.829 1.00 79.19 326 LEU A CA 1
ATOM 2435 C C . LEU A 1 326 ? 14.952 6.084 -46.352 1.00 79.19 326 LEU A C 1
ATOM 2437 O O . LEU A 1 326 ? 15.284 5.012 -46.850 1.00 79.19 326 LEU A O 1
ATOM 2441 N N . HIS A 1 327 ? 14.707 7.167 -47.085 1.00 80.25 327 HIS A N 1
ATOM 2442 C CA . HIS A 1 327 ? 14.840 7.214 -48.541 1.00 80.25 327 HIS A CA 1
ATOM 2443 C C . HIS A 1 327 ? 15.567 8.498 -48.956 1.00 80.25 327 HIS A C 1
ATOM 2445 O O . HIS A 1 327 ? 15.328 9.556 -48.376 1.00 80.25 327 HIS A O 1
ATOM 2451 N N . ASP A 1 328 ? 16.522 8.406 -49.887 1.00 76.12 328 ASP A N 1
ATOM 2452 C CA . ASP A 1 328 ? 17.373 9.529 -50.329 1.00 76.12 328 ASP A CA 1
ATOM 2453 C C . ASP A 1 328 ? 17.998 10.347 -49.181 1.00 76.12 328 ASP A C 1
ATOM 2455 O O . ASP A 1 328 ? 18.134 11.569 -49.222 1.00 76.12 328 ASP A O 1
ATOM 2459 N N . GLY A 1 329 ? 18.379 9.657 -48.101 1.00 69.62 329 GLY A N 1
ATOM 2460 C CA . GLY A 1 329 ? 18.988 10.282 -46.926 1.00 69.62 329 GLY A CA 1
ATOM 2461 C C . GLY A 1 329 ? 18.013 11.041 -46.014 1.00 69.62 329 GLY A C 1
ATOM 2462 O O . GLY A 1 329 ? 18.467 11.621 -45.022 1.00 69.62 329 GLY A O 1
ATOM 2463 N N . VAL A 1 330 ? 16.702 10.998 -46.277 1.00 75.50 330 VAL A N 1
ATOM 2464 C CA . VAL A 1 330 ? 15.649 11.668 -45.498 1.00 75.50 330 VAL A CA 1
ATOM 2465 C C . VAL A 1 330 ? 14.622 10.651 -44.988 1.00 75.50 330 VAL A C 1
ATOM 2467 O O . VAL A 1 330 ? 14.128 9.809 -45.732 1.00 75.50 330 VAL A O 1
ATOM 2470 N N . TYR A 1 331 ? 14.275 10.725 -43.701 1.00 80.75 331 TYR A N 1
ATOM 2471 C CA . TYR A 1 331 ? 13.213 9.888 -43.135 1.00 80.75 331 TYR A CA 1
ATOM 2472 C C . TYR A 1 331 ? 11.837 10.440 -43.479 1.00 80.75 331 TYR A C 1
ATOM 2474 O O . TYR A 1 331 ? 11.577 11.625 -43.265 1.00 80.75 331 TYR A O 1
ATOM 2482 N N . GLY A 1 332 ? 10.943 9.563 -43.904 1.00 84.94 332 GLY A N 1
ATOM 2483 C CA . GLY A 1 332 ? 9.537 9.868 -44.144 1.00 84.94 332 GLY A CA 1
ATOM 2484 C C . GLY A 1 332 ? 8.624 8.798 -43.570 1.00 84.94 332 GLY A C 1
ATOM 2485 O O . GLY A 1 332 ? 9.087 7.738 -43.152 1.00 84.94 332 GLY A O 1
ATOM 2486 N N . THR A 1 333 ? 7.337 9.110 -43.492 1.00 89.88 333 THR A N 1
ATOM 2487 C CA . THR A 1 333 ? 6.321 8.240 -42.890 1.00 89.88 333 THR A CA 1
ATOM 2488 C C . THR A 1 333 ? 5.748 7.253 -43.904 1.00 89.88 333 THR A C 1
ATOM 2490 O O . THR A 1 333 ? 5.955 7.390 -45.112 1.00 89.88 333 THR A O 1
ATOM 2493 N N . VAL A 1 334 ? 5.012 6.270 -43.393 1.00 90.56 334 VAL A N 1
ATOM 2494 C CA . VAL A 1 334 ? 4.239 5.294 -44.170 1.00 90.56 334 VAL A CA 1
ATOM 2495 C C . VAL A 1 334 ? 2.749 5.603 -43.997 1.00 90.56 334 VAL A C 1
ATOM 2497 O O . VAL A 1 334 ? 2.335 5.936 -42.884 1.00 90.56 334 VAL A O 1
ATOM 2500 N N . CYS A 1 335 ? 1.975 5.560 -45.082 1.00 87.00 335 CYS A N 1
ATOM 2501 C CA . CYS A 1 335 ? 0.521 5.731 -45.055 1.00 87.00 335 CYS A CA 1
ATOM 2502 C C . CYS A 1 335 ? -0.169 4.494 -44.467 1.00 87.00 335 CYS A C 1
ATOM 2504 O O . CYS A 1 335 ? 0.300 3.372 -44.656 1.00 87.00 335 CYS A O 1
ATOM 2506 N N . ASP A 1 336 ? -1.278 4.698 -43.759 1.00 84.94 336 ASP A N 1
ATOM 2507 C CA . ASP A 1 336 ? -1.984 3.655 -43.019 1.00 84.94 336 ASP A CA 1
ATOM 2508 C C . ASP A 1 336 ? -3.232 3.099 -43.721 1.00 84.94 336 ASP A C 1
ATOM 2510 O O . ASP A 1 336 ? -3.890 2.232 -43.151 1.00 84.94 336 ASP A O 1
ATOM 2514 N N . ASP A 1 337 ? -3.537 3.546 -44.945 1.00 82.81 337 ASP A N 1
ATOM 2515 C CA . ASP A 1 337 ? -4.779 3.216 -45.667 1.00 82.81 337 ASP A CA 1
ATOM 2516 C C . ASP A 1 337 ? -5.055 1.705 -45.775 1.00 82.81 337 ASP A C 1
ATOM 2518 O O . ASP A 1 337 ? -6.210 1.287 -45.691 1.00 82.81 337 ASP A O 1
ATOM 2522 N N . ASN A 1 338 ? -4.003 0.884 -45.888 1.00 84.81 338 ASN A N 1
ATOM 2523 C CA . ASN A 1 338 ? -4.083 -0.583 -45.911 1.00 84.81 338 ASN A CA 1
ATOM 2524 C C . ASN A 1 338 ? -3.155 -1.267 -44.888 1.00 84.81 338 ASN A C 1
ATOM 2526 O O . ASN A 1 338 ? -2.915 -2.464 -44.999 1.00 84.81 338 ASN A O 1
ATOM 2530 N N . TRP A 1 339 ? -2.641 -0.526 -43.900 1.00 89.50 339 TRP A N 1
ATOM 2531 C CA . TRP A 1 339 ? -1.625 -1.033 -42.972 1.00 89.50 339 TRP A CA 1
ATOM 2532 C C . TRP A 1 339 ? -2.182 -2.087 -42.010 1.00 89.50 339 TRP A C 1
ATOM 2534 O O . TRP A 1 339 ? -3.055 -1.788 -41.185 1.00 89.50 339 TRP A O 1
ATOM 2544 N N . ASP A 1 340 ? -1.630 -3.300 -42.056 1.00 88.75 340 ASP A N 1
ATOM 2545 C CA . ASP A 1 340 ? -2.101 -4.429 -41.257 1.00 88.75 340 ASP A CA 1
ATOM 2546 C C . ASP A 1 340 ? -1.013 -5.093 -40.381 1.00 88.75 340 ASP A C 1
ATOM 2548 O O . ASP A 1 340 ? 0.108 -4.603 -40.202 1.00 88.75 340 ASP A O 1
ATOM 2552 N N . LEU A 1 341 ? -1.376 -6.203 -39.724 1.00 91.00 341 LEU A N 1
ATOM 2553 C CA . LEU A 1 341 ? -0.466 -6.935 -38.838 1.00 91.00 341 LEU A CA 1
ATOM 2554 C C . LEU A 1 341 ? 0.655 -7.655 -39.604 1.00 91.00 341 LEU A C 1
ATOM 2556 O O . LEU A 1 341 ? 1.713 -7.908 -39.029 1.00 91.00 341 LEU A O 1
ATOM 2560 N N . VAL A 1 342 ? 0.444 -7.989 -40.878 1.00 89.19 342 VAL A N 1
ATOM 2561 C CA . VAL A 1 342 ? 1.456 -8.604 -41.743 1.00 89.19 342 VAL A CA 1
ATOM 2562 C C . VAL A 1 342 ? 2.531 -7.572 -42.078 1.00 89.19 342 VAL A C 1
ATOM 2564 O O . VAL A 1 342 ? 3.717 -7.869 -41.926 1.00 89.19 342 VAL A O 1
ATOM 2567 N N . ASP A 1 343 ? 2.140 -6.339 -42.401 1.00 88.94 343 ASP A N 1
ATOM 2568 C CA . ASP A 1 343 ? 3.076 -5.227 -42.616 1.00 88.94 343 ASP A CA 1
ATOM 2569 C C . ASP A 1 343 ? 3.881 -4.903 -41.353 1.00 88.94 343 ASP A C 1
ATOM 2571 O O . ASP A 1 343 ? 5.111 -4.773 -41.377 1.00 88.94 343 ASP A O 1
ATOM 2575 N N . ALA A 1 344 ? 3.190 -4.833 -40.210 1.00 90.69 344 ALA A N 1
ATOM 2576 C CA . ALA A 1 344 ? 3.829 -4.601 -38.922 1.00 90.69 344 ALA A CA 1
ATOM 2577 C C . ALA A 1 344 ? 4.821 -5.720 -38.571 1.00 90.69 344 ALA A C 1
ATOM 2579 O O . ALA A 1 344 ? 5.910 -5.434 -38.073 1.00 90.69 344 ALA A O 1
ATOM 2580 N N . ASN A 1 345 ? 4.488 -6.981 -38.869 1.00 88.81 345 ASN A N 1
ATOM 2581 C CA . ASN A 1 345 ? 5.387 -8.118 -38.669 1.00 88.81 345 ASN A CA 1
ATOM 2582 C C . ASN A 1 345 ? 6.669 -7.984 -39.491 1.00 88.81 345 ASN A C 1
ATOM 2584 O O . ASN A 1 345 ? 7.750 -8.240 -38.962 1.00 88.81 345 ASN A O 1
ATOM 2588 N N . VAL A 1 346 ? 6.582 -7.544 -40.749 1.00 87.94 346 VAL A N 1
ATOM 2589 C CA . VAL A 1 346 ? 7.775 -7.299 -41.573 1.00 87.94 346 VAL A CA 1
ATOM 2590 C C . VAL A 1 346 ? 8.662 -6.232 -40.931 1.00 87.94 346 VAL A C 1
ATOM 2592 O O . VAL A 1 346 ? 9.864 -6.449 -40.789 1.00 87.94 346 VAL A O 1
ATOM 2595 N N . VAL A 1 347 ? 8.092 -5.127 -40.443 1.00 88.75 347 VAL A N 1
ATOM 2596 C CA . VAL A 1 347 ? 8.869 -4.081 -39.753 1.00 88.75 347 VAL A CA 1
ATOM 2597 C C . VAL A 1 347 ? 9.489 -4.584 -38.449 1.00 88.75 347 VAL A C 1
ATOM 2599 O O . VAL A 1 347 ? 10.678 -4.355 -38.214 1.00 88.75 347 VAL A O 1
ATOM 2602 N N . CYS A 1 348 ? 8.735 -5.296 -37.612 1.00 85.75 348 CYS A N 1
ATOM 2603 C CA . CYS A 1 348 ? 9.264 -5.871 -36.376 1.00 85.75 348 CYS A CA 1
ATOM 2604 C C . CYS A 1 348 ? 10.382 -6.888 -36.661 1.00 85.75 348 CYS A C 1
ATOM 2606 O O . CYS A 1 348 ? 11.398 -6.884 -35.964 1.00 85.75 348 CYS A O 1
ATOM 2608 N N . ASN A 1 349 ? 10.274 -7.670 -37.739 1.00 80.69 349 ASN A N 1
ATOM 2609 C CA . ASN A 1 349 ? 11.330 -8.572 -38.197 1.00 80.69 349 ASN A CA 1
ATOM 2610 C C . ASN A 1 349 ? 12.570 -7.814 -38.696 1.00 80.69 349 ASN A C 1
ATOM 2612 O O . ASN A 1 349 ? 13.688 -8.133 -38.283 1.00 80.69 349 ASN A O 1
ATOM 2616 N N . MET A 1 350 ? 12.398 -6.763 -39.507 1.00 80.88 350 MET A N 1
ATOM 2617 C CA . MET A 1 350 ? 13.497 -5.899 -39.970 1.00 80.88 350 MET A CA 1
ATOM 2618 C C . MET A 1 350 ? 14.249 -5.242 -38.805 1.00 80.88 350 MET A C 1
ATOM 2620 O O . MET A 1 350 ? 15.465 -5.054 -38.870 1.00 80.88 350 MET A O 1
ATOM 2624 N N . LEU A 1 351 ? 13.531 -4.914 -37.729 1.00 81.00 351 LEU A N 1
ATOM 2625 C CA . LEU A 1 351 ? 14.072 -4.318 -36.508 1.00 81.00 351 LEU A CA 1
ATOM 2626 C C . LEU A 1 351 ? 14.533 -5.350 -35.466 1.00 81.00 351 LEU A C 1
ATOM 2628 O O . LEU A 1 351 ? 15.059 -4.957 -34.426 1.00 81.00 351 LEU A O 1
ATOM 2632 N N . LYS A 1 352 ? 14.375 -6.653 -35.740 1.00 77.94 352 LYS A N 1
ATOM 2633 C CA . LYS A 1 352 ? 14.695 -7.768 -34.828 1.00 77.94 352 LYS A CA 1
ATOM 2634 C C . LYS A 1 352 ? 13.964 -7.693 -33.479 1.00 77.94 352 LYS A C 1
ATOM 2636 O O . LYS A 1 352 ? 14.527 -8.029 -32.442 1.00 77.94 352 LYS A O 1
ATOM 2641 N N . MET A 1 353 ? 12.704 -7.271 -33.506 1.00 79.00 353 MET A N 1
ATOM 2642 C CA . MET A 1 353 ? 11.820 -7.129 -32.341 1.00 79.00 353 MET A CA 1
ATOM 2643 C C . MET A 1 353 ? 10.864 -8.321 -32.155 1.00 79.00 353 MET A C 1
ATOM 2645 O O . MET A 1 353 ? 10.024 -8.301 -31.260 1.00 79.00 353 MET A O 1
ATOM 2649 N N . GLY A 1 354 ? 10.993 -9.366 -32.978 1.00 81.25 354 GLY A N 1
ATOM 2650 C CA . GLY A 1 354 ? 10.076 -10.508 -32.995 1.00 81.25 354 GLY A CA 1
ATOM 2651 C C . GLY A 1 354 ? 8.801 -10.209 -33.785 1.00 81.25 354 GLY A C 1
ATOM 2652 O O . GLY A 1 354 ? 8.809 -9.366 -34.678 1.00 81.25 354 GLY A O 1
ATOM 2653 N N . ASN A 1 355 ? 7.710 -10.903 -33.460 1.00 85.94 355 ASN A N 1
ATOM 2654 C CA . ASN A 1 355 ? 6.428 -10.708 -34.136 1.00 85.94 355 ASN A CA 1
ATOM 2655 C C . ASN A 1 355 ? 5.700 -9.472 -33.592 1.00 85.94 355 ASN A C 1
ATOM 2657 O O . ASN A 1 355 ? 5.651 -9.241 -32.383 1.00 85.94 355 ASN A O 1
ATOM 2661 N N . ALA A 1 356 ? 5.076 -8.716 -34.488 1.00 89.38 356 ALA A N 1
ATOM 2662 C CA . ALA A 1 356 ? 4.185 -7.625 -34.153 1.00 89.38 356 ALA A CA 1
ATOM 2663 C C . ALA A 1 356 ? 2.992 -8.136 -33.336 1.00 89.38 356 ALA A C 1
ATOM 2665 O O . ALA A 1 356 ? 2.268 -9.047 -33.737 1.00 89.38 356 ALA A O 1
ATOM 2666 N N . SER A 1 357 ? 2.766 -7.503 -32.187 1.00 90.44 357 SER A N 1
ATOM 2667 C CA . SER A 1 357 ? 1.598 -7.755 -31.339 1.00 90.44 357 SER A CA 1
ATOM 2668 C C . SER A 1 357 ? 0.366 -6.972 -31.796 1.00 90.44 357 SER A C 1
ATOM 2670 O O . SER A 1 357 ? -0.763 -7.382 -31.531 1.00 90.44 357 SER A O 1
ATOM 2672 N N . ARG A 1 358 ? 0.569 -5.829 -32.467 1.00 89.00 358 ARG A N 1
ATOM 2673 C CA . ARG A 1 358 ? -0.495 -4.922 -32.904 1.00 89.00 358 ARG A CA 1
ATOM 2674 C C . ARG A 1 358 ? -0.034 -4.051 -34.074 1.00 89.00 358 ARG A C 1
ATOM 2676 O O . ARG A 1 358 ? 1.073 -3.523 -34.042 1.00 89.00 358 ARG A O 1
ATOM 2683 N N . ALA A 1 359 ? -0.919 -3.830 -35.044 1.00 91.38 359 ALA A N 1
ATOM 2684 C CA . ALA A 1 359 ? -0.782 -2.794 -36.068 1.00 91.38 359 ALA A CA 1
ATOM 2685 C C . ALA A 1 359 ? -1.639 -1.579 -35.688 1.00 91.38 359 ALA A C 1
ATOM 2687 O O . ALA A 1 359 ? -2.798 -1.731 -35.300 1.00 91.38 359 ALA A O 1
ATOM 2688 N N . VAL A 1 360 ? -1.058 -0.379 -35.735 1.00 88.19 360 VAL A N 1
ATOM 2689 C CA . VAL A 1 360 ? -1.710 0.858 -35.282 1.00 88.19 360 VAL A CA 1
ATOM 2690 C C . VAL A 1 360 ? -1.912 1.791 -36.470 1.00 88.19 360 VAL A C 1
ATOM 2692 O O . VAL A 1 360 ? -0.944 2.188 -37.110 1.00 88.19 360 VAL A O 1
ATOM 2695 N N . ILE A 1 361 ? -3.168 2.164 -36.714 1.00 86.12 361 ILE A N 1
ATOM 2696 C CA . ILE A 1 361 ? -3.598 3.085 -37.777 1.00 86.12 361 ILE A CA 1
ATOM 2697 C C . ILE A 1 361 ? -3.934 4.478 -37.209 1.00 86.12 361 ILE A C 1
ATOM 2699 O O . ILE A 1 361 ? -3.845 4.720 -36.001 1.00 86.12 361 ILE A O 1
ATOM 2703 N N . ARG A 1 362 ? -4.326 5.408 -38.081 1.00 83.69 362 ARG A N 1
ATOM 2704 C CA . ARG A 1 362 ? -4.777 6.786 -37.824 1.00 83.69 362 ARG A CA 1
ATOM 2705 C C . ARG A 1 362 ? -3.813 7.599 -36.975 1.00 83.69 362 ARG A C 1
ATOM 2707 O O . ARG A 1 362 ? -4.223 8.363 -36.103 1.00 83.69 362 ARG A O 1
ATOM 2714 N N . ALA A 1 363 ? -2.521 7.406 -37.224 1.00 81.31 363 ALA A N 1
ATOM 2715 C CA . ALA A 1 363 ? -1.450 8.078 -36.504 1.00 81.31 363 ALA A CA 1
ATOM 2716 C C . ALA A 1 363 ? -1.556 7.935 -34.968 1.00 81.31 363 ALA A C 1
ATOM 2718 O O . ALA A 1 363 ? -1.346 8.902 -34.240 1.00 81.31 363 ALA A O 1
ATOM 2719 N N . GLY A 1 364 ? -1.841 6.730 -34.452 1.00 81.50 364 GLY A N 1
ATOM 2720 C CA . GLY A 1 364 ? -1.953 6.470 -33.005 1.00 81.50 364 GLY A CA 1
ATOM 2721 C C . GLY A 1 364 ? -0.704 6.802 -32.164 1.00 81.50 364 GLY A C 1
ATOM 2722 O O . GLY A 1 364 ? -0.819 6.987 -30.957 1.00 81.50 364 GLY A O 1
ATOM 2723 N N . PHE A 1 365 ? 0.469 6.953 -32.794 1.00 84.31 365 PHE A N 1
ATOM 2724 C CA . PHE A 1 365 ? 1.713 7.464 -32.183 1.00 84.31 365 PHE A CA 1
ATOM 2725 C C . PHE A 1 365 ? 2.039 8.920 -32.603 1.00 84.31 365 PHE A C 1
ATOM 2727 O O . PHE A 1 365 ? 3.181 9.386 -32.546 1.00 84.31 365 PHE A O 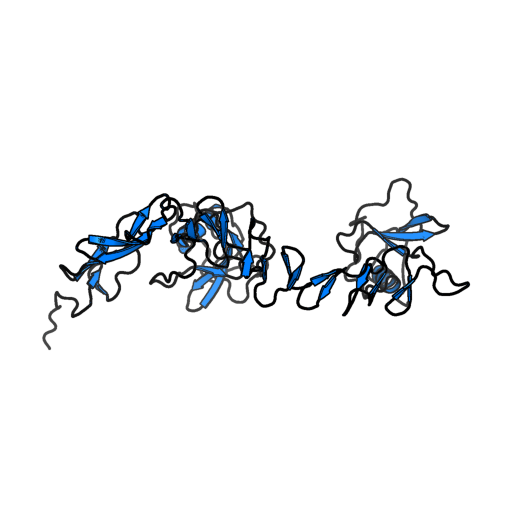1
ATOM 2734 N N . GLY A 1 366 ? 1.029 9.656 -33.064 1.00 83.56 366 GLY A N 1
ATOM 2735 C CA . GLY A 1 366 ? 1.129 11.002 -33.625 1.00 83.56 366 GLY A CA 1
ATOM 2736 C C . GLY A 1 366 ? 1.541 11.015 -35.099 1.00 83.56 366 GLY A C 1
ATOM 2737 O O . GLY A 1 366 ? 2.267 10.136 -35.572 1.00 83.56 366 GLY A O 1
ATOM 2738 N N . SER A 1 367 ? 1.094 12.037 -35.832 1.00 80.25 367 SER A N 1
ATOM 2739 C CA . SER A 1 367 ? 1.447 12.238 -37.241 1.00 80.25 367 SER A CA 1
ATOM 2740 C C . SER A 1 367 ? 2.919 12.637 -37.401 1.00 80.25 367 SER A C 1
ATOM 2742 O O . SER A 1 367 ? 3.544 13.161 -36.474 1.00 80.25 367 SER A O 1
ATOM 2744 N N . GLY A 1 368 ? 3.481 12.421 -38.594 1.00 76.25 368 GLY A N 1
ATOM 2745 C CA . GLY A 1 368 ? 4.756 13.043 -38.958 1.00 76.25 368 GLY A CA 1
ATOM 2746 C C . GLY A 1 368 ? 4.666 14.582 -38.896 1.00 76.25 368 GLY A C 1
ATOM 2747 O O . GLY A 1 368 ? 3.564 15.135 -38.985 1.00 76.25 368 GLY A O 1
ATOM 2748 N N . PRO A 1 369 ? 5.788 15.308 -38.730 1.00 75.31 369 PRO A N 1
ATOM 2749 C CA . PRO A 1 369 ? 5.821 16.764 -38.851 1.00 75.31 369 PRO A CA 1
ATOM 2750 C C . PRO A 1 369 ? 5.303 17.226 -40.220 1.00 75.31 369 PRO A C 1
ATOM 2752 O O . PRO A 1 369 ? 5.518 16.544 -41.215 1.00 75.31 369 PRO A O 1
ATOM 2755 N N . ALA A 1 370 ? 4.714 18.423 -40.302 1.00 68.25 370 ALA A N 1
ATOM 2756 C CA . ALA A 1 370 ? 4.074 18.941 -41.523 1.00 68.25 370 ALA A CA 1
ATOM 2757 C C . ALA A 1 370 ? 4.983 19.022 -42.775 1.00 68.25 370 ALA A C 1
ATOM 2759 O O . ALA A 1 370 ? 4.483 19.119 -43.890 1.00 68.25 370 ALA A O 1
ATOM 2760 N N . LEU A 1 371 ? 6.310 18.996 -42.599 1.00 63.62 371 LEU A N 1
ATOM 2761 C CA . LEU A 1 371 ? 7.309 19.014 -43.679 1.00 63.62 371 LEU A CA 1
ATOM 2762 C C . LEU A 1 371 ? 7.914 17.628 -43.975 1.00 63.62 371 LEU A C 1
ATOM 2764 O O . LEU A 1 371 ? 8.748 17.502 -44.870 1.00 63.62 371 LEU A O 1
ATOM 2768 N N . GLN A 1 372 ? 7.547 16.598 -43.209 1.00 73.62 372 GLN A N 1
ATOM 2769 C CA . GLN A 1 372 ? 8.013 15.233 -43.420 1.00 73.62 372 GLN A CA 1
ATOM 2770 C C . GLN A 1 372 ? 7.169 14.567 -44.513 1.00 73.62 372 GLN A C 1
ATOM 2772 O O . GLN A 1 372 ? 5.943 14.566 -44.452 1.00 73.62 372 GLN A O 1
ATOM 2777 N N . LYS A 1 373 ? 7.836 14.006 -45.524 1.00 81.00 373 LYS A N 1
ATOM 2778 C CA . LYS A 1 373 ? 7.180 13.354 -46.662 1.00 81.00 373 LYS A CA 1
ATOM 2779 C C . LYS A 1 373 ? 6.647 11.972 -46.270 1.00 81.00 373 LYS A C 1
ATOM 2781 O O . LYS A 1 373 ? 7.298 11.256 -45.512 1.00 81.00 373 LYS A O 1
ATOM 2786 N N . VAL A 1 374 ? 5.503 11.584 -46.829 1.00 85.69 374 VAL A N 1
ATOM 2787 C CA . VAL A 1 374 ? 5.051 10.186 -46.852 1.00 85.69 374 VAL A CA 1
ATOM 2788 C C . VAL A 1 374 ? 5.797 9.492 -47.993 1.00 85.69 374 VAL A C 1
ATOM 2790 O O . VAL A 1 374 ? 5.672 9.902 -49.148 1.00 85.69 374 VAL A O 1
ATOM 2793 N N . TRP A 1 375 ? 6.649 8.518 -47.676 1.00 85.75 375 TRP A N 1
ATOM 2794 C CA . TRP A 1 375 ? 7.475 7.832 -48.681 1.00 85.75 375 TRP A CA 1
ATOM 2795 C C . TRP A 1 375 ? 6.796 6.620 -49.293 1.00 85.75 375 TRP A C 1
ATOM 2797 O O . TRP A 1 375 ? 7.091 6.276 -50.434 1.00 85.75 375 TRP A O 1
ATOM 2807 N N . MET A 1 376 ? 5.932 5.970 -48.524 1.00 82.06 376 MET A N 1
ATOM 2808 C CA . MET A 1 376 ? 5.262 4.742 -48.915 1.00 82.06 376 MET A CA 1
ATOM 2809 C C . MET A 1 376 ? 3.778 4.896 -48.637 1.00 82.06 376 MET A C 1
ATOM 2811 O O . MET A 1 376 ? 3.394 5.383 -47.572 1.00 82.06 376 MET A O 1
ATOM 2815 N N . ASP A 1 377 ? 2.981 4.485 -49.606 1.00 83.00 377 ASP A N 1
ATOM 2816 C CA . ASP A 1 377 ? 1.528 4.501 -49.572 1.00 83.00 377 ASP A CA 1
ATOM 2817 C C . ASP A 1 377 ? 1.018 3.138 -50.050 1.00 83.00 377 ASP A C 1
ATOM 2819 O O . ASP A 1 377 ? 1.742 2.449 -50.773 1.00 83.00 377 ASP A O 1
ATOM 2823 N N . GLU A 1 378 ? -0.171 2.739 -49.599 1.00 76.94 378 GLU A N 1
ATOM 2824 C CA . GLU A 1 378 ? -0.797 1.444 -49.913 1.00 76.94 378 GLU A CA 1
ATOM 2825 C C . GLU A 1 378 ? 0.139 0.231 -49.714 1.00 76.94 378 GLU A C 1
ATOM 2827 O O . GLU A 1 378 ? 0.220 -0.672 -50.549 1.00 76.94 378 GLU A O 1
ATOM 2832 N N . VAL A 1 379 ? 0.880 0.205 -48.602 1.00 81.38 379 VAL A N 1
ATOM 2833 C CA . VAL A 1 379 ? 1.789 -0.908 -48.291 1.00 81.38 379 VAL A CA 1
ATOM 2834 C C . VAL A 1 379 ? 0.988 -2.194 -48.083 1.00 81.38 379 VAL A C 1
ATOM 2836 O O . VAL A 1 379 ? 0.017 -2.196 -47.337 1.00 81.38 379 VAL A O 1
ATOM 2839 N N . GLN A 1 380 ? 1.397 -3.262 -48.775 1.00 80.94 380 GLN A N 1
ATOM 2840 C CA . GLN A 1 380 ? 0.817 -4.602 -48.671 1.00 80.94 380 GLN A CA 1
ATOM 2841 C C . GLN A 1 380 ? 1.927 -5.649 -48.760 1.00 80.94 380 GLN A C 1
ATOM 2843 O O . GLN A 1 380 ? 2.353 -6.067 -49.841 1.00 80.94 380 GLN A O 1
ATOM 2848 N N . CYS A 1 381 ? 2.441 -6.052 -47.608 1.00 82.19 381 CYS A N 1
ATOM 2849 C CA . CYS A 1 381 ? 3.452 -7.086 -47.498 1.00 82.19 381 CYS A CA 1
ATOM 2850 C C . CYS A 1 381 ? 2.822 -8.479 -47.618 1.00 82.19 381 CYS A C 1
ATOM 2852 O O . CYS A 1 381 ? 1.771 -8.758 -47.050 1.00 82.19 381 CYS A O 1
ATOM 2854 N N . PHE A 1 382 ? 3.519 -9.410 -48.273 1.00 75.69 382 PHE A N 1
ATOM 2855 C CA . PHE A 1 382 ? 3.106 -10.821 -48.320 1.00 75.69 382 PHE A CA 1
ATOM 2856 C C . PHE A 1 382 ? 3.551 -11.630 -47.087 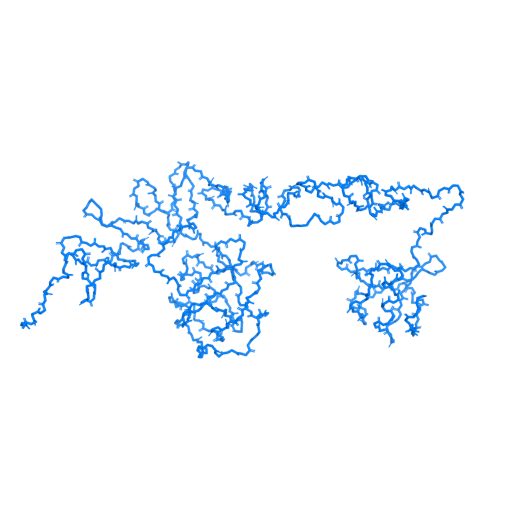1.00 75.69 382 PHE A C 1
ATOM 2858 O O . PHE A 1 382 ? 3.238 -12.812 -46.981 1.00 75.69 382 PHE A O 1
ATOM 2865 N N . GLY A 1 383 ? 4.283 -11.007 -46.155 1.00 60.97 383 GLY A N 1
ATOM 2866 C CA . GLY A 1 383 ? 4.732 -11.630 -44.905 1.00 60.97 383 GLY A CA 1
ATOM 2867 C C . GLY A 1 383 ? 5.957 -12.545 -45.022 1.00 60.97 383 GLY A C 1
ATOM 2868 O O . GLY A 1 383 ? 6.392 -13.085 -44.007 1.00 60.97 383 GLY A O 1
ATOM 2869 N N . GLU A 1 384 ? 6.537 -12.702 -46.215 1.00 57.59 384 GLU A N 1
ATOM 2870 C CA . GLU A 1 384 ? 7.806 -13.414 -46.411 1.00 57.59 384 GLU A CA 1
ATOM 2871 C C . GLU A 1 384 ? 8.980 -12.425 -46.333 1.00 57.59 384 GLU A C 1
ATOM 2873 O O . GLU A 1 384 ? 8.978 -11.390 -47.000 1.00 57.59 384 GLU A O 1
ATOM 2878 N N . SER A 1 385 ? 9.931 -12.725 -45.443 1.00 50.22 385 SER A N 1
ATOM 2879 C CA . SER A 1 385 ? 11.077 -11.885 -45.059 1.00 50.22 385 SER A CA 1
ATOM 2880 C C . SER A 1 385 ? 12.165 -11.782 -46.118 1.00 50.22 385 SER A C 1
ATOM 2882 O O . SER A 1 385 ? 12.588 -12.869 -46.582 1.00 50.22 385 SER A O 1
#

pLDDT: mean 85.81, std 10.63, range [36.47, 97.25]

Organism: NCBI:txid174260

Secondary structure (DSSP, 8-state):
---PPPSS--TT-EEETTEEES---TTEEEETTTTEEEEPPTTEEEEEEETTEEEEEEEPTT-EEETTTTEEESSPPTT-EEEE------SS--SEEEES-SSTTEEEEEEEETTEEEEEB-TT--HHHHHHHHHHTT-BSB-TT---TTSPP--S-EEE-S-B--S--SSGGGSB-PSTT-----GGGB-EEEB-B--SEEEESSPPTTEEEETTEEEEPPTTEEEE-SSTT-EEEEPTT-EEETTEEES---TTEEEESEEEEPPTTEEEESSSTTSEEEE-TT-EEETTEEES-SSTT----SS-SEEEEE-SSTT-EEEEEEETTEEEEE--TT--HHHHHHHHHHTT--S-S----TTTT-PPPTT--EEE-S----S--